Protein AF-A0A428ZGB5-F1 (afdb_monomer)

Secondary structure (DSSP, 8-state):
-PPPPPPP---SSSTTTTTSSSSPPP----SSS-SEEEEE--SSHHHHHHHHHHHHHHHHTT-GGGEEEEEE---B-TTS-BSBPTTHHHHHHHHHHHTT--EEEE--SS-S-HHHHHHHHTS---SS--HHHIIIIIHHHHHHHHHHHHHTT-SS--EEEEE----GGG-HHHHTS-SEEE-GGG-TT---EEEEE-TTTT--HHHHHHHHHHTTPPPPGGGTTT-S--SBSS-TTS-HHHHHHHHHH-HHHHHHHHHHHHHH-S-SBTTB-HHHHHHHHHHS------------PPPPP------------------------------PPPSSEEETTEEEEEHHHHHHHH---HHHHHHHHHTHHHH-PPPPEEETTEEEEEHHHHHHT-

Solvent-accessible surface area (backbone atoms only — not comparable to full-atom values): 23545 Å² total; per-residue (Å²): 138,85,86,83,84,83,80,85,81,89,75,82,80,65,74,78,64,62,72,71,75,70,65,72,74,73,86,74,83,62,67,86,76,31,74,32,34,42,34,56,30,55,22,20,65,50,24,46,38,33,52,49,55,53,47,54,55,22,49,78,68,75,42,42,90,33,44,33,36,38,32,58,48,42,39,39,39,95,91,64,45,62,41,38,52,90,63,22,66,58,37,32,47,50,54,27,57,76,70,75,35,54,71,43,81,44,52,28,92,88,36,89,13,54,50,57,49,37,63,72,64,54,52,64,56,40,95,75,46,48,56,65,50,48,54,35,39,48,48,30,52,48,53,49,53,51,51,52,39,59,74,68,59,72,91,58,67,43,31,33,35,41,36,41,56,59,28,26,78,82,34,80,73,46,50,70,52,72,50,64,43,81,27,78,80,39,39,90,95,47,77,40,43,33,32,33,32,25,89,48,22,85,46,47,76,66,50,36,53,45,55,21,64,79,65,70,54,76,70,48,67,58,44,74,67,47,39,90,77,63,49,54,56,79,48,59,85,54,55,67,70,49,42,22,51,36,28,59,78,34,51,69,62,44,50,56,51,32,54,48,32,66,73,51,72,51,67,54,31,97,89,51,44,52,62,58,34,49,51,49,30,73,74,46,79,89,71,70,46,72,68,80,71,77,88,75,82,90,78,81,86,86,91,85,82,82,91,82,83,90,84,86,86,82,90,86,79,88,84,92,78,90,79,89,77,85,84,80,88,74,84,77,78,83,80,58,49,75,55,98,91,39,52,31,24,38,69,67,49,42,29,67,72,71,53,44,50,75,67,53,51,51,53,51,59,74,42,14,93,79,54,57,32,63,70,72,46,78,54,97,91,37,62,22,31,50,49,70,52,40,61,71,26,106

pLDDT: mean 81.26, std 23.79, range [23.78, 98.88]

Sequence (394 aa):
MTTKALTPSCGSMCAGIQTELFASPAAVFDWGAHDFVVIGDSGGKDSGALVHEVCAQADQAGQLHKVRVLHCDLGRTEQGHLVEWPGALEVARGHAEQYGVPFAVRRSSLWRSLWERILDHGNWPGHFARYCTSDTKTAVGRNYVDGVGSEVNLGRPPRAGYAMGMRAEESKARAKKPMIERHRMSGAGTLRVVTTWLPIHRLTTDEVWKTRRDNGIAHHEAYDQGMRRLSCRACPLAHTDDLVRSAQLNPQWFAEYAEAEAKVGHPFKKSITLREIIERARSGPVRLRACKRPGGAPERGNPAGPCGPATEGPQASHNRTGIIVARTDTTRSTPVKSVDGRQWANREDLIEHSGYSRDTLRKLWSARKANGHPADREIDGVMHWDVQEWDAGS

Foldseek 3Di:
DDDDDDDDDPDDPPPVPVVVVPPPPQPDDDLVLAQAEEQEAQLALLSLLLLVLVCVVCVVVVNNQRYEYEYQAQAAAPVRHGQFDVCSLVLSVVSCVLSVHHYDYWFFPVDNGVNRVCLVVLHAQDPLRNVVCVGRPVVRVLVVQVVVQVVVVPVFAGEYEYEYRQALVVDVVLVPDRQKDFDCSCDPPDRHTYIYHYSCHHPDPVNSVVSCVVSVRDHDCVVQQPAPIGHGLDDLPDDLVNVLSSCLVVVVVLVVVLVSCVVSVHANYPVDHSVRSNVCNVVPDSDRPRPPPPDDDDDDDDDDDDDDDDDDDDDDDDDDDDDDDDDDDDDDDDAFDQDPNFTKGFLVSLCVVVVHDSVRVVVCQVCCVPQVADAWDDDPNTTIGGNVSRVVSD

Structure (mmCIF, N/CA/C/O backbone):
data_AF-A0A428ZGB5-F1
#
_entry.id   AF-A0A428ZGB5-F1
#
loop_
_atom_site.group_PDB
_atom_site.id
_atom_site.type_symbol
_atom_site.label_atom_id
_atom_site.label_alt_id
_atom_site.label_comp_id
_atom_site.label_asym_id
_atom_site.label_entity_id
_atom_site.label_seq_id
_atom_site.pdbx_PDB_ins_code
_atom_site.Cartn_x
_atom_site.Cartn_y
_atom_site.Cartn_z
_atom_site.occupancy
_atom_site.B_iso_or_equiv
_atom_site.auth_seq_id
_atom_site.auth_comp_id
_atom_site.auth_asym_id
_atom_site.auth_atom_id
_atom_site.pdbx_PDB_model_num
ATOM 1 N N . MET A 1 1 ? 23.831 -59.141 53.754 1.00 43.38 1 MET A N 1
ATOM 2 C CA . MET A 1 1 ? 24.249 -58.340 52.583 1.00 43.38 1 MET A CA 1
ATOM 3 C C . MET A 1 1 ? 22.983 -57.850 51.906 1.00 43.38 1 MET A C 1
ATOM 5 O O . MET A 1 1 ? 22.199 -58.662 51.442 1.00 43.38 1 MET A O 1
ATOM 9 N N . THR A 1 2 ? 22.707 -56.557 52.027 1.00 35.62 2 THR A N 1
ATOM 10 C CA . THR A 1 2 ? 21.418 -55.912 51.747 1.00 35.62 2 THR A CA 1
ATOM 11 C C . THR A 1 2 ? 21.282 -55.532 50.273 1.00 35.62 2 THR A C 1
ATOM 13 O O . THR A 1 2 ? 22.134 -54.850 49.708 1.00 35.62 2 THR A O 1
ATOM 16 N N . THR A 1 3 ? 20.187 -55.972 49.660 1.00 36.72 3 THR A N 1
ATOM 17 C CA . THR A 1 3 ? 19.731 -55.633 48.309 1.00 36.72 3 THR A CA 1
ATOM 18 C C . THR A 1 3 ? 19.228 -54.186 48.258 1.00 36.72 3 THR A C 1
ATOM 20 O O . THR A 1 3 ? 18.370 -53.785 49.042 1.00 36.72 3 THR A O 1
ATOM 23 N N . LYS A 1 4 ? 19.778 -53.382 47.339 1.00 37.38 4 LYS A N 1
ATOM 24 C CA . LYS A 1 4 ? 19.379 -51.987 47.086 1.00 37.38 4 LYS A CA 1
ATOM 25 C C . LYS A 1 4 ? 18.149 -51.944 46.172 1.00 37.38 4 LYS A C 1
ATOM 27 O O . LYS A 1 4 ? 18.184 -52.490 45.074 1.00 37.38 4 LYS A O 1
ATOM 32 N N . ALA A 1 5 ? 17.097 -51.261 46.617 1.00 38.22 5 ALA A N 1
ATOM 33 C CA . ALA A 1 5 ? 15.925 -50.916 45.815 1.00 38.22 5 ALA A CA 1
ATOM 34 C C . ALA A 1 5 ? 16.234 -49.739 44.868 1.00 38.22 5 ALA A C 1
ATOM 36 O O . ALA A 1 5 ? 16.863 -48.764 45.284 1.00 38.22 5 ALA A O 1
ATOM 37 N N . LEU A 1 6 ? 15.783 -49.822 43.610 1.00 43.88 6 LEU A N 1
ATOM 38 C CA . LEU A 1 6 ? 15.760 -48.696 42.672 1.00 43.88 6 LEU A CA 1
ATOM 39 C C . LEU A 1 6 ? 14.448 -47.914 42.824 1.00 43.88 6 LEU A C 1
ATOM 41 O O . LEU A 1 6 ? 13.361 -48.465 42.667 1.00 43.88 6 LEU A O 1
ATOM 45 N N . THR A 1 7 ? 14.565 -46.618 43.089 1.00 43.53 7 THR A N 1
ATOM 46 C CA . THR A 1 7 ? 13.497 -45.615 43.001 1.00 43.53 7 THR A CA 1
ATOM 47 C C . THR A 1 7 ? 13.274 -45.190 41.541 1.00 43.53 7 THR A C 1
ATOM 49 O O . THR A 1 7 ? 14.255 -44.992 40.821 1.00 43.53 7 THR A O 1
ATOM 52 N N . PRO A 1 8 ? 12.024 -44.990 41.077 1.00 43.66 8 PRO A N 1
ATOM 53 C CA . PRO A 1 8 ? 11.769 -44.437 39.751 1.00 43.66 8 PRO A CA 1
ATOM 54 C C . PRO A 1 8 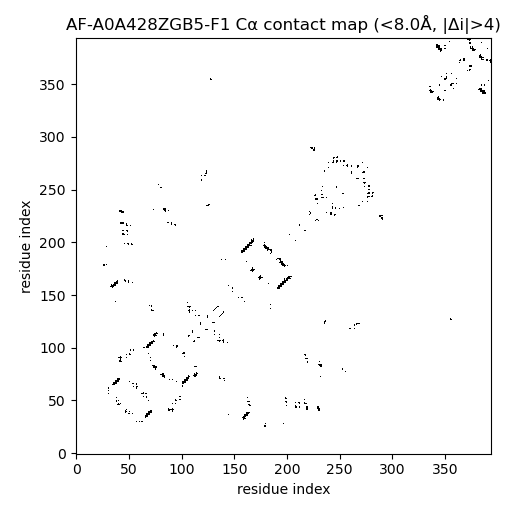? 11.975 -42.915 39.747 1.00 43.66 8 PRO A C 1
ATOM 56 O O . PRO A 1 8 ? 11.518 -42.204 40.644 1.00 43.66 8 PRO A O 1
ATOM 59 N N . SER A 1 9 ? 12.662 -42.400 38.725 1.00 41.94 9 SER A N 1
ATOM 60 C CA . SER A 1 9 ? 12.897 -40.966 38.551 1.00 41.94 9 SER A CA 1
ATOM 61 C C . SER A 1 9 ? 11.637 -40.254 38.048 1.00 41.94 9 SER A C 1
ATOM 63 O O . SER A 1 9 ? 11.190 -40.468 36.919 1.00 41.94 9 SER A O 1
ATOM 65 N N . CYS A 1 10 ? 11.103 -39.355 38.870 1.00 49.53 10 CYS A N 1
ATOM 66 C CA . CYS A 1 10 ? 10.156 -38.322 38.465 1.00 49.53 10 CYS A CA 1
ATOM 67 C C . CYS A 1 10 ? 10.868 -37.346 37.510 1.00 49.53 10 CYS A C 1
ATOM 69 O O . CYS A 1 10 ? 11.709 -36.567 37.951 1.00 49.53 10 CYS A O 1
ATOM 71 N N . GLY A 1 11 ? 10.600 -37.419 36.202 1.00 43.31 11 GLY A N 1
ATOM 72 C CA . GLY A 1 11 ? 11.306 -36.558 35.241 1.00 43.31 11 GLY A CA 1
ATOM 73 C C . GLY A 1 11 ? 10.645 -36.301 33.887 1.00 43.31 11 GLY A C 1
ATOM 74 O O . GLY A 1 11 ? 11.171 -35.497 33.130 1.00 43.31 11 GLY A O 1
ATOM 75 N N . SER A 1 12 ? 9.506 -36.919 33.551 1.00 46.41 12 SER A N 1
ATOM 76 C CA . SER A 1 12 ? 8.915 -36.770 32.202 1.00 46.41 12 SER A CA 1
ATOM 77 C C . SER A 1 12 ? 7.636 -35.934 32.106 1.00 46.41 12 SER A C 1
ATOM 79 O O . SER A 1 12 ? 7.164 -35.718 30.998 1.00 46.41 12 SER A O 1
ATOM 81 N N . MET A 1 13 ? 7.093 -35.393 33.204 1.00 41.00 13 MET A N 1
ATOM 82 C CA . MET A 1 13 ? 5.865 -34.573 33.137 1.00 41.00 13 MET A CA 1
ATOM 83 C C . MET A 1 13 ? 6.068 -33.054 33.265 1.00 41.00 13 MET A C 1
ATOM 85 O O . MET A 1 13 ? 5.111 -32.310 33.084 1.00 41.00 13 MET A O 1
ATOM 89 N N . CYS A 1 14 ? 7.290 -32.558 33.495 1.00 39.16 14 CYS A N 1
ATOM 90 C CA . CYS A 1 14 ? 7.533 -31.107 33.603 1.00 39.16 14 CYS A CA 1
ATOM 91 C C . CYS A 1 14 ? 7.989 -30.429 32.299 1.00 39.16 14 CYS A C 1
ATOM 93 O O . CYS A 1 14 ? 7.902 -29.208 32.198 1.00 39.16 14 CYS A O 1
ATOM 95 N N . ALA A 1 15 ? 8.442 -31.180 31.289 1.00 40.41 15 ALA A N 1
ATOM 96 C CA . ALA A 1 15 ? 8.986 -30.586 30.061 1.00 40.41 15 ALA A CA 1
ATOM 97 C C . ALA A 1 15 ? 7.906 -30.077 29.084 1.00 40.41 15 ALA A C 1
ATOM 99 O O . ALA A 1 15 ? 8.186 -29.190 28.286 1.00 40.41 15 ALA A O 1
ATOM 100 N N . GLY A 1 16 ? 6.675 -30.600 29.158 1.00 37.91 16 GLY A N 1
ATOM 101 C CA . GLY A 1 16 ? 5.577 -30.211 28.261 1.00 37.91 16 GLY A CA 1
ATOM 102 C C . GLY A 1 16 ? 4.788 -28.971 28.695 1.00 37.91 16 GLY A C 1
ATOM 103 O O . GLY A 1 16 ? 4.107 -28.375 27.874 1.00 37.91 16 GLY A O 1
ATOM 104 N N . ILE A 1 17 ? 4.887 -28.557 29.964 1.00 39.56 17 ILE A N 1
ATOM 105 C CA . ILE A 1 17 ? 4.067 -27.461 30.519 1.00 39.56 17 ILE A CA 1
ATOM 106 C C . ILE A 1 17 ? 4.811 -26.113 30.473 1.00 39.56 17 ILE A C 1
ATOM 108 O O . ILE A 1 17 ? 4.191 -25.056 30.444 1.00 39.56 17 ILE A O 1
ATOM 112 N N . GLN A 1 18 ? 6.147 -26.111 30.398 1.00 36.81 18 GLN A N 1
ATOM 113 C CA . GLN A 1 18 ? 6.931 -24.868 30.440 1.00 36.81 18 GLN A CA 1
ATOM 114 C C . GLN A 1 18 ? 7.058 -24.140 29.092 1.00 36.81 18 GLN A C 1
ATOM 116 O O . GLN A 1 18 ? 7.428 -22.967 29.075 1.00 36.81 18 GLN A O 1
ATOM 121 N N . THR A 1 19 ? 6.728 -24.780 27.965 1.00 34.50 19 THR A N 1
ATOM 122 C CA . THR A 1 19 ? 6.782 -24.125 26.643 1.00 34.50 19 THR A CA 1
ATOM 123 C C . THR A 1 19 ? 5.564 -23.231 26.372 1.00 34.50 19 THR A C 1
ATOM 125 O O . THR A 1 19 ? 5.660 -22.314 25.559 1.00 34.50 19 THR A O 1
ATOM 128 N N . GLU A 1 20 ? 4.455 -23.405 27.098 1.00 38.62 20 GLU A N 1
ATOM 129 C CA . GLU A 1 20 ? 3.260 -22.554 26.953 1.00 38.62 20 GLU A CA 1
ATOM 130 C C . GLU A 1 20 ? 3.292 -21.275 27.812 1.00 38.62 20 GLU A C 1
ATOM 132 O O . GLU A 1 20 ? 2.502 -20.361 27.595 1.00 38.62 20 GLU A O 1
ATOM 137 N N . LEU A 1 21 ? 4.244 -21.149 28.745 1.00 38.09 21 LEU A N 1
ATOM 138 C CA . LEU A 1 21 ? 4.295 -20.047 29.719 1.00 38.09 21 LEU A CA 1
ATOM 139 C C . LEU A 1 21 ? 5.100 -18.809 29.277 1.00 38.09 21 LEU A C 1
ATOM 141 O O . LEU A 1 21 ? 5.133 -17.820 30.006 1.00 38.09 21 LEU A O 1
ATOM 145 N N . PHE A 1 22 ? 5.713 -18.820 28.085 1.00 37.72 22 PHE A N 1
ATOM 146 C CA . PHE A 1 22 ? 6.512 -17.689 27.572 1.00 37.72 22 PHE A CA 1
ATOM 147 C C . PHE A 1 22 ? 6.113 -17.191 26.179 1.00 37.72 22 PHE A C 1
ATOM 149 O O . PHE A 1 22 ? 6.794 -16.334 25.607 1.00 37.72 22 PHE A O 1
ATOM 156 N N . ALA A 1 23 ? 4.988 -17.652 25.631 1.00 35.09 23 ALA A N 1
ATOM 157 C CA . ALA A 1 23 ? 4.352 -16.900 24.563 1.00 35.09 23 ALA A CA 1
ATOM 158 C C . ALA A 1 23 ? 3.732 -15.653 25.201 1.00 35.09 23 ALA A C 1
ATOM 160 O O . ALA A 1 23 ? 2.650 -15.729 25.779 1.00 35.09 23 ALA A O 1
ATOM 161 N N . SER A 1 24 ? 4.410 -14.499 25.116 1.00 39.62 24 SER A N 1
ATOM 162 C CA . SER A 1 24 ? 3.736 -13.219 25.359 1.00 39.62 24 SER A CA 1
ATOM 163 C C . SER A 1 24 ? 2.422 -13.255 24.577 1.00 39.62 24 SER A C 1
ATOM 165 O O . SER A 1 24 ? 2.487 -13.508 23.363 1.00 39.62 24 SER A O 1
ATOM 167 N N . PRO A 1 25 ? 1.257 -13.063 25.228 1.00 46.59 25 PRO A N 1
ATOM 168 C CA . PRO A 1 25 ? -0.014 -13.099 24.527 1.00 46.59 25 PRO A CA 1
ATOM 169 C C . PRO A 1 25 ? 0.109 -12.167 23.328 1.00 46.59 25 PRO A C 1
ATOM 171 O O . PRO A 1 25 ? 0.626 -11.050 23.451 1.00 46.59 25 PRO A O 1
ATOM 174 N N . ALA A 1 26 ? -0.237 -12.676 22.142 1.00 56.94 26 ALA A N 1
ATOM 175 C CA . ALA A 1 26 ? -0.199 -11.871 20.932 1.00 56.94 26 ALA A CA 1
ATOM 176 C C . ALA A 1 26 ? -0.944 -10.570 21.239 1.00 56.94 26 ALA A C 1
ATOM 178 O O . ALA A 1 26 ? -2.055 -10.634 21.757 1.00 56.94 26 ALA A O 1
ATOM 179 N N . ALA A 1 27 ? -0.304 -9.416 21.023 1.00 67.25 27 ALA A N 1
ATOM 180 C CA . ALA A 1 27 ? -0.893 -8.131 21.377 1.00 67.25 27 ALA A CA 1
ATOM 181 C C . ALA A 1 27 ? -2.283 -8.029 20.727 1.00 67.25 27 ALA A C 1
ATOM 183 O O . ALA A 1 27 ? -2.389 -7.957 19.501 1.00 67.25 27 ALA A O 1
ATOM 184 N N . VAL A 1 28 ? -3.331 -8.107 21.550 1.00 87.06 28 VAL A N 1
ATOM 185 C CA . VAL A 1 28 ? -4.725 -8.094 21.102 1.00 87.06 28 VAL A CA 1
ATOM 186 C C . VAL A 1 28 ? -5.097 -6.655 20.772 1.00 87.06 28 VAL A C 1
ATOM 188 O O . VAL A 1 28 ? -4.749 -5.729 21.507 1.00 87.06 28 VAL A O 1
ATOM 191 N N . PHE A 1 29 ? -5.782 -6.452 19.650 1.00 95.00 29 PHE A N 1
ATOM 192 C CA . PHE A 1 29 ? -6.259 -5.130 19.272 1.00 95.0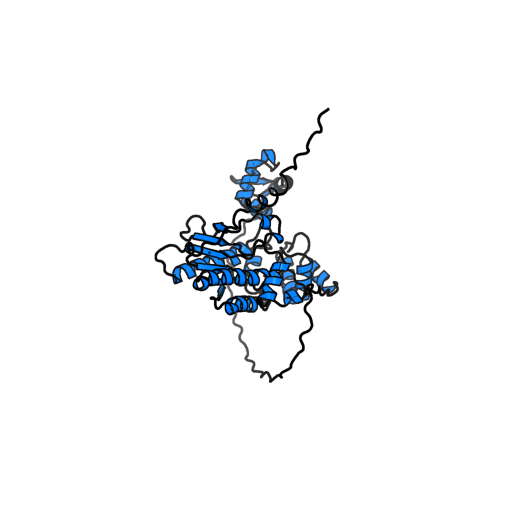0 29 PHE A CA 1
ATOM 193 C C . PHE A 1 29 ? -7.448 -4.724 20.153 1.00 95.00 29 PHE A C 1
ATOM 195 O O . PHE A 1 29 ? -8.469 -5.406 20.188 1.00 95.00 29 PHE A O 1
ATOM 202 N N . ASP A 1 30 ? -7.319 -3.606 20.868 1.00 95.56 30 ASP A N 1
ATOM 203 C CA . ASP A 1 30 ? -8.388 -3.070 21.713 1.00 95.56 30 ASP A CA 1
ATOM 204 C C . ASP A 1 30 ? -9.382 -2.256 20.873 1.00 95.56 30 ASP A C 1
ATOM 206 O O . ASP A 1 30 ? -9.161 -1.082 20.568 1.00 95.56 30 ASP A O 1
ATOM 210 N N . TRP A 1 31 ? -10.504 -2.869 20.504 1.00 96.56 31 TRP A N 1
ATOM 211 C CA . TRP A 1 31 ? -11.569 -2.197 19.758 1.00 96.56 31 TRP A CA 1
ATOM 212 C C . TRP A 1 31 ? -12.261 -1.064 20.534 1.00 96.56 31 TRP A C 1
ATOM 214 O O . TRP A 1 31 ? -12.792 -0.143 19.910 1.00 96.56 31 TRP A O 1
ATOM 224 N N . GLY A 1 32 ? -12.274 -1.101 21.871 1.00 95.62 32 GLY A N 1
ATOM 225 C CA . GLY A 1 32 ? -12.874 -0.064 22.720 1.00 95.62 32 GLY A CA 1
ATOM 226 C C . GLY A 1 32 ? -12.023 1.207 22.795 1.00 95.62 32 GLY A C 1
ATOM 227 O O . GLY A 1 32 ? -12.551 2.321 22.883 1.00 95.62 32 GLY A O 1
ATOM 228 N N . ALA A 1 33 ? -10.702 1.061 22.675 1.00 95.62 33 ALA A N 1
ATOM 229 C CA . ALA A 1 33 ? -9.763 2.179 22.614 1.00 95.62 33 ALA A CA 1
ATOM 230 C C . ALA A 1 33 ? -9.769 2.935 21.272 1.00 95.62 33 ALA A C 1
ATOM 232 O O . ALA A 1 33 ? -9.209 4.033 21.197 1.00 95.62 33 ALA A O 1
ATOM 233 N N . HIS A 1 34 ? -10.406 2.388 20.231 1.00 97.81 34 HIS A N 1
ATOM 234 C CA . HIS A 1 34 ? -10.444 2.979 18.894 1.00 97.81 34 HIS A CA 1
ATOM 235 C C . HIS A 1 34 ? -11.870 3.347 18.478 1.00 97.81 34 HIS A C 1
ATOM 237 O O . HIS A 1 34 ? -12.819 2.574 18.616 1.00 97.81 34 HIS A O 1
ATOM 243 N N . ASP A 1 35 ? -12.008 4.549 17.931 1.00 97.88 35 ASP A N 1
ATOM 244 C CA . ASP A 1 35 ? -13.274 5.077 17.427 1.00 97.88 35 ASP A CA 1
ATOM 245 C C . ASP A 1 35 ? -13.577 4.516 16.031 1.00 97.88 35 ASP A C 1
ATOM 247 O O . ASP A 1 35 ? -14.734 4.314 15.675 1.00 97.88 35 ASP A O 1
ATOM 251 N N . PHE A 1 36 ? -12.530 4.228 15.252 1.00 98.50 36 PHE A N 1
ATOM 252 C CA . PHE A 1 36 ? -12.623 3.547 13.966 1.00 98.50 36 PHE A CA 1
ATOM 253 C C . PHE A 1 36 ? -11.316 2.874 13.546 1.00 98.50 36 PHE A C 1
ATOM 255 O O . PHE A 1 36 ? -10.252 3.182 14.085 1.00 98.50 36 PHE A O 1
ATOM 262 N N . VAL A 1 37 ? -11.386 1.990 12.548 1.00 98.69 37 VAL A N 1
ATOM 263 C CA . VAL A 1 37 ? -10.225 1.314 11.954 1.00 98.69 37 VAL A CA 1
ATOM 264 C C . VAL A 1 37 ? -10.224 1.501 10.440 1.00 98.69 37 VAL A C 1
ATOM 266 O O . VAL A 1 37 ? -11.216 1.226 9.772 1.00 98.69 37 VAL A O 1
ATOM 269 N N . VAL A 1 38 ? -9.096 1.958 9.899 1.00 98.75 38 VAL A N 1
ATOM 270 C CA . VAL A 1 38 ? -8.850 2.060 8.456 1.00 98.75 38 VAL A CA 1
ATOM 271 C C . VAL A 1 38 ? -7.952 0.910 8.016 1.00 98.75 38 VAL A C 1
ATOM 273 O O . VAL A 1 38 ? -6.893 0.693 8.604 1.00 98.75 38 VAL A O 1
ATOM 276 N N . ILE A 1 39 ? -8.347 0.206 6.960 1.00 98.69 39 ILE A N 1
ATOM 277 C CA . ILE A 1 39 ? -7.567 -0.857 6.323 1.00 98.69 39 ILE A CA 1
ATOM 278 C C . ILE A 1 39 ? -7.030 -0.344 4.990 1.00 98.69 39 ILE A C 1
ATOM 280 O O . ILE A 1 39 ? -7.803 0.080 4.136 1.00 98.69 39 ILE A O 1
ATOM 284 N N . GLY A 1 40 ? -5.713 -0.390 4.788 1.00 97.50 40 GLY A N 1
ATOM 285 C CA . GLY A 1 40 ? -5.130 -0.093 3.479 1.00 97.50 40 GLY A CA 1
ATOM 286 C C . GLY A 1 40 ? -5.228 -1.292 2.535 1.00 97.50 40 GLY A C 1
ATOM 287 O O . GLY A 1 40 ? -4.563 -2.300 2.782 1.00 97.50 40 GLY A O 1
ATOM 288 N N . ASP A 1 41 ? -5.974 -1.163 1.437 1.00 97.94 41 ASP A N 1
ATOM 289 C CA . ASP A 1 41 ? -6.122 -2.216 0.427 1.00 97.94 41 ASP A CA 1
ATOM 290 C C . ASP A 1 41 ? -5.585 -1.786 -0.946 1.00 97.94 41 ASP A C 1
ATOM 292 O O . ASP A 1 41 ? -5.896 -0.720 -1.470 1.00 97.94 41 ASP A O 1
ATOM 296 N N . SER A 1 42 ? -4.752 -2.638 -1.536 1.00 95.88 42 SER A N 1
ATOM 297 C CA . SER A 1 42 ? -4.106 -2.430 -2.835 1.00 95.88 42 SER A CA 1
ATOM 298 C C . SER A 1 42 ? -4.597 -3.393 -3.920 1.00 95.88 42 SER A C 1
ATOM 300 O O . SER A 1 42 ? -3.981 -3.438 -4.980 1.00 95.88 42 SER A O 1
ATOM 302 N N . GLY A 1 43 ? -5.594 -4.237 -3.634 1.00 96.19 43 GLY A N 1
ATOM 303 C CA . GLY A 1 43 ? -6.032 -5.325 -4.518 1.00 96.19 43 GLY A CA 1
ATOM 304 C C . GLY A 1 43 ? -5.052 -6.505 -4.564 1.00 96.19 43 GLY A C 1
ATOM 305 O O . GLY A 1 43 ? -5.077 -7.325 -5.480 1.00 96.19 43 GLY A O 1
ATOM 306 N N . GLY A 1 44 ? -4.124 -6.570 -3.605 1.00 96.12 44 GLY A N 1
ATOM 307 C CA . GLY A 1 44 ? -3.106 -7.612 -3.519 1.00 96.12 44 GLY A CA 1
ATOM 308 C C . GLY A 1 44 ? -3.562 -8.802 -2.676 1.00 96.12 44 GLY A C 1
ATOM 309 O O . GLY A 1 44 ? -4.528 -8.727 -1.921 1.00 96.12 44 GLY A O 1
ATOM 310 N N . LYS A 1 45 ? -2.811 -9.908 -2.749 1.00 96.69 45 LYS A N 1
ATOM 311 C CA . LYS A 1 45 ? -3.095 -11.122 -1.966 1.00 96.69 45 LYS A CA 1
ATOM 312 C C . LYS A 1 45 ? -3.087 -10.860 -0.456 1.00 96.69 45 LYS A C 1
ATOM 314 O O . LYS A 1 45 ? -3.970 -11.331 0.252 1.00 96.69 45 LYS A O 1
ATOM 319 N N . ASP A 1 46 ? -2.103 -10.095 0.020 1.00 97.69 46 ASP A N 1
ATOM 320 C CA . ASP A 1 46 ? -1.911 -9.834 1.447 1.00 97.69 46 ASP A CA 1
ATOM 321 C C . ASP A 1 46 ? -2.942 -8.816 1.958 1.00 97.69 46 ASP A C 1
ATOM 323 O O . ASP A 1 46 ? -3.460 -8.971 3.056 1.00 97.69 46 ASP A O 1
ATOM 327 N N . SER A 1 47 ? -3.300 -7.808 1.156 1.00 97.50 47 SER A N 1
ATOM 328 C CA . SER A 1 47 ? -4.331 -6.833 1.522 1.00 97.50 47 SER A CA 1
ATOM 329 C C . SER A 1 47 ? -5.746 -7.423 1.519 1.00 97.50 47 SER A C 1
ATOM 331 O O . SER A 1 47 ? -6.514 -7.105 2.417 1.00 97.50 47 SER A O 1
ATOM 333 N N . GLY A 1 48 ? -6.064 -8.363 0.623 1.00 97.88 48 GLY A N 1
ATOM 334 C CA . GLY A 1 48 ? -7.328 -9.108 0.701 1.00 97.88 48 GLY A CA 1
ATOM 335 C C . GLY A 1 48 ? -7.439 -9.976 1.960 1.00 97.88 48 GLY A C 1
ATOM 336 O O . GLY A 1 48 ? -8.453 -9.939 2.652 1.00 97.88 48 GLY A O 1
ATOM 337 N N . ALA A 1 49 ? -6.376 -10.711 2.314 1.00 98.44 49 ALA A N 1
ATOM 338 C CA . ALA A 1 49 ? -6.343 -11.478 3.564 1.00 98.44 49 ALA A CA 1
ATOM 339 C C . ALA A 1 49 ? -6.409 -10.571 4.807 1.00 98.44 49 ALA A C 1
ATOM 341 O O . ALA A 1 49 ? -7.063 -10.913 5.786 1.00 98.44 49 ALA A O 1
ATOM 342 N N . LEU A 1 50 ? -5.772 -9.396 4.754 1.00 98.69 50 LEU A N 1
ATOM 343 C CA . LEU A 1 50 ? -5.869 -8.370 5.791 1.00 98.69 50 LEU A CA 1
ATOM 344 C C . LEU A 1 50 ? -7.308 -7.880 5.986 1.00 98.69 50 LEU A C 1
ATOM 346 O O . LEU A 1 50 ? -7.741 -7.772 7.129 1.00 98.69 50 LEU A O 1
ATOM 350 N N . VAL A 1 51 ? -8.028 -7.567 4.901 1.00 98.81 51 VAL A N 1
ATOM 351 C CA . VAL A 1 51 ? -9.429 -7.122 4.985 1.00 98.81 51 VAL A CA 1
ATOM 352 C C . VAL A 1 51 ? -10.275 -8.179 5.685 1.00 98.81 51 VAL A C 1
ATOM 354 O O . VAL A 1 51 ? -10.979 -7.841 6.634 1.00 98.81 51 VAL A O 1
ATOM 357 N N . HIS A 1 52 ? -10.140 -9.448 5.290 1.00 98.69 52 HIS A N 1
ATOM 358 C CA . HIS A 1 52 ? -10.824 -10.557 5.954 1.00 98.69 52 HIS A CA 1
ATOM 359 C C . HIS A 1 52 ? -10.492 -10.645 7.442 1.00 98.69 52 HIS A C 1
ATOM 361 O O . HIS A 1 52 ? -11.405 -10.632 8.258 1.00 98.69 52 HIS A O 1
ATOM 367 N N . GLU A 1 53 ? -9.207 -10.688 7.800 1.00 98.50 53 GLU A N 1
ATOM 368 C CA . GLU A 1 53 ? -8.785 -10.871 9.191 1.00 98.50 53 GLU A CA 1
ATOM 369 C C . GLU A 1 53 ? -9.325 -9.757 10.097 1.00 98.50 53 GLU A C 1
ATOM 371 O O . GLU A 1 53 ? -9.845 -10.010 11.181 1.00 98.50 53 GLU A O 1
ATOM 376 N N . VAL A 1 54 ? -9.262 -8.507 9.631 1.00 98.69 54 VAL A N 1
ATOM 377 C CA . VAL A 1 54 ? -9.797 -7.367 10.382 1.00 98.69 54 VAL A CA 1
ATOM 378 C C . VAL A 1 54 ? -11.318 -7.441 10.495 1.00 98.69 54 VAL A C 1
ATOM 380 O O . VAL A 1 54 ? -11.840 -7.229 11.586 1.00 98.69 54 VAL A O 1
ATOM 383 N N . CYS A 1 55 ? -12.032 -7.721 9.400 1.00 98.75 55 CYS A N 1
ATOM 384 C CA . CYS A 1 55 ? -13.496 -7.760 9.412 1.00 98.75 55 CYS A CA 1
ATOM 385 C C . CYS A 1 55 ? -14.026 -8.928 10.250 1.00 98.75 55 CYS A C 1
ATOM 387 O O . CYS A 1 55 ? -14.957 -8.728 11.019 1.00 98.75 55 CYS A O 1
ATOM 389 N N . ALA A 1 56 ? -13.402 -10.106 10.176 1.00 98.38 56 ALA A N 1
ATOM 390 C CA . ALA A 1 56 ? -13.766 -11.264 10.988 1.00 98.38 56 ALA A CA 1
ATOM 391 C C . ALA A 1 56 ? -13.580 -10.984 12.488 1.00 98.38 56 ALA A C 1
ATOM 393 O O . ALA A 1 56 ? -14.488 -11.232 13.278 1.00 98.38 56 ALA A O 1
ATOM 394 N N . GLN A 1 57 ? -12.445 -10.394 12.887 1.00 98.06 57 GLN A N 1
ATOM 395 C CA . GLN A 1 57 ? -12.228 -9.993 14.283 1.00 98.06 57 GLN A CA 1
ATOM 396 C C . GLN A 1 57 ? -13.186 -8.876 14.729 1.00 98.06 57 GLN A C 1
ATOM 398 O O . GLN A 1 57 ? -13.639 -8.871 15.873 1.00 98.06 57 GLN A O 1
ATOM 403 N N . ALA A 1 58 ? -13.502 -7.925 13.845 1.00 98.44 58 ALA A N 1
ATOM 404 C CA . ALA A 1 58 ? -14.442 -6.848 14.144 1.00 98.44 58 ALA A CA 1
ATOM 405 C C . ALA A 1 58 ? -15.867 -7.376 14.334 1.00 98.44 58 ALA A C 1
ATOM 407 O O . ALA A 1 58 ? -16.550 -6.948 15.260 1.00 98.44 58 ALA A O 1
ATOM 408 N N . ASP A 1 59 ? -16.310 -8.293 13.476 1.00 98.25 59 ASP A N 1
ATOM 409 C CA . ASP A 1 59 ? -17.632 -8.915 13.535 1.00 98.25 59 ASP A CA 1
ATOM 410 C C . ASP A 1 59 ? -17.803 -9.736 14.817 1.00 98.25 59 ASP A C 1
ATOM 412 O O . ASP A 1 59 ? -18.742 -9.507 15.577 1.00 98.25 59 ASP A O 1
ATOM 416 N N . GLN A 1 60 ? -16.809 -10.566 15.154 1.00 97.88 60 GLN A N 1
ATOM 417 C CA . GLN A 1 60 ? -16.765 -11.299 16.425 1.00 97.88 60 GLN A CA 1
ATOM 418 C C . GLN A 1 60 ? -16.839 -10.376 17.651 1.00 97.88 60 GLN A C 1
ATOM 420 O O . GLN A 1 60 ? -17.409 -10.748 18.675 1.00 97.88 60 GLN A O 1
ATOM 425 N N . ALA A 1 61 ? -16.284 -9.166 17.556 1.00 97.38 61 ALA A N 1
ATOM 426 C CA . ALA A 1 61 ? -16.346 -8.160 18.613 1.00 97.38 61 ALA A CA 1
ATOM 427 C C . ALA A 1 61 ? -17.631 -7.300 18.587 1.00 97.38 61 ALA A C 1
ATOM 429 O O . ALA A 1 61 ? -17.809 -6.455 19.468 1.00 97.38 61 ALA A O 1
ATOM 430 N N . GLY A 1 62 ? -18.508 -7.448 17.585 1.00 98.06 62 GLY A N 1
ATOM 431 C CA . GLY A 1 62 ? -19.671 -6.574 17.370 1.00 98.06 62 GLY A CA 1
ATOM 432 C C . GLY A 1 62 ? -19.304 -5.145 16.934 1.00 98.06 62 GLY A C 1
ATOM 433 O O . GLY A 1 62 ? -20.055 -4.196 17.156 1.00 98.06 62 GLY A O 1
ATOM 434 N N . GLN A 1 63 ? -18.121 -4.960 16.347 1.00 98.31 63 GLN A N 1
ATOM 435 C CA . GLN A 1 63 ? -17.505 -3.667 16.023 1.00 98.31 63 GLN A CA 1
ATOM 436 C C . GLN A 1 63 ? -17.291 -3.461 14.516 1.00 98.31 63 GLN A C 1
ATOM 438 O O . GLN A 1 63 ? -16.586 -2.533 14.123 1.00 98.31 63 GLN A O 1
ATOM 443 N N . LEU A 1 64 ? -17.908 -4.277 13.652 1.00 98.38 64 LEU A N 1
ATOM 444 C CA . LEU A 1 64 ? -17.748 -4.180 12.192 1.00 98.38 64 LEU A CA 1
ATOM 445 C C . LEU A 1 64 ? -18.077 -2.778 11.645 1.00 98.38 64 LEU A C 1
ATOM 447 O O . LEU A 1 64 ? -17.389 -2.279 10.758 1.00 98.38 64 LEU A O 1
ATOM 451 N N . HIS A 1 65 ? -19.040 -2.084 12.260 1.00 97.75 65 HIS A N 1
ATOM 452 C CA . HIS A 1 65 ? -19.423 -0.701 11.944 1.00 97.75 65 HIS A CA 1
ATOM 453 C C . HIS A 1 65 ? -18.278 0.330 12.067 1.00 97.75 65 HIS A C 1
ATOM 455 O O . HIS A 1 65 ? -18.387 1.443 11.552 1.00 97.75 65 HIS A O 1
ATOM 461 N N . LYS A 1 66 ? -17.174 -0.013 12.745 1.00 98.12 66 LYS A N 1
ATOM 462 C CA . LYS A 1 66 ? -15.975 0.830 12.875 1.00 98.12 66 LYS A CA 1
ATOM 463 C C . LYS A 1 66 ? -15.002 0.698 11.705 1.00 98.12 66 LYS A C 1
ATOM 465 O O . LYS A 1 66 ? -14.101 1.535 11.576 1.00 98.12 66 LYS A O 1
ATOM 470 N N . VAL A 1 67 ? -15.123 -0.359 10.907 1.00 98.81 67 VAL A N 1
ATOM 471 C CA . VAL A 1 67 ? -14.155 -0.724 9.871 1.00 98.81 67 VAL A CA 1
ATOM 472 C C . VAL A 1 67 ? -14.421 0.060 8.592 1.00 98.81 67 VAL A C 1
ATOM 474 O O . VAL A 1 67 ? -15.559 0.205 8.162 1.00 98.81 67 VAL A O 1
ATOM 477 N N . ARG A 1 68 ? -13.355 0.567 7.967 1.00 98.69 68 ARG A N 1
ATOM 478 C CA . ARG A 1 68 ? -13.385 1.214 6.650 1.00 98.69 68 ARG A CA 1
ATOM 479 C C . ARG A 1 68 ? -12.186 0.763 5.824 1.00 98.69 68 ARG A C 1
ATOM 481 O O . ARG A 1 68 ? -11.075 0.672 6.348 1.00 98.69 68 ARG A O 1
ATOM 488 N N . VAL A 1 69 ? -12.381 0.538 4.532 1.00 98.88 69 VAL A N 1
ATOM 489 C CA . VAL A 1 69 ? -11.320 0.154 3.594 1.00 98.88 69 VAL A CA 1
ATOM 490 C C . VAL A 1 69 ? -10.920 1.357 2.742 1.00 98.88 69 VAL A C 1
ATOM 492 O O . VAL A 1 69 ? -11.765 2.069 2.202 1.00 98.88 69 VAL A O 1
ATOM 495 N N . LEU A 1 70 ? -9.614 1.589 2.621 1.00 98.75 70 LEU A N 1
ATOM 496 C CA . LEU A 1 70 ? -9.020 2.681 1.860 1.00 98.75 70 LEU A CA 1
ATOM 497 C C . LEU A 1 70 ? -8.099 2.137 0.765 1.00 98.75 70 LEU A C 1
ATOM 499 O O . LEU A 1 70 ? -7.069 1.524 1.054 1.00 98.75 70 LEU A O 1
ATOM 503 N N . HIS A 1 71 ? -8.406 2.483 -0.482 1.00 98.44 71 HIS A N 1
ATOM 504 C CA . HIS A 1 71 ? -7.513 2.321 -1.621 1.00 98.44 71 HIS A CA 1
ATOM 505 C C . HIS A 1 71 ? -6.815 3.648 -1.951 1.00 98.44 71 HIS A C 1
ATOM 507 O O . HIS A 1 71 ? -7.464 4.671 -2.193 1.00 98.44 71 HIS A O 1
ATOM 513 N N . CYS A 1 72 ? -5.480 3.638 -1.938 1.00 97.62 72 CYS A N 1
ATOM 514 C CA . CYS A 1 72 ? -4.652 4.800 -2.276 1.00 97.62 72 CYS A CA 1
ATOM 515 C C . CYS A 1 72 ? -4.281 4.766 -3.763 1.00 97.62 72 CYS A C 1
ATOM 517 O O . CYS A 1 72 ? -3.258 4.182 -4.119 1.00 97.62 72 CYS A O 1
ATOM 519 N N . ASP A 1 73 ? -5.096 5.420 -4.585 1.00 97.44 73 ASP A N 1
ATOM 520 C CA . ASP A 1 73 ? -4.943 5.496 -6.039 1.00 97.44 73 ASP A CA 1
ATOM 521 C C . ASP A 1 73 ? -3.649 6.233 -6.425 1.00 97.44 73 ASP A C 1
ATOM 523 O O . ASP A 1 73 ? -3.384 7.351 -5.968 1.00 97.44 73 ASP A O 1
ATOM 527 N N . LEU A 1 74 ? -2.830 5.606 -7.273 1.00 96.94 74 LEU A N 1
ATOM 528 C CA . LEU A 1 74 ? -1.561 6.163 -7.756 1.00 96.94 74 LEU A CA 1
ATOM 529 C C . LEU A 1 74 ? -1.696 6.959 -9.064 1.00 96.94 74 LEU A C 1
ATOM 531 O O . LEU A 1 74 ? -0.712 7.544 -9.525 1.00 96.94 74 LEU 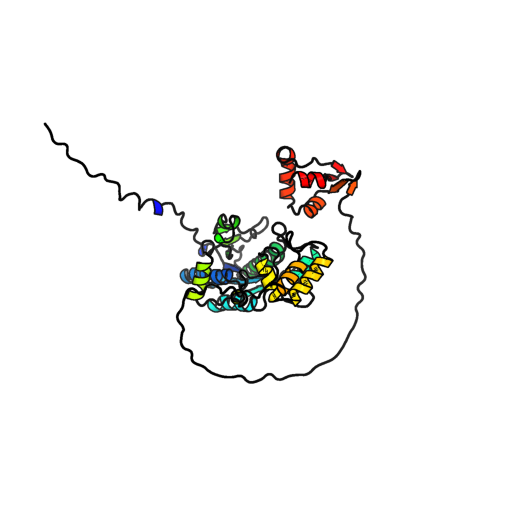A O 1
ATOM 535 N N . GLY A 1 75 ? -2.891 7.021 -9.644 1.00 96.81 75 GLY A N 1
ATOM 536 C CA . GLY A 1 75 ? -3.210 7.788 -10.839 1.00 96.81 75 GLY A CA 1
ATOM 537 C C . GLY A 1 75 ? -2.670 7.170 -12.130 1.00 96.81 75 GLY A C 1
ATOM 538 O O . GLY A 1 75 ? -2.445 5.961 -12.241 1.00 96.81 75 GLY A O 1
ATOM 539 N N . ARG A 1 76 ? -2.488 8.024 -13.140 1.00 97.50 76 ARG A N 1
ATOM 540 C CA . ARG A 1 76 ? -2.066 7.645 -14.494 1.00 97.50 76 ARG A CA 1
ATOM 541 C C . ARG A 1 76 ? -0.771 8.343 -14.899 1.00 97.50 76 ARG A C 1
ATOM 543 O O . ARG A 1 76 ? -0.425 9.392 -14.351 1.00 97.50 76 ARG A O 1
ATOM 550 N N . THR A 1 77 ? -0.065 7.736 -15.840 1.00 96.62 77 THR A N 1
ATOM 551 C CA . THR A 1 77 ? 1.060 8.348 -16.544 1.00 96.62 77 THR A CA 1
ATOM 552 C C . THR A 1 77 ? 0.580 9.419 -17.524 1.00 96.62 77 THR A C 1
ATOM 554 O O . THR A 1 77 ? -0.628 9.611 -17.700 1.00 96.62 77 THR A O 1
ATOM 557 N N . GLU A 1 78 ? 1.519 10.127 -18.153 1.00 94.44 78 GLU A N 1
ATOM 558 C CA . GLU A 1 78 ? 1.215 11.153 -19.154 1.00 94.44 78 GLU A CA 1
ATOM 559 C C . GLU A 1 78 ? 0.492 10.556 -20.370 1.00 94.44 78 GLU A C 1
ATOM 561 O O . GLU A 1 78 ? -0.491 11.128 -20.837 1.00 94.44 78 GLU A O 1
ATOM 566 N N . GLN A 1 79 ? 0.881 9.353 -20.805 1.00 96.44 79 GLN A N 1
ATOM 567 C CA . GLN A 1 79 ? 0.205 8.619 -21.883 1.00 96.44 79 GLN A CA 1
ATOM 568 C C . GLN A 1 79 ? -1.102 7.928 -21.432 1.00 96.44 79 GLN A C 1
ATOM 570 O O . GLN A 1 79 ? -1.697 7.145 -22.170 1.00 96.44 79 GLN A O 1
ATOM 575 N N . GLY A 1 80 ? -1.589 8.208 -20.217 1.00 96.44 80 GLY A N 1
ATOM 576 C CA . GLY A 1 80 ? -2.896 7.753 -19.729 1.00 96.44 80 GLY A CA 1
ATOM 577 C C . GLY A 1 80 ? -2.918 6.331 -19.161 1.00 96.44 80 GLY A C 1
ATOM 578 O O . GLY A 1 80 ? -3.980 5.832 -18.766 1.00 96.44 80 GLY A O 1
ATOM 579 N N . HIS A 1 81 ? -1.770 5.670 -19.052 1.00 96.38 81 HIS A N 1
ATOM 580 C CA . HIS A 1 81 ? -1.673 4.328 -18.496 1.00 96.38 81 HIS A CA 1
ATOM 581 C C . HIS A 1 81 ? -1.777 4.343 -16.958 1.00 96.38 81 HIS A C 1
ATOM 583 O O . HIS A 1 81 ? -1.181 5.183 -16.294 1.00 96.38 81 HIS A O 1
ATOM 589 N N . LEU A 1 82 ? -2.497 3.392 -16.349 1.00 96.75 82 LEU A N 1
ATOM 590 C CA . LEU A 1 82 ? -2.596 3.286 -14.880 1.00 96.75 82 LEU A CA 1
ATOM 591 C C . LEU A 1 82 ? -1.229 3.011 -14.231 1.00 96.75 82 LEU A C 1
ATOM 593 O O . LEU A 1 82 ? -0.482 2.149 -14.678 1.00 96.75 82 LEU A O 1
ATOM 597 N N . VAL A 1 83 ? -0.863 3.692 -13.150 1.00 96.88 83 VAL A N 1
ATOM 598 C CA . VAL A 1 83 ? 0.382 3.335 -12.438 1.00 96.88 83 VAL A CA 1
ATOM 599 C C . VAL A 1 83 ? 0.242 1.970 -11.742 1.00 96.88 83 VAL A C 1
ATOM 601 O O . VAL A 1 83 ? 1.202 1.196 -11.639 1.00 96.88 83 VAL A O 1
ATOM 604 N N . GLU A 1 84 ? -0.969 1.665 -11.286 1.00 96.31 84 GLU A N 1
ATOM 605 C CA . GLU A 1 84 ? -1.364 0.380 -10.709 1.00 96.31 84 GLU A CA 1
ATOM 606 C C . GLU A 1 84 ? -1.760 -0.633 -11.786 1.00 96.31 84 GLU A C 1
ATOM 608 O O . GLU A 1 84 ? -1.839 -0.317 -12.976 1.00 96.31 84 GLU A O 1
ATOM 613 N N . TRP A 1 85 ? -1.958 -1.881 -11.368 1.00 96.31 85 TRP A N 1
ATOM 614 C CA . TRP A 1 85 ? -2.466 -2.927 -12.252 1.00 96.31 85 TRP A CA 1
ATOM 615 C C . TRP A 1 85 ? -3.934 -2.643 -12.620 1.00 96.31 85 TRP A C 1
ATOM 617 O O . TRP A 1 85 ? -4.731 -2.398 -11.711 1.00 96.31 85 TRP A O 1
ATOM 627 N N . PRO A 1 86 ? -4.314 -2.658 -13.914 1.00 95.50 86 PRO A N 1
ATOM 628 C CA . PRO A 1 86 ? -5.722 -2.593 -14.311 1.00 95.50 86 PRO A CA 1
ATOM 629 C C . PRO A 1 86 ? -6.511 -3.735 -13.660 1.00 95.50 86 PRO A C 1
ATOM 631 O O . PRO A 1 86 ? -6.078 -4.872 -13.778 1.00 95.50 86 PRO A O 1
ATOM 634 N N . GLY A 1 87 ? -7.628 -3.442 -12.984 1.00 96.12 87 GLY A N 1
ATOM 635 C CA . GLY A 1 87 ? -8.405 -4.429 -12.218 1.00 96.12 87 GLY A CA 1
ATOM 636 C C . GLY A 1 87 ? -8.110 -4.446 -10.710 1.00 96.12 87 GLY A C 1
ATOM 637 O O . GLY A 1 87 ? -8.894 -4.984 -9.928 1.00 96.12 87 GLY A O 1
ATOM 638 N N . ALA A 1 88 ? -6.995 -3.860 -10.254 1.00 97.19 88 ALA A N 1
ATOM 639 C CA . ALA A 1 88 ? -6.618 -3.885 -8.835 1.00 97.19 88 ALA A CA 1
ATOM 640 C C . ALA A 1 88 ? -7.588 -3.101 -7.941 1.00 97.19 88 ALA A C 1
ATOM 642 O O . ALA A 1 88 ? -7.852 -3.515 -6.811 1.00 97.19 88 ALA A O 1
ATOM 643 N N . LEU A 1 89 ? -8.127 -1.989 -8.448 1.00 97.69 89 LEU A N 1
ATOM 644 C CA . LEU A 1 89 ? -9.118 -1.185 -7.739 1.00 97.69 89 LEU A CA 1
ATOM 645 C C . LEU A 1 89 ? -10.420 -1.971 -7.542 1.00 97.69 89 LEU A C 1
ATOM 647 O O . LEU A 1 89 ? -11.004 -1.947 -6.462 1.00 97.69 89 LEU A O 1
ATOM 651 N N . GLU A 1 90 ? -10.862 -2.668 -8.582 1.00 98.31 90 GLU A N 1
ATOM 652 C CA . GLU A 1 90 ? -12.085 -3.463 -8.594 1.00 98.31 90 GLU A CA 1
ATOM 653 C C . GLU A 1 90 ? -11.971 -4.643 -7.624 1.00 98.31 90 GLU A C 1
ATOM 655 O O . GLU A 1 90 ? -12.884 -4.877 -6.837 1.00 98.31 90 GLU A O 1
ATOM 660 N N . VAL A 1 91 ? -10.817 -5.317 -7.591 1.00 98.31 91 VAL A N 1
ATOM 661 C CA . VAL A 1 91 ? -10.531 -6.371 -6.603 1.00 98.31 91 VAL A CA 1
ATOM 662 C C . VAL A 1 91 ? -10.555 -5.817 -5.173 1.00 98.31 91 VAL A C 1
ATOM 664 O O . VAL A 1 91 ? -11.202 -6.398 -4.306 1.00 98.31 91 VAL A O 1
ATOM 667 N N . ALA A 1 92 ? -9.900 -4.676 -4.919 1.00 98.38 92 ALA A N 1
ATOM 668 C CA . ALA A 1 92 ? -9.901 -4.043 -3.596 1.00 98.38 92 ALA A CA 1
ATOM 669 C C . ALA A 1 92 ? -11.313 -3.633 -3.143 1.00 98.38 92 ALA A C 1
ATOM 671 O O . ALA A 1 92 ? -11.677 -3.787 -1.978 1.00 98.38 92 ALA A O 1
ATOM 672 N N . ARG A 1 93 ? -12.126 -3.127 -4.075 1.00 98.75 93 ARG A N 1
ATOM 673 C CA . ARG A 1 93 ? -13.531 -2.803 -3.820 1.00 98.75 93 ARG A CA 1
ATOM 674 C C . ARG A 1 93 ? -14.331 -4.058 -3.475 1.00 98.75 93 ARG A C 1
ATOM 676 O O . ARG A 1 93 ? -15.035 -4.051 -2.470 1.00 98.75 93 ARG A O 1
ATOM 683 N N . GLY A 1 94 ? -14.158 -5.132 -4.245 1.00 98.75 94 GLY A N 1
ATOM 684 C CA . GLY A 1 94 ? -14.819 -6.415 -4.006 1.00 98.75 94 GLY A CA 1
ATOM 685 C C . GLY A 1 94 ? -14.500 -7.003 -2.629 1.00 98.75 94 GLY A C 1
ATOM 686 O O . GLY A 1 94 ? -15.386 -7.553 -1.980 1.00 98.75 94 GLY A O 1
ATOM 687 N N . HIS A 1 95 ? -13.272 -6.822 -2.125 1.00 98.62 95 HIS A N 1
ATOM 688 C CA . HIS A 1 95 ? -12.942 -7.216 -0.752 1.00 98.62 95 HIS A CA 1
ATOM 689 C C . HIS A 1 95 ? -13.798 -6.481 0.285 1.00 98.62 95 HIS A C 1
ATOM 691 O O . HIS A 1 95 ? -14.266 -7.105 1.228 1.00 98.62 95 HIS A O 1
ATOM 697 N N . ALA A 1 96 ? -14.004 -5.170 0.139 1.00 98.75 96 ALA A N 1
ATOM 698 C CA . ALA A 1 96 ? -14.826 -4.395 1.069 1.00 98.75 96 ALA A CA 1
ATOM 699 C C . ALA A 1 96 ? -16.319 -4.752 0.956 1.00 98.75 96 ALA A C 1
ATOM 701 O O . ALA A 1 96 ? -16.995 -4.910 1.974 1.00 98.75 96 ALA A O 1
ATOM 702 N N . GLU A 1 97 ? -16.811 -4.933 -0.273 1.00 98.75 97 GLU A N 1
ATOM 703 C CA . GLU A 1 97 ? -18.193 -5.338 -0.564 1.00 98.75 97 GLU A CA 1
ATOM 704 C C . GLU A 1 97 ? -18.535 -6.695 0.061 1.00 98.75 97 GLU A C 1
ATOM 706 O O . GLU A 1 97 ? -19.606 -6.835 0.647 1.00 98.75 97 GLU A O 1
ATOM 711 N N . GLN A 1 98 ? -17.605 -7.658 0.031 1.00 98.50 98 GLN A N 1
ATOM 712 C CA . GLN A 1 98 ? -17.784 -8.981 0.638 1.00 98.50 98 GLN A CA 1
ATOM 713 C C . GLN A 1 98 ? -18.125 -8.921 2.141 1.00 98.50 98 GLN A C 1
ATOM 715 O O . GLN A 1 98 ? -18.839 -9.793 2.630 1.00 98.50 98 GLN A O 1
ATOM 720 N N . TYR A 1 99 ? -17.647 -7.903 2.866 1.00 98.44 99 TYR A N 1
ATOM 721 C CA . TYR A 1 99 ? -17.927 -7.711 4.299 1.00 98.44 99 TYR A CA 1
ATOM 722 C C . TYR A 1 99 ? -18.919 -6.574 4.575 1.00 98.44 99 TYR A C 1
ATOM 724 O O . TYR A 1 99 ? -19.144 -6.232 5.733 1.00 98.44 99 TYR A O 1
ATOM 732 N N . GLY A 1 100 ? -19.493 -5.957 3.537 1.00 98.38 100 GLY A N 1
ATOM 733 C CA . GLY A 1 100 ? -20.432 -4.843 3.688 1.00 98.38 100 GLY A CA 1
ATOM 734 C C . GLY A 1 100 ? -19.839 -3.609 4.381 1.00 98.38 100 GLY A C 1
ATOM 735 O O . GLY A 1 100 ? -20.577 -2.852 5.011 1.00 98.38 100 GLY A O 1
ATOM 736 N N . VAL A 1 101 ? -18.519 -3.397 4.296 1.00 98.69 101 VAL A N 1
ATOM 737 C CA . VAL A 1 101 ? -17.835 -2.265 4.949 1.00 98.69 101 VAL A CA 1
ATOM 738 C C . VAL A 1 101 ? -17.592 -1.104 3.971 1.00 98.69 101 VAL A C 1
ATOM 740 O O . VAL A 1 101 ? -17.372 -1.335 2.780 1.00 98.69 101 VAL A O 1
ATOM 743 N N . PRO A 1 102 ? -17.585 0.163 4.436 1.00 98.56 102 PRO A N 1
ATOM 744 C CA . PRO A 1 102 ? -17.326 1.318 3.578 1.00 98.56 102 PRO A CA 1
ATOM 745 C C . PRO A 1 102 ? -15.989 1.234 2.832 1.00 98.56 102 PRO A C 1
ATOM 747 O O . PRO A 1 102 ? -14.947 0.976 3.437 1.00 98.56 102 PRO A O 1
ATOM 750 N N . PHE A 1 103 ? -16.011 1.549 1.534 1.00 98.75 103 PHE A N 1
ATOM 751 C CA . PHE A 1 103 ? -14.830 1.601 0.673 1.00 98.75 103 PHE A CA 1
ATOM 752 C C . PHE A 1 103 ? -14.584 3.017 0.149 1.00 98.75 103 PHE A C 1
ATOM 754 O O . PHE A 1 103 ? -15.468 3.642 -0.440 1.00 98.75 103 PHE A O 1
ATOM 761 N N . ALA A 1 104 ? -13.363 3.518 0.318 1.00 98.69 104 ALA A N 1
ATOM 762 C CA . ALA A 1 104 ? -12.949 4.821 -0.179 1.00 98.69 104 ALA A CA 1
ATOM 763 C C . ALA A 1 104 ? -11.752 4.708 -1.122 1.00 98.69 104 ALA A C 1
ATOM 765 O O . ALA A 1 104 ? -10.756 4.055 -0.822 1.00 98.69 104 ALA A O 1
ATOM 766 N N . VAL A 1 105 ? -11.819 5.444 -2.230 1.00 98.62 105 VAL A N 1
ATOM 767 C CA . VAL A 1 105 ? -10.670 5.708 -3.100 1.00 98.62 105 VAL A CA 1
ATOM 768 C C . VAL A 1 105 ? -10.185 7.119 -2.816 1.00 98.62 105 VAL A C 1
ATOM 770 O O . VAL A 1 105 ? -10.981 8.066 -2.808 1.00 98.62 105 VAL A O 1
ATOM 773 N N . ARG A 1 106 ? -8.890 7.278 -2.549 1.00 98.25 106 ARG A N 1
ATOM 774 C CA . ARG A 1 106 ? -8.265 8.590 -2.361 1.00 98.25 106 ARG A CA 1
ATOM 775 C C . ARG A 1 106 ? -6.935 8.644 -3.093 1.00 98.25 106 ARG A C 1
ATOM 777 O O . ARG A 1 106 ? -6.212 7.657 -3.152 1.00 98.25 106 ARG A O 1
ATOM 784 N N . ARG A 1 107 ? -6.608 9.829 -3.595 1.00 96.81 107 ARG A N 1
ATOM 785 C CA . ARG A 1 107 ? -5.326 10.155 -4.221 1.00 96.81 107 ARG A CA 1
ATOM 786 C C . ARG A 1 107 ? -4.630 11.255 -3.422 1.00 96.81 107 ARG A C 1
ATOM 788 O O . ARG A 1 107 ? -5.255 11.915 -2.590 1.00 96.81 107 ARG A O 1
ATOM 795 N N . SER A 1 108 ? -3.334 11.443 -3.659 1.00 96.25 108 SER A N 1
ATOM 796 C CA . SER A 1 108 ? -2.598 12.607 -3.160 1.00 96.25 108 SER A CA 1
ATOM 797 C C . SER A 1 108 ? -3.286 13.912 -3.567 1.00 96.25 108 SER A C 1
ATOM 799 O O . SER A 1 108 ? -3.741 14.051 -4.697 1.00 96.25 108 SER A O 1
ATOM 801 N N . SER A 1 109 ? -3.341 14.871 -2.642 1.00 94.00 109 SER A N 1
ATOM 802 C CA . SER A 1 109 ? -3.822 16.230 -2.913 1.00 94.00 109 SER A CA 1
ATOM 803 C C . SER A 1 109 ? -2.748 17.125 -3.536 1.00 94.00 109 SER A C 1
ATOM 805 O O . SER A 1 109 ? -3.070 18.203 -4.016 1.00 94.00 109 SER A O 1
ATOM 807 N N . LEU A 1 110 ? -1.479 16.704 -3.485 1.00 94.12 110 LEU A N 1
ATOM 808 C CA . LEU A 1 110 ? -0.341 17.456 -4.025 1.00 94.12 110 LEU A CA 1
ATOM 809 C C . LEU A 1 110 ? 0.065 16.977 -5.420 1.00 94.12 110 LEU A C 1
ATOM 811 O O . LEU A 1 110 ? 0.587 17.757 -6.203 1.00 94.12 110 LEU A O 1
ATOM 815 N N . TRP A 1 111 ? -0.176 15.700 -5.722 1.00 95.12 111 TRP A N 1
ATOM 816 C CA . TRP A 1 111 ? 0.285 15.054 -6.948 1.00 95.12 111 TRP A CA 1
ATOM 817 C C . TRP A 1 111 ? -0.890 14.403 -7.668 1.00 95.12 111 TRP A C 1
ATOM 819 O O . TRP A 1 111 ? -1.590 13.567 -7.088 1.00 95.12 111 TRP A O 1
ATOM 829 N N . ARG A 1 112 ? -1.085 14.732 -8.948 1.00 94.62 112 ARG A N 1
ATOM 830 C CA . ARG A 1 112 ? -2.147 14.152 -9.787 1.00 94.62 112 ARG A CA 1
ATOM 831 C C . ARG A 1 112 ? -1.920 12.671 -10.053 1.00 94.62 112 ARG A C 1
ATOM 833 O O . ARG A 1 112 ? -2.888 11.962 -10.335 1.00 94.62 112 ARG A O 1
ATOM 840 N N . SER A 1 113 ? -0.675 12.209 -9.954 1.00 96.19 113 SER A N 1
ATOM 841 C CA . SER A 1 113 ? -0.287 10.801 -9.984 1.00 96.19 113 SER A CA 1
ATOM 842 C C . SER A 1 113 ? 1.102 10.585 -9.377 1.00 96.19 113 SER A C 1
ATOM 844 O O . SER A 1 113 ? 1.888 11.518 -9.206 1.00 96.19 113 SER A O 1
ATOM 846 N N . LEU A 1 114 ? 1.438 9.328 -9.078 1.00 95.44 114 LEU A N 1
ATOM 847 C CA . LEU A 1 114 ? 2.806 8.955 -8.717 1.00 95.44 114 LEU A CA 1
ATOM 848 C C . LEU A 1 114 ? 3.784 9.221 -9.874 1.00 95.44 114 LEU A C 1
ATOM 850 O O . LEU A 1 114 ? 4.947 9.504 -9.619 1.00 95.44 114 LEU A O 1
ATOM 854 N N . TRP A 1 115 ? 3.321 9.155 -11.123 1.00 95.12 115 TRP A N 1
ATOM 855 C CA . TRP A 1 115 ? 4.130 9.496 -12.293 1.00 95.12 115 TRP A CA 1
ATOM 856 C C . TRP A 1 115 ? 4.613 10.948 -12.248 1.00 95.12 115 TRP A C 1
ATOM 858 O O . TRP A 1 115 ? 5.814 11.190 -12.303 1.00 95.12 115 TRP A O 1
ATOM 868 N N . GLU A 1 116 ? 3.697 11.899 -12.047 1.00 95.00 116 GLU A N 1
ATOM 869 C CA . GLU A 1 116 ? 4.041 13.320 -11.906 1.00 95.00 116 GLU A CA 1
ATOM 870 C C . GLU A 1 116 ? 5.032 13.540 -10.759 1.00 95.00 116 GLU A C 1
ATOM 872 O O . GLU A 1 116 ? 6.039 14.221 -10.929 1.00 95.00 116 GLU A O 1
ATOM 877 N N . ARG A 1 117 ? 4.806 12.873 -9.620 1.00 94.25 117 ARG A N 1
ATOM 878 C CA . ARG A 1 117 ? 5.717 12.927 -8.473 1.00 94.25 117 ARG A CA 1
ATOM 879 C C . ARG A 1 117 ? 7.127 12.426 -8.801 1.00 94.25 117 ARG A C 1
ATOM 881 O O . ARG A 1 117 ? 8.087 12.979 -8.268 1.00 94.25 117 ARG A O 1
ATOM 888 N N . ILE A 1 118 ? 7.250 11.359 -9.596 1.00 92.19 118 ILE A N 1
ATOM 889 C CA . ILE A 1 118 ? 8.546 10.796 -10.009 1.00 92.19 118 ILE A CA 1
ATOM 890 C C . ILE A 1 118 ? 9.294 11.794 -10.894 1.00 92.19 118 ILE A C 1
ATOM 892 O O . ILE A 1 118 ? 10.476 12.038 -10.659 1.00 92.19 118 ILE A O 1
ATOM 896 N N . LEU A 1 119 ? 8.605 12.377 -11.878 1.00 92.00 119 LEU A N 1
ATOM 897 C CA . LEU A 1 119 ? 9.207 13.346 -12.793 1.00 92.00 119 LEU A CA 1
ATOM 898 C C . LEU A 1 119 ? 9.638 14.622 -12.067 1.00 92.00 119 LEU A C 1
ATOM 900 O O . LEU A 1 119 ? 10.751 15.086 -12.289 1.00 92.00 119 LEU A O 1
ATOM 904 N N . ASP A 1 120 ? 8.805 15.138 -11.160 1.00 92.81 120 ASP A N 1
ATOM 905 C CA . ASP A 1 120 ? 9.151 16.291 -10.323 1.00 92.81 120 ASP A CA 1
ATOM 906 C C . ASP A 1 120 ? 10.355 16.011 -9.413 1.00 92.81 120 ASP A C 1
ATOM 908 O O . ASP A 1 120 ? 11.251 16.842 -9.297 1.00 92.81 120 ASP A O 1
ATOM 912 N N . HIS A 1 121 ? 10.430 14.808 -8.824 1.00 91.38 121 HIS A N 1
ATOM 913 C CA . HIS A 1 121 ? 11.586 14.428 -8.010 1.00 91.38 121 HIS A CA 1
ATOM 914 C C . HIS A 1 121 ? 12.895 14.449 -8.811 1.00 91.38 121 HIS A C 1
ATOM 916 O O . HIS A 1 121 ? 13.964 14.639 -8.236 1.00 91.38 121 HIS A O 1
ATOM 922 N N . GLY A 1 122 ? 12.842 14.116 -10.101 1.00 89.75 122 GLY A N 1
ATOM 923 C CA . GLY A 1 122 ? 14.040 13.873 -10.902 1.00 89.75 122 GLY A CA 1
ATOM 924 C C . GLY A 1 122 ? 14.839 12.636 -10.470 1.00 89.75 122 GLY A C 1
ATOM 925 O O . GLY A 1 122 ? 15.988 12.490 -10.863 1.00 89.75 122 GLY A O 1
ATOM 926 N N . ASN A 1 123 ? 14.268 11.735 -9.658 1.00 89.31 123 ASN A N 1
ATOM 927 C CA . ASN A 1 123 ? 14.887 10.446 -9.336 1.00 89.31 123 ASN A CA 1
ATOM 928 C C . ASN A 1 123 ? 13.840 9.380 -8.979 1.00 89.31 123 ASN A C 1
ATOM 930 O O . ASN A 1 123 ? 12.736 9.681 -8.518 1.00 89.31 123 ASN A O 1
ATOM 934 N N . TRP A 1 124 ? 14.190 8.109 -9.158 1.00 90.81 124 TRP A N 1
ATOM 935 C CA . TRP A 1 124 ? 13.299 6.972 -8.947 1.00 90.81 124 TRP A CA 1
ATOM 936 C C . TRP A 1 124 ? 13.103 6.635 -7.460 1.00 90.81 124 TRP A C 1
ATOM 938 O O . TRP A 1 124 ? 14.044 6.741 -6.668 1.00 90.81 124 TRP A O 1
ATOM 948 N N . PRO A 1 125 ? 11.909 6.162 -7.042 1.00 89.25 125 PRO A N 1
ATOM 949 C CA . PRO A 1 125 ? 11.689 5.758 -5.658 1.00 89.25 125 PRO A CA 1
ATOM 950 C C . PRO A 1 125 ? 12.618 4.606 -5.258 1.00 89.25 125 PRO A C 1
ATOM 952 O O . PRO A 1 125 ? 12.683 3.584 -5.933 1.00 89.25 125 PRO A O 1
ATOM 955 N N . GLY A 1 126 ? 13.288 4.721 -4.115 1.00 84.62 126 GLY A N 1
ATOM 956 C CA . GLY A 1 126 ? 14.282 3.745 -3.661 1.00 84.62 126 GLY A CA 1
ATOM 957 C C . GLY A 1 126 ? 14.001 3.191 -2.270 1.00 84.62 126 GLY A C 1
ATOM 958 O O . GLY A 1 126 ? 13.056 3.589 -1.593 1.00 84.62 126 GLY A O 1
ATOM 959 N N . HIS A 1 127 ? 14.855 2.274 -1.800 1.00 71.06 127 HIS A N 1
ATOM 960 C CA . HIS A 1 127 ? 14.758 1.763 -0.428 1.00 71.06 127 HIS A CA 1
ATOM 961 C C . HIS A 1 127 ? 14.905 2.895 0.600 1.00 71.06 127 HIS A C 1
ATOM 963 O O . HIS A 1 127 ? 14.166 2.911 1.585 1.00 71.06 127 HIS A O 1
ATOM 969 N N . PHE A 1 128 ? 15.825 3.826 0.324 1.00 63.81 128 PHE A N 1
ATOM 970 C CA . PHE A 1 128 ? 16.151 4.988 1.153 1.00 63.81 128 PHE A CA 1
ATOM 971 C C . PHE A 1 128 ? 15.335 6.239 0.785 1.00 63.81 128 PHE A C 1
ATOM 973 O O . PHE A 1 128 ? 15.038 7.043 1.659 1.00 63.81 128 PHE A O 1
ATOM 980 N N . ALA A 1 129 ? 14.853 6.337 -0.459 1.00 68.56 129 ALA A N 1
ATOM 981 C CA . ALA A 1 129 ? 14.009 7.430 -0.950 1.00 68.56 129 ALA A CA 1
ATOM 982 C C . ALA A 1 129 ? 12.574 6.944 -1.240 1.00 68.56 129 ALA A C 1
ATOM 984 O O . ALA A 1 129 ? 12.152 6.818 -2.389 1.00 68.56 129 ALA A O 1
ATOM 985 N N . ARG A 1 130 ? 11.803 6.624 -0.189 1.00 82.81 130 ARG A N 1
ATOM 986 C CA . ARG A 1 130 ? 10.414 6.120 -0.306 1.00 82.81 130 ARG A CA 1
ATOM 987 C C . ARG A 1 130 ? 9.371 7.239 -0.350 1.00 82.81 130 ARG A C 1
ATOM 989 O O . ARG A 1 130 ? 8.330 7.126 0.308 1.00 82.81 130 ARG A O 1
ATOM 996 N N . TYR A 1 131 ? 9.618 8.288 -1.133 1.00 87.81 131 TYR A N 1
ATOM 997 C CA . TYR A 1 131 ? 8.676 9.406 -1.263 1.00 87.81 131 TYR A CA 1
ATOM 998 C C . TYR A 1 131 ? 7.309 8.947 -1.798 1.00 87.81 131 TYR A C 1
ATOM 1000 O O . TYR A 1 131 ? 6.265 9.432 -1.377 1.00 87.81 131 TYR A O 1
ATOM 1008 N N . CYS A 1 132 ? 7.285 7.898 -2.631 1.00 90.06 132 CYS A N 1
ATOM 1009 C CA . CYS A 1 132 ? 6.041 7.277 -3.081 1.00 90.06 132 CYS A CA 1
ATOM 1010 C C . CYS A 1 132 ? 5.189 6.759 -1.908 1.00 90.06 132 CYS A C 1
ATOM 1012 O O . CYS A 1 132 ? 3.969 6.804 -1.940 1.00 90.06 132 CYS A O 1
ATOM 1014 N N . THR A 1 133 ? 5.802 6.290 -0.818 1.00 90.12 133 THR A N 1
ATOM 1015 C CA . THR A 1 133 ? 5.046 5.826 0.353 1.00 90.12 133 THR A CA 1
ATOM 1016 C C . THR A 1 133 ? 4.625 6.987 1.248 1.00 90.12 133 THR A C 1
ATOM 1018 O O . THR A 1 133 ? 3.528 6.946 1.809 1.00 90.12 133 THR A O 1
ATOM 1021 N N . SER A 1 134 ? 5.468 8.007 1.430 1.00 89.38 134 SER A N 1
ATOM 1022 C CA . SER A 1 134 ? 5.095 9.174 2.237 1.00 89.38 134 SER A CA 1
ATOM 1023 C C . SER A 1 134 ? 3.978 9.973 1.573 1.00 89.38 134 SER A C 1
ATOM 1025 O O . SER A 1 134 ? 2.958 10.215 2.215 1.00 89.38 134 SER A O 1
ATOM 1027 N N . ASP A 1 135 ? 4.123 10.289 0.290 1.00 91.94 135 ASP A N 1
ATOM 1028 C CA . ASP A 1 135 ? 3.356 11.354 -0.362 1.00 91.94 135 ASP A CA 1
ATOM 1029 C C . ASP A 1 135 ? 2.060 10.832 -0.987 1.00 91.94 135 ASP A C 1
ATOM 1031 O O . ASP A 1 135 ? 1.049 11.538 -1.005 1.00 91.94 135 ASP A O 1
ATOM 1035 N N . THR A 1 136 ? 2.061 9.581 -1.467 1.00 92.81 136 THR A N 1
ATOM 1036 C CA . THR A 1 136 ? 0.899 8.996 -2.161 1.00 92.81 136 THR A CA 1
ATOM 1037 C C . THR A 1 136 ? 0.190 7.903 -1.368 1.00 92.81 136 THR A C 1
ATOM 1039 O O . THR A 1 136 ? -0.894 7.490 -1.758 1.00 92.81 136 THR A O 1
ATOM 1042 N N . LYS A 1 137 ? 0.749 7.450 -0.235 1.00 92.56 137 LYS A N 1
ATOM 1043 C CA . LYS A 1 137 ? 0.085 6.471 0.650 1.00 92.56 137 LYS A CA 1
ATOM 1044 C C . LYS A 1 137 ? -0.153 7.019 2.048 1.00 92.56 137 LYS A C 1
ATOM 1046 O O . LYS A 1 137 ? -1.276 7.041 2.530 1.00 92.56 137 LYS A O 1
ATOM 1051 N N . THR A 1 138 ? 0.891 7.501 2.714 1.00 93.06 138 THR A N 1
ATOM 1052 C CA . THR A 1 138 ? 0.779 7.925 4.120 1.00 93.06 138 THR A CA 1
ATOM 1053 C C . THR A 1 138 ? 0.087 9.270 4.266 1.00 93.06 138 THR A C 1
ATOM 1055 O O . THR A 1 138 ? -0.772 9.403 5.128 1.00 93.06 138 THR A O 1
ATOM 1058 N N . ALA A 1 139 ? 0.421 10.262 3.440 1.00 93.81 139 ALA A N 1
ATOM 1059 C CA . ALA A 1 139 ? -0.279 11.543 3.441 1.00 93.81 139 ALA A CA 1
ATOM 1060 C C . ALA A 1 139 ? -1.754 11.373 3.044 1.00 93.81 139 ALA A C 1
ATOM 1062 O O . ALA A 1 139 ? -2.625 11.966 3.670 1.00 93.81 139 ALA A O 1
ATOM 1063 N N . VAL A 1 140 ? -2.031 10.495 2.077 1.00 96.69 140 VAL A N 1
ATOM 1064 C CA . VAL A 1 140 ? -3.393 10.143 1.650 1.00 96.69 140 VAL A CA 1
ATOM 1065 C C . VAL A 1 140 ? -4.177 9.482 2.783 1.00 96.69 140 VAL A C 1
ATOM 1067 O O . VAL A 1 140 ? -5.256 9.952 3.134 1.00 96.69 140 VAL A O 1
ATOM 1070 N N . GLY A 1 141 ? -3.610 8.450 3.415 1.00 96.56 141 GLY A N 1
ATOM 1071 C CA . GLY A 1 141 ? -4.221 7.787 4.567 1.00 96.56 141 GLY A CA 1
ATOM 1072 C C . GLY A 1 141 ? -4.433 8.727 5.751 1.00 96.56 141 GLY A C 1
ATOM 1073 O O . GLY A 1 141 ? -5.481 8.682 6.383 1.00 96.56 141 GLY A O 1
ATOM 1074 N N . ARG A 1 142 ? -3.489 9.640 6.004 1.00 95.00 142 ARG A N 1
ATOM 1075 C CA . ARG A 1 142 ? -3.628 10.689 7.021 1.00 95.00 142 ARG A CA 1
ATOM 1076 C C . ARG A 1 142 ? -4.826 11.594 6.733 1.00 95.00 142 ARG A C 1
ATOM 1078 O O . ARG A 1 142 ? -5.660 11.759 7.612 1.00 95.00 142 ARG A O 1
ATOM 1085 N N . ASN A 1 143 ? -4.924 12.137 5.520 1.00 95.25 143 ASN A N 1
ATOM 1086 C CA . ASN A 1 143 ? -6.037 13.007 5.135 1.00 95.25 143 ASN A CA 1
ATOM 1087 C C . ASN A 1 143 ? -7.384 12.270 5.225 1.00 95.25 143 ASN A C 1
ATOM 1089 O O . ASN A 1 143 ? -8.382 12.863 5.618 1.00 95.25 143 ASN A O 1
ATOM 1093 N N . TYR A 1 144 ? -7.414 10.976 4.892 1.00 97.44 144 TYR A N 1
ATOM 1094 C CA . TYR A 1 144 ? -8.617 10.159 5.040 1.00 97.44 144 TYR A CA 1
ATOM 1095 C C . TYR A 1 144 ? -9.003 9.948 6.509 1.00 97.44 144 TYR A C 1
ATOM 1097 O O . TYR A 1 144 ? -10.163 10.132 6.856 1.00 97.44 144 TYR A O 1
ATOM 1105 N N . VAL A 1 145 ? -8.041 9.631 7.383 1.00 96.44 145 VAL A N 1
ATOM 1106 C CA . VAL A 1 145 ? -8.268 9.531 8.837 1.00 96.44 145 VAL A CA 1
ATOM 1107 C C . VAL A 1 145 ? -8.787 10.852 9.408 1.00 96.44 145 VAL A C 1
ATOM 1109 O O . VAL A 1 145 ? -9.704 10.832 10.223 1.00 96.44 145 VAL A O 1
ATOM 1112 N N . ASP A 1 146 ? -8.234 11.986 8.971 1.00 93.88 146 ASP A N 1
ATOM 1113 C CA . ASP A 1 146 ? -8.687 13.314 9.396 1.00 93.88 146 ASP A CA 1
ATOM 1114 C C . ASP A 1 146 ? -10.136 13.576 8.948 1.00 93.88 146 ASP A C 1
ATOM 1116 O O . ASP A 1 146 ? -10.967 13.944 9.774 1.00 93.88 146 ASP A O 1
ATOM 1120 N N . GLY A 1 147 ? -10.463 13.301 7.679 1.00 95.06 147 GLY A N 1
ATOM 1121 C CA . GLY A 1 147 ? -11.821 13.455 7.146 1.00 95.06 147 GLY A CA 1
ATOM 1122 C C . GLY A 1 147 ? -12.846 12.575 7.862 1.00 95.06 147 GLY A C 1
ATOM 1123 O O . GLY A 1 147 ? -13.875 13.069 8.310 1.00 95.06 147 GLY A O 1
ATOM 1124 N N . VAL A 1 148 ? -12.522 11.297 8.072 1.00 96.12 148 VAL A N 1
ATOM 1125 C CA . VAL A 1 148 ? -13.359 10.378 8.855 1.00 96.12 148 VAL A CA 1
ATOM 1126 C C . VAL A 1 148 ? -13.528 10.875 10.292 1.00 96.12 148 VAL A C 1
ATOM 1128 O O . VAL A 1 148 ? -14.624 10.808 10.838 1.00 96.12 148 VAL A O 1
ATOM 1131 N N . GLY A 1 149 ? -12.459 11.390 10.906 1.00 94.31 149 GLY A N 1
ATOM 1132 C CA . GLY A 1 149 ? -12.493 12.003 12.232 1.00 94.31 149 GLY A CA 1
ATOM 1133 C C . GLY A 1 149 ? -13.467 13.180 12.326 1.00 94.31 149 GLY A C 1
ATOM 1134 O O . GLY A 1 149 ? -14.177 13.305 13.323 1.00 94.31 149 GLY A O 1
ATOM 1135 N N . SER A 1 150 ? -13.531 14.012 11.285 1.00 93.31 150 SER A N 1
ATOM 1136 C CA . SER A 1 150 ? -14.513 15.094 11.173 1.00 93.31 150 SER A CA 1
ATOM 1137 C C . SER A 1 150 ? -15.937 14.570 10.971 1.00 93.31 150 SER A C 1
ATOM 1139 O O . SER A 1 150 ? -16.851 15.078 11.612 1.00 93.31 150 SER A O 1
ATOM 1141 N N . GLU A 1 151 ? -16.130 13.539 10.142 1.00 93.94 151 GLU A N 1
ATOM 1142 C CA . GLU A 1 151 ? -17.443 12.919 9.888 1.00 93.94 151 GLU A CA 1
ATOM 1143 C C . GLU A 1 151 ? -18.065 12.325 11.158 1.00 93.94 151 GLU A C 1
ATOM 1145 O O . GLU A 1 151 ? -19.254 12.508 11.407 1.00 93.94 151 GLU A O 1
ATOM 1150 N N . VAL A 1 152 ? -17.268 11.642 11.990 1.00 91.06 152 VAL A N 1
ATOM 1151 C CA . VAL A 1 152 ? -17.765 11.066 13.254 1.00 91.06 152 VAL A CA 1
ATOM 1152 C C . VAL A 1 152 ? -18.035 12.118 14.338 1.00 91.06 152 VAL A C 1
ATOM 1154 O O . VAL A 1 152 ? -18.661 11.792 15.341 1.00 91.06 152 VAL A O 1
ATOM 1157 N N . ASN A 1 153 ? -17.552 13.354 14.154 1.00 90.69 153 ASN A N 1
ATOM 1158 C CA . ASN A 1 153 ? -17.820 14.530 14.986 1.00 90.69 153 ASN A CA 1
ATOM 1159 C C . ASN A 1 153 ? -17.839 14.266 16.509 1.00 90.69 153 ASN A C 1
ATOM 1161 O O . ASN A 1 153 ? -18.795 14.581 17.214 1.00 90.69 153 ASN A O 1
ATOM 1165 N N . LEU A 1 154 ? -16.765 13.674 17.038 1.00 89.62 154 LEU A N 1
ATOM 1166 C CA . LEU A 1 154 ? -16.716 13.193 18.429 1.00 89.62 154 LEU A CA 1
ATOM 1167 C C . LEU A 1 154 ? -16.594 14.302 19.492 1.00 89.62 154 LEU A C 1
ATOM 1169 O O . LEU A 1 154 ? -16.527 13.989 20.679 1.00 89.62 154 LEU A O 1
ATOM 1173 N N . GLY A 1 155 ? -16.439 15.572 19.099 1.00 90.56 155 GLY A N 1
ATOM 1174 C CA . GLY A 1 155 ? -16.117 16.677 20.020 1.00 90.56 155 GLY A CA 1
ATOM 1175 C C . GLY A 1 155 ? -14.736 16.569 20.691 1.00 90.56 155 GLY A C 1
ATOM 1176 O O . GLY A 1 155 ? -14.379 17.390 21.530 1.00 90.56 155 GLY A O 1
ATOM 1177 N N . ARG A 1 156 ? -13.940 15.561 20.316 1.00 92.81 156 ARG A N 1
ATOM 1178 C CA . ARG A 1 156 ? -12.566 15.323 20.768 1.00 92.81 156 ARG A CA 1
ATOM 1179 C C . ARG A 1 156 ? -11.724 14.753 19.625 1.00 92.81 156 ARG A C 1
ATOM 1181 O O . ARG A 1 156 ? -12.288 14.250 18.651 1.00 92.81 156 ARG A O 1
ATOM 1188 N N . PRO A 1 157 ? -10.387 14.758 19.743 1.00 90.94 157 PRO A N 1
ATOM 1189 C CA . PRO A 1 157 ? -9.541 14.149 18.729 1.00 90.94 157 PRO A CA 1
ATOM 1190 C C . PRO A 1 157 ? -9.843 12.650 18.534 1.00 90.94 157 PRO A C 1
ATOM 1192 O O . PRO A 1 157 ? -10.078 11.937 19.521 1.00 90.94 157 PRO A O 1
ATOM 1195 N N . PRO A 1 158 ? -9.832 12.154 17.281 1.00 95.06 158 PRO A N 1
ATOM 1196 C CA . PRO A 1 158 ? -10.141 10.762 16.986 1.00 95.06 158 PRO A CA 1
ATOM 1197 C C . PRO A 1 158 ? -8.992 9.830 17.383 1.00 95.06 158 PRO A C 1
ATOM 1199 O O . PRO A 1 158 ? -7.809 10.175 17.269 1.00 95.06 158 PRO A O 1
ATOM 1202 N N . ARG A 1 159 ? -9.357 8.616 17.798 1.00 97.00 159 ARG A N 1
ATOM 1203 C CA . ARG A 1 159 ? -8.456 7.484 18.031 1.00 97.00 159 ARG A CA 1
ATOM 1204 C C . ARG A 1 159 ? -8.689 6.448 16.935 1.00 97.00 159 ARG A C 1
ATOM 1206 O O . ARG A 1 159 ? -9.705 5.758 16.944 1.00 97.00 159 ARG A O 1
ATOM 1213 N N . ALA A 1 160 ? -7.776 6.351 15.979 1.00 98.06 160 ALA A N 1
ATOM 1214 C CA . ALA A 1 160 ? -7.917 5.500 14.802 1.00 98.06 160 ALA A CA 1
ATOM 1215 C C . ALA A 1 160 ? -6.962 4.299 14.842 1.00 98.06 160 ALA A C 1
ATOM 1217 O O . ALA A 1 160 ? -5.775 4.445 15.130 1.00 98.06 160 ALA A O 1
ATOM 1218 N N . GLY A 1 161 ? -7.454 3.113 14.499 1.00 98.38 161 GLY A N 1
ATOM 1219 C CA . GLY A 1 161 ? -6.607 1.999 14.081 1.00 98.38 161 GLY A CA 1
ATOM 1220 C C . GLY A 1 161 ? -6.240 2.147 12.603 1.00 98.38 161 GLY A C 1
ATOM 1221 O O . GLY A 1 161 ? -7.066 2.570 11.797 1.00 98.38 161 GLY A O 1
ATOM 1222 N N . TYR A 1 162 ? -5.011 1.800 12.234 1.00 98.38 162 TYR A N 1
ATOM 1223 C CA . TYR A 1 162 ? -4.545 1.771 10.850 1.00 98.38 162 TYR A CA 1
ATOM 1224 C C . TYR A 1 162 ? -3.923 0.405 10.554 1.00 98.38 162 TYR A C 1
ATOM 1226 O O . TYR A 1 162 ? -2.757 0.142 10.877 1.00 98.38 162 TYR A O 1
ATOM 1234 N N . ALA A 1 163 ? -4.732 -0.479 9.976 1.00 98.38 163 ALA A N 1
ATOM 1235 C CA . ALA A 1 163 ? -4.370 -1.855 9.691 1.00 98.38 163 ALA A CA 1
ATOM 1236 C C . ALA A 1 163 ? -3.547 -1.948 8.395 1.00 98.38 163 ALA A C 1
ATOM 1238 O O . ALA A 1 163 ? -3.925 -1.398 7.355 1.00 98.38 163 ALA A O 1
ATOM 1239 N N . MET A 1 164 ? -2.406 -2.642 8.447 1.00 95.75 164 MET A N 1
ATOM 1240 C CA . MET A 1 164 ? -1.491 -2.798 7.311 1.00 95.75 164 MET A CA 1
ATOM 1241 C C . MET A 1 164 ? -1.070 -4.252 7.102 1.00 95.75 164 MET A C 1
ATOM 1243 O O . MET A 1 164 ? -0.743 -4.969 8.044 1.00 95.75 164 MET A O 1
ATOM 1247 N N . GLY A 1 165 ? -0.970 -4.656 5.835 1.00 95.25 165 GLY A N 1
ATOM 1248 C CA . GLY A 1 165 ? -0.689 -6.037 5.430 1.00 95.25 165 GLY A CA 1
ATOM 1249 C C . GLY A 1 165 ? 0.794 -6.416 5.417 1.00 95.25 165 GLY A C 1
ATOM 1250 O O . GLY A 1 165 ? 1.226 -7.145 4.531 1.00 95.25 165 GLY A O 1
ATOM 1251 N N . MET A 1 166 ? 1.605 -5.873 6.332 1.00 94.75 166 MET A N 1
ATOM 1252 C CA . MET A 1 166 ? 3.025 -6.237 6.423 1.00 94.75 166 MET A CA 1
ATOM 1253 C C . MET A 1 166 ? 3.188 -7.560 7.172 1.00 94.75 166 MET A C 1
ATOM 1255 O O . MET A 1 166 ? 2.721 -7.683 8.301 1.00 94.75 166 MET A O 1
ATOM 1259 N N . ARG A 1 167 ? 3.921 -8.506 6.582 1.00 96.44 167 ARG A N 1
ATOM 1260 C CA . ARG A 1 167 ? 4.200 -9.835 7.135 1.00 96.44 167 ARG A CA 1
ATOM 1261 C C . ARG A 1 167 ? 5.668 -9.994 7.510 1.00 96.44 167 ARG A C 1
ATOM 1263 O O . ARG A 1 167 ? 6.562 -9.435 6.870 1.00 96.44 167 ARG A O 1
ATOM 1270 N N . ALA A 1 168 ? 5.923 -10.783 8.545 1.00 96.50 168 ALA A N 1
ATOM 1271 C CA . ALA A 1 168 ? 7.254 -11.101 9.040 1.00 96.50 168 ALA A CA 1
ATOM 1272 C C . ALA A 1 168 ? 8.109 -11.809 7.977 1.00 96.50 168 ALA A C 1
ATOM 1274 O O . ALA A 1 168 ? 9.278 -11.470 7.798 1.00 96.50 168 ALA A O 1
ATOM 1275 N N . GLU A 1 169 ? 7.503 -12.733 7.226 1.00 95.62 169 GLU A N 1
ATOM 1276 C CA . GLU A 1 169 ? 8.157 -13.549 6.191 1.00 95.62 169 GLU A CA 1
ATOM 1277 C C . GLU A 1 169 ? 8.764 -12.716 5.047 1.00 95.62 169 GLU A C 1
ATOM 1279 O O . GLU A 1 169 ? 9.739 -13.122 4.422 1.00 95.62 169 GLU A O 1
ATOM 1284 N N . GLU A 1 170 ? 8.237 -11.519 4.775 1.00 89.12 170 GLU A N 1
ATOM 1285 C CA . GLU A 1 170 ? 8.680 -10.707 3.637 1.00 89.12 170 GLU A CA 1
ATOM 1286 C C . GLU A 1 170 ? 10.112 -10.167 3.794 1.00 89.12 170 GLU A C 1
ATOM 1288 O O . GLU A 1 170 ? 10.759 -9.860 2.793 1.00 89.12 170 GLU A O 1
ATOM 1293 N N . SER A 1 171 ? 10.610 -9.980 5.027 1.00 91.19 171 SER A N 1
ATOM 1294 C CA . SER A 1 171 ? 12.012 -9.600 5.281 1.00 91.19 171 SER A CA 1
ATOM 1295 C C . SER A 1 171 ? 12.385 -9.660 6.766 1.00 91.19 171 SER A C 1
ATOM 1297 O O . SER A 1 171 ? 11.552 -9.409 7.635 1.00 91.19 171 SER A O 1
ATOM 1299 N N . LYS A 1 172 ? 13.688 -9.796 7.064 1.00 92.00 172 LYS A N 1
ATOM 1300 C CA . LYS A 1 172 ? 14.236 -9.679 8.434 1.00 92.00 172 LYS A CA 1
ATOM 1301 C C . LYS A 1 172 ? 13.817 -8.385 9.150 1.00 92.00 172 LYS A C 1
ATOM 1303 O O . LYS A 1 172 ? 13.607 -8.391 10.358 1.00 92.00 172 LYS A O 1
ATOM 1308 N N . ALA A 1 173 ? 13.704 -7.273 8.419 1.00 89.31 173 ALA A N 1
ATOM 1309 C CA . ALA A 1 173 ? 13.280 -5.992 8.982 1.00 89.31 173 ALA A CA 1
ATOM 1310 C C . ALA A 1 173 ? 11.793 -5.994 9.370 1.00 89.31 173 ALA A C 1
ATOM 1312 O O . ALA A 1 173 ? 11.436 -5.461 10.418 1.00 89.31 173 ALA A O 1
ATOM 1313 N N . ARG A 1 174 ? 10.926 -6.613 8.555 1.00 92.94 174 ARG A N 1
ATOM 1314 C CA . ARG A 1 174 ? 9.497 -6.755 8.874 1.00 92.94 174 ARG A CA 1
ATOM 1315 C C . ARG A 1 174 ? 9.259 -7.756 10.001 1.00 92.94 174 ARG A C 1
ATOM 1317 O O . ARG A 1 174 ? 8.394 -7.495 10.826 1.00 92.94 174 ARG A O 1
ATOM 1324 N N . ALA A 1 175 ? 10.059 -8.818 10.105 1.00 95.00 175 ALA A N 1
ATOM 1325 C CA . ALA A 1 175 ? 9.967 -9.787 11.201 1.00 95.00 175 ALA A CA 1
ATOM 1326 C C . ALA A 1 175 ? 10.133 -9.157 12.595 1.00 95.00 175 ALA A C 1
ATOM 1328 O O . ALA A 1 175 ? 9.509 -9.605 13.549 1.00 95.00 175 ALA A O 1
ATOM 1329 N N . LYS A 1 176 ? 10.926 -8.083 12.705 1.00 94.94 176 LYS A N 1
ATOM 1330 C CA . LYS A 1 176 ? 11.156 -7.353 13.962 1.00 94.94 176 LYS A CA 1
ATOM 1331 C C . LYS A 1 176 ? 10.084 -6.307 14.284 1.00 94.94 176 LYS A C 1
ATOM 1333 O O . LYS A 1 176 ? 10.178 -5.660 15.323 1.00 94.94 176 LYS A O 1
ATOM 1338 N N . LYS A 1 177 ? 9.120 -6.065 13.388 1.00 92.94 177 LYS A N 1
ATOM 1339 C CA . LYS A 1 177 ? 8.099 -5.040 13.622 1.00 92.94 177 LYS A CA 1
ATOM 1340 C C . LYS A 1 177 ? 7.114 -5.493 14.701 1.00 92.94 177 LYS A C 1
ATOM 1342 O O . LYS A 1 177 ? 6.651 -6.631 14.632 1.00 92.94 177 LYS A O 1
ATOM 1347 N N . PRO A 1 178 ? 6.754 -4.613 15.648 1.00 95.69 178 PRO A N 1
ATOM 1348 C CA . PRO A 1 178 ? 5.664 -4.893 16.569 1.00 95.69 178 PRO A CA 1
ATOM 1349 C C . PRO A 1 178 ? 4.340 -4.971 15.800 1.00 95.69 178 PRO A C 1
ATOM 1351 O O . PRO A 1 178 ? 4.121 -4.236 14.835 1.00 95.69 178 PRO A O 1
ATOM 1354 N N . MET A 1 179 ? 3.448 -5.864 16.233 1.00 96.44 179 MET A N 1
ATOM 1355 C CA . MET A 1 179 ? 2.124 -6.013 15.618 1.00 96.44 179 MET A CA 1
ATOM 1356 C C . MET A 1 179 ? 1.199 -4.835 15.932 1.00 96.44 179 MET A C 1
ATOM 1358 O O . MET A 1 179 ? 0.299 -4.551 15.148 1.00 96.44 179 MET A O 1
ATOM 1362 N N . ILE A 1 180 ? 1.418 -4.153 17.058 1.00 96.94 180 ILE A N 1
ATOM 1363 C CA . ILE A 1 180 ? 0.687 -2.955 17.469 1.00 96.94 180 ILE A CA 1
ATOM 1364 C C . ILE A 1 180 ? 1.713 -1.917 17.925 1.00 96.94 180 ILE A C 1
ATOM 1366 O O . ILE A 1 180 ? 2.532 -2.194 18.798 1.00 96.94 180 ILE A O 1
ATOM 1370 N N . GLU A 1 181 ? 1.694 -0.729 17.324 1.00 95.69 181 GLU A N 1
ATOM 1371 C CA . GLU A 1 181 ? 2.566 0.389 17.708 1.00 95.69 181 GLU A CA 1
ATOM 1372 C C . GLU A 1 181 ? 1.903 1.734 17.412 1.00 95.69 181 GLU A C 1
ATOM 1374 O O . GLU A 1 181 ? 1.004 1.826 16.578 1.00 95.69 181 GLU A O 1
ATOM 1379 N N . ARG A 1 182 ? 2.364 2.816 18.046 1.00 94.94 182 ARG A N 1
ATOM 1380 C CA . ARG A 1 182 ? 1.906 4.164 17.684 1.00 94.94 182 ARG A CA 1
ATOM 1381 C C . ARG A 1 182 ? 2.292 4.455 16.231 1.00 94.94 182 ARG A C 1
ATOM 1383 O O . ARG A 1 182 ? 3.463 4.396 15.863 1.00 94.94 182 ARG A O 1
ATOM 1390 N N . HIS A 1 183 ? 1.317 4.805 15.400 1.00 94.56 183 HIS A N 1
ATOM 1391 C CA 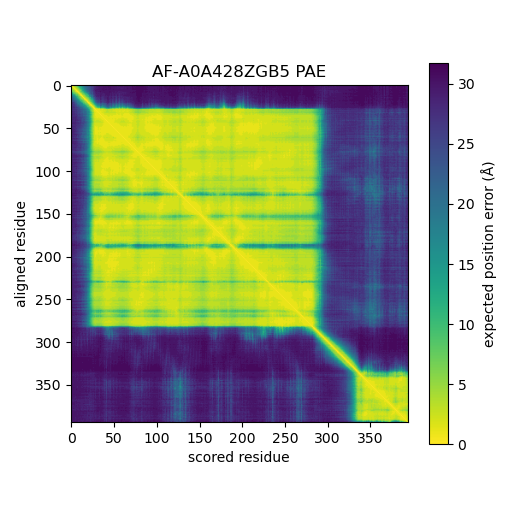. HIS A 1 183 ? 1.568 5.136 14.003 1.00 94.56 183 HIS A CA 1
ATOM 1392 C C . HIS A 1 183 ? 2.209 6.527 13.886 1.00 94.56 183 HIS A C 1
ATOM 1394 O O . HIS A 1 183 ? 1.854 7.463 14.605 1.00 94.56 183 HIS A O 1
ATOM 1400 N N . ARG A 1 184 ? 3.093 6.713 12.899 1.00 89.44 184 ARG A N 1
ATOM 1401 C CA . ARG A 1 184 ? 3.765 8.001 12.619 1.00 89.44 184 ARG A CA 1
ATOM 1402 C C . ARG A 1 184 ? 2.825 9.158 12.262 1.00 89.44 184 ARG A C 1
ATOM 1404 O O . ARG A 1 184 ? 3.230 10.312 12.281 1.00 89.44 184 ARG A O 1
ATOM 1411 N N . MET A 1 185 ? 1.570 8.851 11.929 1.00 91.38 185 MET A N 1
ATOM 1412 C CA . MET A 1 185 ? 0.518 9.856 11.719 1.00 91.38 185 MET A CA 1
ATOM 1413 C C . MET A 1 185 ? 0.162 10.598 13.014 1.00 91.38 185 MET A C 1
ATOM 1415 O O . MET A 1 185 ? -0.489 11.633 12.931 1.00 91.38 185 MET A O 1
ATOM 1419 N N . SER A 1 186 ? 0.607 10.102 14.167 1.00 89.81 186 SER A N 1
ATOM 1420 C CA . SER A 1 186 ? 0.394 10.665 15.503 1.00 89.81 186 SER A CA 1
ATOM 1421 C C . SER A 1 186 ? 1.597 11.496 15.982 1.00 89.81 186 SER A C 1
ATOM 1423 O O . SER A 1 186 ? 1.955 11.451 17.164 1.00 89.81 186 SER A O 1
ATOM 1425 N N . GLY A 1 187 ? 2.299 12.155 15.052 1.00 78.00 187 GLY A N 1
ATOM 1426 C CA . GLY A 1 187 ? 3.509 12.941 15.316 1.00 78.00 187 GLY A CA 1
ATOM 1427 C C . GLY A 1 187 ? 3.258 14.236 16.100 1.00 78.00 187 GLY A C 1
ATOM 1428 O O . GLY A 1 187 ? 2.119 14.575 16.427 1.00 78.00 187 GLY A O 1
ATOM 1429 N N . ALA A 1 188 ? 4.333 14.969 16.401 1.00 74.75 188 ALA A N 1
ATOM 1430 C CA . ALA A 1 188 ? 4.268 16.232 17.138 1.00 74.75 188 ALA A CA 1
ATOM 1431 C C . ALA A 1 188 ? 3.299 17.233 16.477 1.00 74.75 188 ALA A C 1
ATOM 1433 O O . ALA A 1 188 ? 3.266 17.355 15.253 1.00 74.75 188 ALA A O 1
ATOM 1434 N N . GLY A 1 189 ? 2.493 17.919 17.293 1.00 76.50 189 GLY A N 1
ATOM 1435 C CA . GLY A 1 189 ? 1.482 18.877 16.827 1.00 76.50 189 GLY A CA 1
ATOM 1436 C C . GLY A 1 189 ? 0.186 18.252 16.296 1.00 76.50 189 GLY A C 1
ATOM 1437 O O . GLY A 1 189 ? -0.698 18.981 15.858 1.00 76.50 189 GLY A O 1
ATOM 1438 N N . THR A 1 190 ? 0.037 16.922 16.336 1.00 82.06 190 THR A N 1
ATOM 1439 C CA . THR A 1 190 ? -1.210 16.251 15.935 1.00 82.06 190 THR A CA 1
ATOM 1440 C C . THR A 1 190 ? -2.030 15.857 17.158 1.00 82.06 190 THR A C 1
ATOM 1442 O O . THR A 1 190 ? -1.506 15.267 18.100 1.00 82.06 190 THR A O 1
ATOM 1445 N N . LEU A 1 191 ? -3.324 16.190 17.145 1.00 86.06 191 LEU A N 1
ATOM 1446 C CA . LEU A 1 191 ? -4.234 15.860 18.246 1.00 86.06 191 LEU A CA 1
ATOM 1447 C C . LEU A 1 191 ? -4.799 14.437 18.135 1.00 86.06 191 LEU A C 1
ATOM 1449 O O . LEU A 1 191 ? -5.106 13.814 19.148 1.00 86.06 191 LEU A O 1
ATOM 1453 N N . ARG A 1 192 ? -4.935 13.910 16.911 1.00 92.69 192 ARG A N 1
ATOM 1454 C CA . ARG A 1 192 ? -5.379 12.529 16.676 1.00 92.69 192 ARG A CA 1
ATOM 1455 C C . ARG A 1 192 ? -4.380 11.524 17.247 1.00 92.69 192 ARG A C 1
ATOM 1457 O O . ARG A 1 192 ? -3.166 11.735 17.219 1.00 92.69 192 ARG A O 1
ATOM 1464 N N . VAL A 1 193 ? -4.890 10.371 17.654 1.00 95.25 193 VAL A N 1
ATOM 1465 C CA . VAL A 1 193 ? -4.069 9.206 17.984 1.00 95.25 193 VAL A CA 1
ATOM 1466 C C . VAL A 1 193 ? -4.343 8.133 16.948 1.00 95.25 193 VAL A C 1
ATOM 1468 O O . VAL A 1 193 ? -5.479 7.740 16.732 1.00 95.25 193 VAL A O 1
ATOM 1471 N N . VAL A 1 194 ? -3.296 7.671 16.284 1.00 97.38 194 VAL A N 1
ATOM 1472 C CA . VAL A 1 194 ? -3.347 6.602 15.291 1.00 97.38 194 VAL A CA 1
ATOM 1473 C C . VAL A 1 194 ? -2.442 5.461 15.738 1.00 97.38 194 VAL A C 1
ATOM 1475 O O . VAL A 1 194 ? -1.267 5.684 16.059 1.00 97.38 194 VAL A O 1
ATOM 1478 N N . THR A 1 195 ? -2.979 4.249 15.714 1.00 97.75 195 THR A N 1
ATOM 1479 C CA . THR A 1 195 ? -2.301 3.005 16.085 1.00 97.75 195 THR A CA 1
ATOM 1480 C C . THR A 1 195 ? -2.077 2.160 14.838 1.00 97.75 195 THR A C 1
ATOM 1482 O O . THR A 1 195 ? -3.022 1.814 14.138 1.00 97.75 195 THR A O 1
ATOM 1485 N N . THR A 1 196 ? -0.826 1.821 14.542 1.00 97.44 196 THR A N 1
ATOM 1486 C CA . THR A 1 196 ? -0.480 0.798 13.553 1.00 97.44 196 THR A CA 1
ATOM 1487 C C . THR A 1 196 ? -0.953 -0.552 14.065 1.00 97.44 196 THR A C 1
ATOM 1489 O O . THR A 1 196 ? -0.647 -0.897 15.205 1.00 97.44 196 THR A O 1
ATOM 1492 N N . TRP A 1 197 ? -1.597 -1.340 13.210 1.00 98.12 197 TRP A N 1
ATOM 1493 C CA . TRP A 1 197 ? -1.969 -2.718 13.517 1.00 98.12 197 TRP A CA 1
ATOM 1494 C C . TRP A 1 197 ? -1.613 -3.663 12.360 1.00 98.12 197 TRP A C 1
ATOM 1496 O O . TRP A 1 197 ? -1.932 -3.390 11.204 1.00 98.12 197 TRP A O 1
ATOM 1506 N N . LEU A 1 198 ? -0.916 -4.764 12.653 1.00 97.88 198 LEU A N 1
ATOM 1507 C CA . LEU A 1 198 ? -0.451 -5.764 11.685 1.00 97.88 198 LEU A CA 1
ATOM 1508 C C . LEU A 1 198 ? -1.075 -7.141 11.997 1.00 97.88 198 LEU A C 1
ATOM 1510 O O . LEU A 1 198 ? -0.382 -8.030 12.494 1.00 97.88 198 LEU A O 1
ATOM 1514 N N . PRO A 1 199 ? -2.376 -7.346 11.738 1.00 97.00 199 PRO A N 1
ATOM 1515 C CA . PRO A 1 199 ? -3.075 -8.573 12.135 1.00 97.00 199 PRO A CA 1
ATOM 1516 C C . PRO A 1 199 ? -2.562 -9.816 11.401 1.00 97.00 199 PRO A C 1
ATOM 1518 O O . PRO A 1 199 ? -2.433 -10.876 11.998 1.00 97.00 199 PRO A O 1
ATOM 1521 N N . ILE A 1 200 ? -2.158 -9.673 10.137 1.00 97.75 200 ILE A N 1
ATOM 1522 C CA . ILE A 1 200 ? -1.625 -10.784 9.336 1.00 97.75 200 ILE A CA 1
ATOM 1523 C C . ILE A 1 200 ? -0.103 -10.948 9.458 1.00 97.75 200 ILE A C 1
ATOM 1525 O O . ILE A 1 200 ? 0.509 -11.645 8.651 1.00 97.75 200 ILE A O 1
ATOM 1529 N N . HIS A 1 201 ? 0.541 -10.287 10.430 1.00 97.81 201 HIS A N 1
ATOM 1530 C CA . HIS A 1 201 ? 2.007 -10.211 10.517 1.00 97.81 201 HIS A CA 1
ATOM 1531 C C . HIS A 1 201 ? 2.684 -11.579 10.541 1.00 97.81 201 HIS A C 1
ATOM 1533 O O . HIS A 1 201 ? 3.730 -11.759 9.921 1.00 97.81 201 HIS A O 1
ATOM 1539 N N . ARG A 1 202 ? 2.073 -12.543 11.231 1.00 96.38 202 ARG A N 1
ATOM 1540 C CA . ARG A 1 202 ? 2.620 -13.891 11.404 1.00 96.38 202 ARG A CA 1
ATOM 1541 C C . ARG A 1 202 ? 2.257 -14.853 10.277 1.00 96.38 202 ARG A C 1
ATOM 1543 O O . ARG A 1 202 ? 2.848 -15.923 10.230 1.00 96.38 202 ARG A O 1
ATOM 1550 N N . LEU A 1 203 ? 1.352 -14.476 9.371 1.00 97.19 203 LEU A N 1
ATOM 1551 C CA . LEU A 1 203 ? 0.954 -15.356 8.278 1.00 97.19 203 LEU A CA 1
ATOM 1552 C C . LEU A 1 203 ? 2.103 -15.538 7.280 1.00 97.19 203 LEU A C 1
ATOM 1554 O O . LEU A 1 203 ? 2.719 -14.579 6.798 1.00 97.19 203 LEU A O 1
ATOM 1558 N N . THR A 1 204 ? 2.353 -16.786 6.920 1.00 97.56 204 THR A N 1
ATOM 1559 C CA . THR A 1 204 ? 3.175 -17.192 5.781 1.00 97.56 204 THR A CA 1
ATOM 1560 C C . THR A 1 204 ? 2.450 -16.920 4.464 1.00 97.56 204 THR A C 1
ATOM 1562 O O . THR A 1 204 ? 1.254 -16.622 4.418 1.00 97.56 204 THR A O 1
ATOM 1565 N N . THR A 1 205 ? 3.173 -16.999 3.348 1.00 96.50 205 THR A N 1
ATOM 1566 C CA . THR A 1 205 ? 2.564 -16.818 2.024 1.00 96.50 205 THR A CA 1
ATOM 1567 C C . THR A 1 205 ? 1.508 -17.888 1.744 1.00 96.50 205 THR A C 1
ATOM 1569 O O . THR A 1 205 ? 0.472 -17.569 1.159 1.00 96.50 205 THR A O 1
ATOM 1572 N N . ASP A 1 206 ? 1.744 -19.124 2.181 1.00 97.56 206 ASP A N 1
ATOM 1573 C CA . ASP A 1 206 ? 0.812 -20.234 1.985 1.00 97.56 206 ASP A CA 1
ATOM 1574 C C . ASP A 1 206 ? -0.447 -20.071 2.835 1.00 97.56 206 ASP A C 1
ATOM 1576 O O . ASP A 1 206 ? -1.547 -20.303 2.332 1.00 97.56 206 ASP A O 1
ATOM 1580 N N . GLU A 1 207 ? -0.310 -19.592 4.074 1.00 98.44 207 GLU A N 1
ATOM 1581 C CA . GLU A 1 207 ? -1.449 -19.247 4.929 1.00 98.44 207 GLU A CA 1
ATOM 1582 C C . GLU A 1 207 ? -2.261 -18.096 4.343 1.00 98.44 207 GLU A C 1
ATOM 1584 O O . GLU A 1 207 ? -3.476 -18.213 4.275 1.00 98.44 207 GLU A O 1
ATOM 1589 N N . VAL A 1 208 ? -1.627 -17.044 3.808 1.00 98.25 208 VAL A N 1
ATOM 1590 C CA . VAL A 1 208 ? -2.350 -15.975 3.092 1.00 98.25 208 VAL A CA 1
ATOM 1591 C C . VAL A 1 208 ? -3.181 -16.557 1.951 1.00 98.25 208 VAL A C 1
ATOM 1593 O O . VAL A 1 208 ? -4.361 -16.243 1.813 1.00 98.25 208 VAL A O 1
ATOM 1596 N N . TRP A 1 209 ? -2.598 -17.426 1.127 1.00 98.00 209 TRP A N 1
ATOM 1597 C CA . TRP A 1 209 ? -3.344 -18.052 0.038 1.00 98.00 209 TRP A CA 1
ATOM 1598 C C . TRP A 1 209 ? -4.436 -19.002 0.532 1.00 98.00 209 TRP A C 1
ATOM 1600 O O . TRP A 1 209 ? -5.492 -19.075 -0.096 1.00 98.00 209 TRP A O 1
ATOM 1610 N N . LYS A 1 210 ? -4.203 -19.713 1.639 1.00 98.12 210 LYS A N 1
ATOM 1611 C CA . LYS A 1 210 ? -5.194 -20.577 2.284 1.00 98.12 210 LYS A CA 1
ATOM 1612 C C . LYS A 1 210 ? -6.373 -19.758 2.804 1.00 98.12 210 LYS A C 1
ATOM 1614 O O . LYS A 1 210 ? -7.488 -20.024 2.376 1.00 98.12 210 LYS A O 1
ATOM 1619 N N . THR A 1 211 ? -6.126 -18.715 3.600 1.00 98.12 211 THR A N 1
ATOM 1620 C CA . THR A 1 211 ? -7.146 -17.777 4.095 1.00 98.12 211 THR A CA 1
ATOM 1621 C C . THR A 1 211 ? -8.027 -17.287 2.962 1.00 98.12 211 THR A C 1
ATOM 1623 O O . THR A 1 211 ? -9.246 -17.266 3.081 1.00 98.12 211 THR A O 1
ATOM 1626 N N . ARG A 1 212 ? -7.431 -16.931 1.826 1.00 97.75 212 ARG A N 1
ATOM 1627 C CA . ARG A 1 212 ? -8.220 -16.457 0.699 1.00 97.75 212 ARG A CA 1
ATOM 1628 C C . ARG A 1 212 ? -9.097 -17.528 0.064 1.00 97.75 212 ARG A C 1
ATOM 1630 O O . ARG A 1 212 ? -10.250 -17.240 -0.231 1.00 97.75 212 ARG A O 1
ATOM 1637 N N . ARG A 1 213 ? -8.554 -18.727 -0.175 1.00 98.06 213 ARG A N 1
ATOM 1638 C CA . ARG A 1 213 ? -9.315 -19.837 -0.768 1.00 98.06 213 ARG A CA 1
ATOM 1639 C C . ARG A 1 213 ? -10.479 -20.239 0.126 1.00 98.06 213 ARG A C 1
ATOM 1641 O O . ARG A 1 213 ? -11.597 -20.338 -0.361 1.00 98.06 213 ARG A O 1
ATOM 1648 N N . ASP A 1 214 ? -10.212 -20.406 1.415 1.00 98.31 214 ASP A N 1
ATOM 1649 C CA . ASP A 1 214 ? -11.196 -20.886 2.385 1.00 98.31 214 ASP A CA 1
ATOM 1650 C C . ASP A 1 214 ? -12.343 -19.888 2.590 1.00 98.31 214 ASP A C 1
ATOM 1652 O O . ASP A 1 214 ? -13.455 -20.288 2.913 1.00 98.31 214 ASP A O 1
ATOM 1656 N N . ASN A 1 215 ? -12.082 -18.597 2.366 1.00 98.19 215 ASN A N 1
ATOM 1657 C CA . ASN A 1 215 ? -13.053 -17.521 2.568 1.00 98.19 215 ASN A CA 1
ATOM 1658 C C . ASN A 1 215 ? -13.519 -16.869 1.257 1.00 98.19 215 ASN A C 1
ATOM 1660 O O . ASN A 1 215 ? -14.062 -15.766 1.283 1.00 98.19 215 ASN A O 1
ATOM 1664 N N . GLY A 1 216 ? -13.269 -17.496 0.102 1.00 97.75 216 GLY A N 1
ATOM 1665 C CA . GLY A 1 216 ? -13.733 -16.997 -1.198 1.00 97.75 216 GLY A CA 1
ATOM 1666 C C . GLY A 1 216 ? -13.239 -15.592 -1.569 1.00 97.75 216 GLY A C 1
ATOM 1667 O O . GLY A 1 216 ? -13.885 -14.904 -2.353 1.00 97.75 216 GLY A O 1
ATOM 1668 N N . ILE A 1 217 ? -12.107 -15.144 -1.021 1.00 97.62 217 ILE A N 1
ATOM 1669 C CA . ILE A 1 217 ? -11.565 -13.807 -1.289 1.00 97.62 217 ILE A CA 1
ATOM 1670 C C . ILE A 1 217 ? -11.004 -13.807 -2.720 1.00 97.62 217 ILE A C 1
ATOM 1672 O O . ILE A 1 217 ? -10.178 -14.660 -3.070 1.00 97.62 217 ILE A O 1
ATOM 1676 N N . ALA A 1 218 ? -11.363 -12.831 -3.557 1.00 96.44 218 ALA A N 1
ATOM 1677 C CA . ALA A 1 218 ? -10.930 -12.739 -4.965 1.00 96.44 218 ALA A CA 1
ATOM 1678 C C . ALA A 1 218 ? -9.516 -12.146 -5.126 1.00 96.44 218 ALA A C 1
ATOM 1680 O O . ALA A 1 218 ? -9.204 -11.143 -4.495 1.00 96.44 218 ALA A O 1
ATOM 1681 N N . HIS A 1 219 ? -8.598 -12.784 -5.871 1.00 96.69 219 HIS A N 1
ATOM 1682 C CA . HIS A 1 219 ? -7.269 -12.200 -6.149 1.00 96.69 219 HIS A CA 1
ATOM 1683 C C . HIS A 1 219 ? -7.215 -11.652 -7.561 1.00 96.69 219 HIS A C 1
ATOM 1685 O O . HIS A 1 219 ? -7.945 -12.075 -8.446 1.00 96.69 219 HIS A O 1
ATOM 1691 N N . HIS A 1 220 ? -6.280 -10.737 -7.773 1.00 97.44 220 HIS A N 1
ATOM 1692 C CA . HIS A 1 220 ? -6.014 -10.185 -9.085 1.00 97.44 220 HIS A CA 1
ATOM 1693 C C . HIS A 1 220 ? -5.361 -11.199 -10.040 1.00 97.44 220 HIS A C 1
ATOM 1695 O O . HIS A 1 220 ? -4.373 -11.844 -9.680 1.00 97.44 220 HIS A O 1
ATOM 1701 N N . GLU A 1 221 ? -5.811 -11.238 -11.294 1.00 96.38 221 GLU A N 1
ATOM 1702 C CA . GLU A 1 221 ? -5.336 -12.159 -12.344 1.00 96.38 221 GLU A CA 1
ATOM 1703 C C . GLU A 1 221 ? -3.814 -12.143 -12.581 1.00 96.38 221 GLU A C 1
ATOM 1705 O O . GLU A 1 221 ? -3.216 -13.134 -12.993 1.00 96.38 221 GLU A O 1
ATOM 1710 N N . ALA A 1 222 ? -3.147 -11.027 -12.284 1.00 95.88 222 ALA A N 1
ATOM 1711 C CA . ALA A 1 222 ? -1.693 -10.905 -12.399 1.00 95.88 222 ALA A CA 1
ATOM 1712 C C . ALA A 1 222 ? -0.942 -12.000 -11.610 1.00 95.88 222 ALA A C 1
ATOM 1714 O O . ALA A 1 222 ? 0.138 -12.427 -12.027 1.00 95.88 222 ALA A O 1
ATOM 1715 N N . TYR A 1 223 ? -1.507 -12.481 -10.494 1.00 96.44 223 TYR A N 1
ATOM 1716 C CA . TYR A 1 223 ? -0.943 -13.604 -9.741 1.00 96.44 223 TYR A CA 1
ATOM 1717 C C . TYR A 1 223 ? -1.012 -14.923 -10.522 1.00 96.44 223 TYR A C 1
ATOM 1719 O O . TYR A 1 223 ? -0.033 -15.671 -10.529 1.00 96.44 223 TYR A O 1
ATOM 1727 N N . ASP A 1 224 ? -2.110 -15.179 -11.237 1.00 95.81 224 ASP A N 1
ATOM 1728 C CA . ASP A 1 224 ? -2.264 -16.355 -12.109 1.00 95.81 224 ASP A CA 1
ATOM 1729 C C . ASP A 1 224 ? -1.318 -16.286 -13.309 1.00 95.81 224 ASP A C 1
ATOM 1731 O O . ASP A 1 224 ? -0.842 -17.297 -13.824 1.00 95.81 224 ASP A O 1
ATOM 1735 N N . GLN A 1 225 ? -0.964 -15.064 -13.698 1.00 94.62 225 GLN A N 1
ATOM 1736 C CA . GLN A 1 225 ? 0.036 -14.791 -14.715 1.00 94.62 225 GLN A CA 1
ATOM 1737 C C . GLN A 1 225 ? 1.470 -14.841 -14.163 1.00 94.62 225 GLN A C 1
ATOM 1739 O O . GLN A 1 225 ? 2.400 -14.555 -14.908 1.00 94.62 225 GLN A O 1
ATOM 1744 N N . GLY A 1 226 ? 1.695 -15.233 -12.905 1.00 92.56 226 GLY A N 1
ATOM 1745 C CA . GLY A 1 226 ? 3.026 -15.498 -12.347 1.00 92.56 226 GLY A CA 1
ATOM 1746 C C . GLY A 1 226 ? 3.667 -14.336 -11.582 1.00 92.56 226 GLY A C 1
ATOM 1747 O O . GLY A 1 226 ? 4.827 -14.452 -11.178 1.00 92.56 226 GLY A O 1
ATOM 1748 N N . MET A 1 227 ? 2.948 -13.233 -11.347 1.00 94.75 227 MET A N 1
ATOM 1749 C CA . MET A 1 227 ? 3.426 -12.172 -10.455 1.00 94.75 227 MET A CA 1
ATOM 1750 C C . MET A 1 227 ? 3.441 -12.648 -9.000 1.00 94.75 227 MET A C 1
ATOM 1752 O O . MET A 1 227 ? 2.504 -13.287 -8.534 1.00 94.75 227 MET A O 1
ATOM 1756 N N . ARG A 1 228 ? 4.478 -12.285 -8.234 1.00 92.62 228 ARG A N 1
ATOM 1757 C CA . ARG A 1 228 ? 4.543 -12.579 -6.784 1.00 92.62 228 ARG A CA 1
ATOM 1758 C C . ARG A 1 228 ? 3.971 -11.472 -5.900 1.00 92.62 228 ARG A C 1
ATOM 1760 O O . ARG A 1 228 ? 3.622 -11.718 -4.746 1.00 92.62 228 ARG A O 1
ATOM 1767 N N . ARG A 1 229 ? 3.905 -10.244 -6.415 1.00 90.25 229 ARG A N 1
ATOM 1768 C CA . ARG A 1 229 ? 3.541 -9.030 -5.670 1.00 90.25 229 ARG A CA 1
ATOM 1769 C C . ARG A 1 229 ? 2.752 -8.061 -6.543 1.00 90.25 229 ARG A C 1
ATOM 1771 O O . ARG A 1 229 ? 2.994 -7.992 -7.745 1.00 90.25 229 ARG A O 1
ATOM 1778 N N . LEU A 1 230 ? 1.885 -7.268 -5.912 1.00 88.31 230 LEU A N 1
ATOM 1779 C CA . LEU A 1 230 ? 0.967 -6.358 -6.595 1.00 88.31 230 LEU A CA 1
ATOM 1780 C C . LEU A 1 230 ? 0.839 -5.021 -5.845 1.00 88.31 230 LEU A C 1
ATOM 1782 O O . LEU A 1 230 ? 0.611 -5.000 -4.639 1.00 88.31 230 LEU A O 1
ATOM 1786 N N . SER A 1 231 ? 1.044 -3.913 -6.567 1.00 82.12 231 SER A N 1
ATOM 1787 C CA . SER A 1 231 ? 0.642 -2.536 -6.219 1.00 82.12 231 SER A CA 1
ATOM 1788 C C . SER A 1 231 ? 0.854 -1.678 -7.478 1.00 82.12 231 SER A C 1
ATOM 1790 O O . SER A 1 231 ? -0.023 -1.643 -8.328 1.00 82.12 231 SER A O 1
ATOM 1792 N N . CYS A 1 232 ? 2.045 -1.111 -7.701 1.00 92.88 232 CYS A N 1
ATOM 1793 C CA . CYS A 1 232 ? 2.417 -0.506 -8.988 1.00 92.88 232 CYS A CA 1
ATOM 1794 C C . CYS A 1 232 ? 3.030 -1.523 -9.972 1.00 92.88 232 CYS A C 1
ATOM 1796 O O . CYS A 1 232 ? 3.619 -2.527 -9.548 1.00 92.88 232 CYS A O 1
ATOM 1798 N N . ARG A 1 233 ? 2.917 -1.244 -11.278 1.00 94.69 233 ARG A N 1
ATOM 1799 C CA . ARG A 1 233 ? 3.364 -2.143 -12.360 1.00 94.69 233 ARG A CA 1
ATOM 1800 C C . ARG A 1 233 ? 4.886 -2.257 -12.501 1.00 94.69 233 ARG A C 1
ATOM 1802 O O . ARG A 1 233 ? 5.375 -3.376 -12.638 1.00 94.69 233 ARG A O 1
ATOM 1809 N N . ALA A 1 234 ? 5.653 -1.179 -12.324 1.00 93.75 234 ALA A N 1
ATOM 1810 C CA . ALA A 1 234 ? 7.083 -1.264 -11.998 1.00 93.75 234 ALA A CA 1
ATOM 1811 C C . ALA A 1 234 ? 7.388 -0.549 -10.696 1.00 93.75 234 ALA A C 1
ATOM 1813 O O . ALA A 1 234 ? 7.402 0.674 -10.574 1.00 93.75 234 ALA A O 1
ATOM 1814 N N . CYS A 1 235 ? 7.678 -1.374 -9.702 1.00 93.44 235 CYS A N 1
ATOM 1815 C CA . CYS A 1 235 ? 8.222 -0.933 -8.440 1.00 93.44 235 CYS A CA 1
ATOM 1816 C C . CYS A 1 235 ? 9.739 -1.133 -8.481 1.00 93.44 235 CYS A C 1
ATOM 1818 O O . CYS A 1 235 ? 10.163 -2.280 -8.625 1.00 93.44 235 CYS A O 1
ATOM 1820 N N . PRO A 1 236 ? 10.566 -0.101 -8.256 1.00 91.75 236 PRO A N 1
ATOM 1821 C CA . PRO A 1 236 ? 12.021 -0.274 -8.152 1.00 91.75 236 PRO A CA 1
ATOM 1822 C C . PRO A 1 236 ? 12.452 -1.275 -7.061 1.00 91.75 236 PRO A C 1
ATOM 1824 O O . PRO A 1 236 ? 13.529 -1.876 -7.115 1.00 91.75 236 PRO A O 1
ATOM 1827 N N . LEU A 1 237 ? 11.580 -1.499 -6.067 1.00 89.06 237 LEU A N 1
ATOM 1828 C CA . LEU A 1 237 ? 11.766 -2.468 -4.983 1.00 89.06 237 LEU A CA 1
ATOM 1829 C C . LEU A 1 237 ? 11.343 -3.900 -5.347 1.00 89.06 237 LEU A C 1
ATOM 1831 O O . LEU A 1 237 ? 11.509 -4.800 -4.527 1.00 89.06 237 LEU A O 1
ATOM 1835 N N . ALA A 1 238 ? 10.770 -4.129 -6.530 1.00 91.12 238 ALA A N 1
ATOM 1836 C CA . ALA A 1 238 ? 10.433 -5.470 -6.989 1.00 91.12 238 ALA A CA 1
ATOM 1837 C C . ALA A 1 238 ? 11.692 -6.278 -7.337 1.00 91.12 238 ALA A C 1
ATOM 1839 O O . ALA A 1 238 ? 12.766 -5.730 -7.628 1.00 91.12 238 ALA A O 1
ATOM 1840 N N . HIS A 1 239 ? 11.534 -7.601 -7.313 1.00 91.25 239 HIS A N 1
ATOM 1841 C CA . HIS A 1 239 ? 12.532 -8.522 -7.836 1.00 91.25 239 HIS A CA 1
ATOM 1842 C C . HIS A 1 239 ? 12.605 -8.399 -9.363 1.00 91.25 239 HIS A C 1
ATOM 1844 O O . HIS A 1 239 ? 11.585 -8.168 -10.011 1.00 91.25 239 HIS A O 1
ATOM 1850 N N . THR A 1 240 ? 13.788 -8.597 -9.948 1.00 93.44 240 THR A N 1
ATOM 1851 C CA . THR A 1 240 ? 14.000 -8.453 -11.397 1.00 93.44 240 THR A CA 1
ATOM 1852 C C . THR A 1 240 ? 13.051 -9.332 -12.212 1.00 93.44 240 THR A C 1
ATOM 1854 O O . THR A 1 240 ? 12.404 -8.821 -13.115 1.00 93.44 240 THR A O 1
ATOM 1857 N N . ASP A 1 241 ? 12.866 -10.607 -11.851 1.00 93.31 241 ASP A N 1
ATOM 1858 C CA . ASP A 1 241 ? 11.911 -11.470 -12.571 1.00 93.31 241 ASP A CA 1
ATOM 1859 C C . ASP A 1 241 ? 10.457 -10.968 -12.519 1.00 93.31 241 ASP A C 1
ATOM 1861 O O . ASP A 1 241 ? 9.724 -11.158 -13.484 1.00 93.31 241 ASP A O 1
ATOM 1865 N N . ASP A 1 242 ? 10.034 -10.297 -11.435 1.00 94.94 242 ASP A N 1
ATOM 1866 C CA . ASP A 1 242 ? 8.692 -9.690 -11.385 1.00 94.94 242 ASP A CA 1
ATOM 1867 C C . ASP A 1 242 ? 8.603 -8.488 -12.331 1.00 94.94 242 ASP A C 1
ATOM 1869 O O . ASP A 1 242 ? 7.562 -8.256 -12.934 1.00 94.94 242 ASP A O 1
ATOM 1873 N N . LEU A 1 243 ? 9.688 -7.721 -12.477 1.00 95.75 243 LEU A N 1
ATOM 1874 C CA . LEU A 1 243 ? 9.752 -6.599 -13.415 1.00 95.75 243 LEU A CA 1
ATOM 1875 C C . LEU A 1 243 ? 9.749 -7.082 -14.864 1.00 95.75 2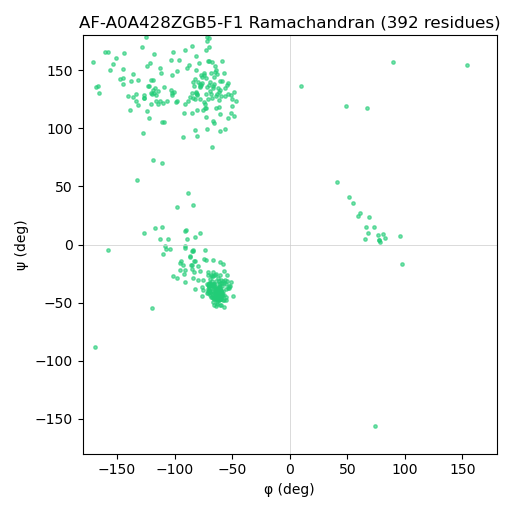43 LEU A C 1
ATOM 1877 O O . LEU A 1 243 ? 9.000 -6.543 -15.669 1.00 95.75 243 LEU A O 1
ATOM 1881 N N . VAL A 1 244 ? 10.522 -8.125 -15.179 1.00 96.31 244 VAL A N 1
ATOM 1882 C CA . VAL A 1 244 ? 10.520 -8.762 -16.505 1.00 96.31 244 VAL A CA 1
ATOM 1883 C C . VAL A 1 244 ? 9.130 -9.297 -16.825 1.00 96.31 244 VAL A C 1
ATOM 1885 O O . VAL A 1 244 ? 8.598 -9.018 -17.897 1.00 96.31 244 VAL A O 1
ATOM 1888 N N . ARG A 1 245 ? 8.495 -10.005 -15.881 1.00 95.94 245 ARG A N 1
ATOM 1889 C CA . ARG A 1 245 ? 7.136 -10.506 -16.090 1.00 95.94 245 ARG A CA 1
ATOM 1890 C C . ARG A 1 245 ? 6.131 -9.370 -16.260 1.00 95.94 245 ARG A C 1
ATOM 1892 O O . ARG A 1 245 ? 5.313 -9.414 -17.170 1.00 95.94 245 ARG A O 1
ATOM 1899 N N . SER A 1 246 ? 6.220 -8.329 -15.441 1.00 96.81 246 SER A N 1
ATOM 1900 C CA . SER A 1 246 ? 5.367 -7.151 -15.575 1.00 96.81 246 SER A CA 1
ATOM 1901 C C . SER A 1 246 ? 5.555 -6.452 -16.926 1.00 96.81 246 SER A C 1
ATOM 1903 O O . SER A 1 246 ? 4.566 -6.036 -17.521 1.00 96.81 246 SER A O 1
ATOM 1905 N N . ALA A 1 247 ? 6.779 -6.397 -17.459 1.00 97.06 247 ALA A N 1
ATOM 1906 C CA . ALA A 1 247 ? 7.072 -5.836 -18.778 1.00 97.06 247 ALA A CA 1
ATOM 1907 C C . ALA A 1 247 ? 6.494 -6.662 -19.931 1.00 97.06 247 ALA A C 1
ATOM 1909 O O . ALA A 1 247 ? 6.005 -6.083 -20.897 1.00 97.06 247 ALA A O 1
ATOM 1910 N N . GLN A 1 248 ? 6.471 -7.994 -19.810 1.00 96.19 248 GLN A N 1
ATOM 1911 C CA . GLN A 1 248 ? 5.776 -8.861 -20.772 1.00 96.19 248 GLN A CA 1
ATOM 1912 C C . GLN A 1 248 ? 4.270 -8.578 -20.810 1.00 96.19 248 GLN A C 1
ATOM 1914 O O . GLN A 1 248 ? 3.667 -8.590 -21.877 1.00 96.19 248 GLN A O 1
ATOM 1919 N N . LEU A 1 249 ? 3.670 -8.324 -19.645 1.00 95.44 249 LEU A N 1
ATOM 1920 C CA . LEU A 1 249 ? 2.231 -8.087 -19.506 1.00 95.44 249 LEU A CA 1
ATOM 1921 C C . LEU A 1 249 ? 1.828 -6.635 -19.804 1.00 95.44 249 LEU A C 1
ATOM 1923 O O . LEU A 1 249 ? 0.683 -6.368 -20.150 1.00 95.44 249 LEU A O 1
ATOM 1927 N N . ASN A 1 250 ? 2.758 -5.688 -19.669 1.00 96.00 250 ASN A N 1
ATOM 1928 C CA . ASN A 1 250 ? 2.498 -4.252 -19.771 1.00 96.00 250 ASN A CA 1
ATOM 1929 C C . ASN A 1 250 ? 3.528 -3.538 -20.676 1.00 96.00 250 ASN A C 1
ATOM 1931 O O . ASN A 1 250 ? 4.171 -2.584 -20.226 1.00 96.00 250 ASN A O 1
ATOM 1935 N N . PRO A 1 251 ? 3.711 -3.958 -21.943 1.00 96.19 251 PRO A N 1
ATOM 1936 C CA . PRO A 1 251 ? 4.832 -3.505 -22.770 1.00 96.19 251 PRO A CA 1
ATOM 1937 C C . PRO A 1 251 ? 4.815 -1.999 -23.069 1.00 96.19 251 PRO A C 1
ATOM 1939 O O . PRO A 1 251 ? 5.855 -1.354 -22.972 1.00 96.19 251 PRO A O 1
ATOM 1942 N N . GLN A 1 252 ? 3.647 -1.420 -23.377 1.00 95.69 252 GLN A N 1
ATOM 1943 C CA . GLN A 1 252 ? 3.514 0.020 -23.666 1.00 95.69 252 GLN A CA 1
ATOM 1944 C C . GLN A 1 252 ? 3.867 0.879 -22.445 1.00 95.69 252 GLN A C 1
ATOM 1946 O O . GLN A 1 252 ? 4.639 1.826 -22.536 1.00 95.69 252 GLN A O 1
ATOM 1951 N N . TRP A 1 253 ? 3.384 0.471 -21.272 1.00 95.25 253 TRP A N 1
ATOM 1952 C CA . TRP A 1 253 ? 3.671 1.153 -20.014 1.00 95.25 253 TRP A CA 1
ATOM 1953 C C . TRP A 1 253 ? 5.167 1.100 -19.656 1.00 95.25 253 TRP A C 1
ATOM 1955 O O . TRP A 1 253 ? 5.730 2.095 -19.207 1.00 95.25 253 TRP A O 1
ATOM 1965 N N . PHE A 1 254 ? 5.838 -0.038 -19.885 1.00 97.44 254 PHE A N 1
ATOM 1966 C CA . PHE A 1 254 ? 7.286 -0.138 -19.659 1.00 97.44 254 PHE A CA 1
ATOM 1967 C C . PHE A 1 254 ? 8.091 0.687 -20.666 1.00 97.44 254 PHE A C 1
ATOM 1969 O O . PHE A 1 254 ? 9.124 1.235 -20.285 1.00 97.44 254 PHE A O 1
ATOM 1976 N N . ALA A 1 255 ? 7.629 0.807 -21.915 1.00 97.06 255 ALA A N 1
ATOM 1977 C CA . ALA A 1 255 ? 8.258 1.676 -22.906 1.00 97.06 255 ALA A CA 1
ATOM 1978 C C . ALA A 1 255 ? 8.237 3.147 -22.454 1.00 97.06 255 ALA A C 1
ATOM 1980 O O . ALA A 1 255 ? 9.291 3.778 -22.422 1.00 97.06 255 ALA A O 1
ATOM 1981 N N . GLU A 1 256 ? 7.088 3.648 -21.988 1.00 96.75 256 GLU A N 1
ATOM 1982 C CA . GLU A 1 256 ? 6.969 5.008 -21.438 1.00 96.75 256 GLU A CA 1
ATOM 1983 C C . GLU A 1 256 ? 7.897 5.217 -20.224 1.00 96.75 256 GLU A C 1
ATOM 1985 O O . GLU A 1 256 ? 8.609 6.218 -20.126 1.00 96.75 256 GLU A O 1
ATOM 1990 N N . TYR A 1 257 ? 7.962 4.240 -19.313 1.00 96.62 257 TYR A N 1
ATOM 1991 C CA . TYR A 1 257 ? 8.873 4.292 -18.166 1.00 96.62 257 TYR A CA 1
ATOM 1992 C C . TYR A 1 257 ? 10.353 4.319 -18.586 1.00 96.62 257 TYR A C 1
ATOM 1994 O O . TYR A 1 257 ? 11.149 5.024 -17.966 1.00 96.62 257 TYR A O 1
ATOM 2002 N N . ALA A 1 258 ? 10.738 3.580 -19.631 1.00 96.81 258 ALA A N 1
ATOM 2003 C CA . ALA A 1 258 ? 12.109 3.574 -20.143 1.00 96.81 258 ALA A CA 1
ATOM 2004 C C . ALA A 1 258 ? 12.487 4.899 -20.827 1.00 96.81 258 ALA A C 1
ATOM 2006 O O . ALA A 1 258 ? 13.629 5.346 -20.719 1.00 96.81 258 ALA A O 1
ATOM 2007 N N . GLU A 1 259 ? 11.538 5.564 -21.490 1.00 95.56 259 GLU A N 1
ATOM 2008 C CA . GLU A 1 259 ? 11.737 6.927 -21.993 1.00 95.56 259 GLU A CA 1
ATOM 2009 C C . GLU A 1 259 ? 11.952 7.919 -20.846 1.00 95.56 259 GLU A C 1
ATOM 2011 O O . GLU A 1 259 ? 12.841 8.769 -20.923 1.00 95.56 259 GLU A O 1
ATOM 2016 N N . ALA A 1 260 ? 11.179 7.798 -19.763 1.00 94.19 260 ALA A N 1
ATOM 2017 C CA . ALA A 1 260 ? 11.390 8.611 -18.570 1.00 94.19 260 ALA A CA 1
ATOM 2018 C C . ALA A 1 260 ? 12.747 8.332 -17.910 1.00 94.19 260 ALA A C 1
ATOM 2020 O O . ALA A 1 260 ? 13.406 9.277 -17.495 1.00 94.19 260 ALA A O 1
ATOM 2021 N N . GLU A 1 261 ? 13.214 7.081 -17.870 1.00 95.56 261 GLU A N 1
ATOM 2022 C CA . GLU A 1 261 ? 14.547 6.737 -17.341 1.00 95.56 261 GLU A CA 1
ATOM 2023 C C . GLU A 1 261 ? 15.653 7.460 -18.106 1.00 95.56 261 GLU A C 1
ATOM 2025 O O . GLU A 1 261 ? 16.536 8.062 -17.496 1.00 95.56 261 GLU A O 1
ATOM 2030 N N . ALA A 1 262 ? 15.555 7.476 -19.437 1.00 93.62 262 ALA A N 1
ATOM 2031 C CA . ALA A 1 262 ? 16.499 8.187 -20.288 1.00 93.62 262 ALA A CA 1
ATOM 2032 C C . ALA A 1 262 ? 16.459 9.710 -20.070 1.00 93.62 262 ALA A C 1
ATOM 2034 O O . ALA A 1 262 ? 17.509 10.346 -20.061 1.00 93.62 262 ALA A O 1
ATOM 2035 N N . LYS A 1 263 ? 15.268 10.294 -19.869 1.00 89.94 263 LYS A N 1
ATOM 2036 C CA . LYS A 1 263 ? 15.098 11.736 -19.607 1.00 89.94 263 LYS A CA 1
ATOM 2037 C C . LYS A 1 263 ? 15.599 12.150 -18.223 1.00 89.94 263 LYS A C 1
ATOM 2039 O O . LYS A 1 263 ? 16.186 13.216 -18.086 1.00 89.94 263 LYS A O 1
ATOM 2044 N N . VAL A 1 264 ? 15.347 11.323 -17.209 1.00 88.44 264 VAL A N 1
ATOM 2045 C CA . VAL A 1 264 ? 15.771 11.558 -15.821 1.00 88.44 264 VAL A CA 1
ATOM 2046 C C . VAL A 1 264 ? 17.291 11.429 -15.679 1.00 88.44 264 VAL A C 1
ATOM 2048 O O . VAL A 1 264 ? 17.880 12.092 -14.835 1.00 88.44 264 VAL A O 1
ATOM 2051 N N . GLY A 1 265 ? 17.939 10.595 -16.499 1.00 87.50 265 GLY A N 1
ATOM 2052 C CA . GLY A 1 265 ? 19.398 10.435 -16.494 1.00 87.50 265 GLY A CA 1
ATOM 2053 C C . GLY A 1 265 ? 19.937 9.572 -15.347 1.00 87.50 265 GLY A C 1
ATOM 2054 O O . GLY A 1 265 ? 21.147 9.386 -15.231 1.00 87.50 265 GLY A O 1
ATOM 2055 N N . HIS A 1 266 ? 19.052 8.993 -14.532 1.00 87.19 266 HIS A N 1
ATOM 2056 C CA . HIS A 1 266 ? 19.394 8.054 -13.467 1.00 87.19 266 HIS A CA 1
ATOM 2057 C C . HIS A 1 266 ? 18.731 6.693 -13.704 1.00 87.19 266 HIS A C 1
ATOM 2059 O O . HIS A 1 266 ? 17.563 6.640 -14.109 1.00 87.19 266 HIS A O 1
ATOM 2065 N N . PRO A 1 267 ? 19.434 5.581 -13.414 1.00 87.12 267 PRO A N 1
ATOM 2066 C CA . PRO A 1 267 ? 18.876 4.252 -13.607 1.00 87.12 267 PRO A CA 1
ATOM 2067 C C . PRO A 1 267 ? 17.698 4.007 -12.656 1.00 87.12 267 PRO A C 1
ATOM 2069 O O . PRO A 1 267 ? 17.765 4.304 -11.462 1.00 87.12 267 PRO A O 1
ATOM 2072 N N . PHE A 1 268 ? 16.643 3.379 -13.174 1.00 91.62 268 PHE A N 1
ATOM 2073 C CA . PHE A 1 268 ? 15.451 2.944 -12.443 1.00 91.62 268 PHE A CA 1
ATOM 2074 C C . PHE A 1 268 ? 15.798 2.073 -11.237 1.00 91.62 268 PHE A C 1
ATOM 2076 O O . PHE A 1 268 ? 15.172 2.152 -10.176 1.00 91.62 268 PHE A O 1
ATOM 2083 N N . LYS A 1 269 ? 16.817 1.225 -11.398 1.00 90.19 269 LYS A N 1
ATOM 2084 C CA . LYS A 1 269 ? 17.378 0.386 -10.346 1.00 90.19 269 LYS A CA 1
ATOM 2085 C C . LYS A 1 269 ? 18.886 0.270 -10.553 1.00 90.19 269 LYS A C 1
ATOM 2087 O O . LYS A 1 269 ? 19.338 0.006 -11.658 1.00 90.19 269 LYS A O 1
ATOM 2092 N N . LYS A 1 270 ? 19.666 0.352 -9.467 1.00 85.69 270 LYS A N 1
ATOM 2093 C CA . LYS A 1 270 ? 21.142 0.245 -9.511 1.00 85.69 270 LYS A CA 1
ATOM 2094 C C . LYS A 1 270 ? 21.663 -0.984 -10.271 1.00 85.69 270 LYS A C 1
ATOM 2096 O O . LYS A 1 270 ? 22.743 -0.934 -10.835 1.00 85.69 270 LYS A O 1
ATOM 2101 N N . SER A 1 271 ? 20.926 -2.094 -10.239 1.00 87.44 271 SER A N 1
ATOM 2102 C CA . SER A 1 271 ? 21.363 -3.375 -10.802 1.00 87.44 271 SER A CA 1
ATOM 2103 C C . SER A 1 271 ? 20.889 -3.645 -12.232 1.00 87.44 271 SER A C 1
ATOM 2105 O O . SER A 1 271 ? 21.316 -4.644 -12.800 1.00 87.44 271 SER A O 1
ATOM 2107 N N . ILE A 1 272 ? 19.914 -2.886 -12.747 1.00 92.38 272 ILE A N 1
ATOM 2108 C CA . ILE A 1 272 ? 19.312 -3.126 -14.067 1.00 92.38 272 ILE A CA 1
ATOM 2109 C C . ILE A 1 272 ? 18.486 -1.912 -14.513 1.00 92.38 272 ILE A C 1
ATOM 2111 O O . ILE A 1 272 ? 17.705 -1.363 -13.732 1.00 92.38 272 ILE A O 1
ATOM 2115 N N . THR A 1 273 ? 18.628 -1.532 -15.776 1.00 95.69 273 THR A N 1
ATOM 2116 C CA . THR A 1 273 ? 17.834 -0.476 -16.421 1.00 95.69 273 THR A CA 1
ATOM 2117 C C . THR A 1 273 ? 16.474 -0.995 -16.889 1.00 95.69 273 THR A C 1
ATOM 2119 O O . THR A 1 273 ? 16.270 -2.201 -17.070 1.00 95.69 273 THR A O 1
ATOM 2122 N N . LEU A 1 274 ? 15.523 -0.097 -17.148 1.00 96.69 274 LEU A N 1
ATOM 2123 C CA . LEU A 1 274 ? 14.243 -0.483 -17.751 1.00 96.69 274 LEU A CA 1
ATOM 2124 C C . LEU A 1 274 ? 14.421 -1.006 -19.176 1.00 96.69 274 LEU A C 1
ATOM 2126 O O . LEU A 1 274 ? 13.734 -1.951 -19.563 1.00 96.69 274 LEU A O 1
ATOM 2130 N N . ARG A 1 275 ? 15.383 -0.468 -19.933 1.00 95.94 275 ARG A N 1
ATOM 2131 C CA . ARG A 1 275 ? 15.718 -0.983 -21.268 1.00 95.94 275 ARG A CA 1
ATOM 2132 C C . ARG A 1 275 ? 16.162 -2.447 -21.220 1.00 95.94 275 ARG A C 1
ATOM 2134 O O . ARG A 1 275 ? 15.665 -3.255 -22.000 1.00 95.94 275 ARG A O 1
ATOM 2141 N N . GLU A 1 276 ? 17.041 -2.808 -20.289 1.00 96.06 276 GLU A N 1
ATOM 2142 C CA . GLU A 1 276 ? 17.464 -4.202 -20.105 1.00 96.06 276 GLU A CA 1
ATOM 2143 C C . GLU A 1 276 ? 16.314 -5.103 -19.636 1.00 96.06 276 GLU A C 1
ATOM 2145 O O . GLU A 1 276 ? 16.226 -6.253 -20.063 1.00 96.06 276 GLU A O 1
ATOM 2150 N N . ILE A 1 277 ? 15.412 -4.601 -18.782 1.00 96.88 277 ILE A N 1
ATOM 2151 C CA . ILE A 1 277 ? 14.200 -5.338 -18.385 1.00 96.88 277 ILE A CA 1
ATOM 2152 C C . ILE A 1 277 ? 13.327 -5.639 -19.610 1.00 96.88 277 ILE A C 1
ATOM 2154 O O . ILE A 1 277 ? 12.880 -6.776 -19.768 1.00 96.88 277 ILE A O 1
ATOM 2158 N N . ILE A 1 278 ? 13.098 -4.647 -20.476 1.00 97.50 278 ILE A N 1
ATOM 2159 C CA . ILE A 1 278 ? 12.314 -4.800 -21.710 1.00 97.50 278 ILE A CA 1
ATOM 2160 C C . ILE A 1 278 ? 12.978 -5.808 -22.649 1.00 97.50 278 ILE A C 1
ATOM 2162 O O . ILE A 1 278 ? 12.294 -6.668 -23.202 1.00 97.50 278 ILE A O 1
ATOM 2166 N N . GLU A 1 279 ? 14.300 -5.749 -22.804 1.00 96.75 279 GLU A N 1
ATOM 2167 C CA . GLU A 1 279 ? 15.019 -6.690 -23.663 1.00 96.75 279 GLU A CA 1
ATOM 2168 C C . GLU A 1 279 ? 14.893 -8.128 -23.149 1.00 96.75 279 GLU A C 1
ATOM 2170 O O . GLU A 1 279 ? 14.520 -9.030 -23.901 1.00 96.75 279 GLU A O 1
ATOM 2175 N N . ARG A 1 280 ? 15.075 -8.341 -21.839 1.00 95.75 280 ARG A N 1
ATOM 2176 C CA . ARG A 1 280 ? 14.840 -9.650 -21.204 1.00 95.75 280 ARG A CA 1
ATOM 2177 C C . ARG A 1 280 ? 13.391 -10.114 -21.335 1.00 95.75 280 ARG A C 1
ATOM 2179 O O . ARG A 1 280 ? 13.147 -11.311 -21.439 1.00 95.75 280 ARG A O 1
ATOM 2186 N N . ALA A 1 281 ? 12.427 -9.196 -21.319 1.00 95.44 281 ALA A N 1
ATOM 2187 C CA . ALA A 1 281 ? 11.018 -9.527 -21.499 1.00 95.44 281 ALA A CA 1
ATOM 2188 C C . ALA A 1 281 ? 10.716 -10.042 -22.915 1.00 95.44 281 ALA A C 1
ATOM 2190 O O . ALA A 1 281 ? 9.887 -10.941 -23.047 1.00 95.44 281 ALA A O 1
ATOM 2191 N N . ARG A 1 282 ? 11.411 -9.524 -23.939 1.00 94.00 282 ARG A N 1
ATOM 2192 C CA . ARG A 1 282 ? 11.293 -9.961 -25.343 1.00 94.00 282 ARG A CA 1
ATOM 2193 C C . ARG A 1 282 ? 11.984 -11.295 -25.617 1.00 94.00 282 ARG A C 1
ATOM 2195 O O . ARG A 1 282 ? 11.461 -12.102 -26.376 1.00 94.00 282 ARG A O 1
ATOM 2202 N N . SER A 1 283 ? 13.152 -11.511 -25.015 1.00 85.31 283 SER A N 1
ATOM 2203 C CA . SER A 1 283 ? 13.999 -12.689 -25.261 1.00 85.31 283 SER A CA 1
ATOM 2204 C C . SER A 1 283 ? 13.743 -13.853 -24.294 1.00 85.31 283 SER A C 1
ATOM 2206 O O . SER A 1 283 ? 14.116 -14.993 -24.572 1.00 85.31 283 SER A O 1
ATOM 2208 N N . GLY A 1 284 ? 13.098 -13.602 -23.154 1.00 70.50 284 GLY A N 1
ATOM 2209 C CA . GLY A 1 284 ? 12.799 -14.622 -22.156 1.00 70.50 284 GLY A CA 1
ATOM 2210 C C . GLY A 1 284 ? 11.607 -15.507 -22.547 1.00 70.50 284 GLY A C 1
ATOM 2211 O O . GLY A 1 284 ? 10.574 -14.986 -22.971 1.00 70.50 284 GLY A O 1
ATOM 2212 N N . PRO A 1 285 ? 11.674 -16.837 -22.336 1.00 61.38 285 PRO A N 1
ATOM 2213 C CA . PRO A 1 285 ? 10.509 -17.694 -22.510 1.00 61.38 285 PRO A CA 1
ATOM 2214 C C . PRO A 1 285 ? 9.394 -17.257 -21.552 1.00 61.38 285 PRO A C 1
ATOM 2216 O O . PRO A 1 285 ? 9.655 -16.942 -20.386 1.00 61.38 285 PRO A O 1
ATOM 2219 N N . VAL A 1 286 ? 8.142 -17.283 -22.016 1.00 56.19 286 VAL A N 1
ATOM 2220 C CA . VAL A 1 286 ? 6.960 -17.074 -21.168 1.00 56.19 286 VAL A CA 1
ATOM 2221 C C . VAL A 1 286 ? 6.844 -18.261 -20.210 1.00 56.19 286 VAL A C 1
ATOM 2223 O O . VAL A 1 286 ? 6.161 -19.247 -20.472 1.00 56.19 286 VAL A O 1
ATOM 2226 N N . ARG A 1 287 ? 7.567 -18.209 -19.088 1.00 51.81 287 ARG A N 1
ATOM 2227 C CA . ARG A 1 287 ? 7.437 -19.202 -18.022 1.00 51.81 287 ARG A CA 1
ATOM 2228 C C . ARG A 1 287 ? 6.219 -18.838 -17.192 1.00 51.81 287 ARG A C 1
ATOM 2230 O O . ARG A 1 287 ? 6.319 -18.071 -16.237 1.00 51.81 287 ARG A O 1
ATOM 2237 N N . LEU A 1 288 ? 5.075 -19.421 -17.537 1.00 47.19 288 LEU A N 1
ATOM 2238 C CA . LEU A 1 288 ? 3.971 -19.546 -16.594 1.00 47.19 288 LEU A CA 1
ATOM 2239 C C . LEU A 1 288 ? 4.497 -20.372 -15.414 1.00 47.19 288 LEU A C 1
ATOM 2241 O O . LEU A 1 288 ? 4.578 -21.598 -15.480 1.00 47.19 288 LEU A O 1
ATOM 2245 N N . ARG A 1 289 ? 4.918 -19.718 -14.326 1.00 42.91 289 ARG A N 1
ATOM 2246 C CA . ARG A 1 289 ? 4.972 -20.422 -13.048 1.00 42.91 289 ARG A CA 1
ATOM 2247 C C . ARG A 1 289 ? 3.524 -20.710 -12.709 1.00 42.91 289 ARG A C 1
ATOM 2249 O O . ARG A 1 289 ? 2.803 -19.796 -12.327 1.00 42.91 289 ARG A O 1
ATOM 2256 N N . ALA A 1 290 ? 3.113 -21.968 -12.846 1.00 41.19 290 ALA A N 1
ATOM 2257 C CA . ALA A 1 290 ? 1.943 -22.436 -12.135 1.00 41.19 290 ALA A CA 1
ATOM 2258 C C . ALA A 1 290 ? 2.163 -22.037 -10.673 1.00 41.19 290 ALA A C 1
ATOM 2260 O O . ALA A 1 290 ? 3.103 -22.515 -10.028 1.00 41.19 290 ALA A O 1
ATOM 2261 N N . CYS A 1 291 ? 1.350 -21.113 -10.158 1.00 39.62 291 CYS A N 1
ATOM 2262 C CA . CYS A 1 291 ? 1.153 -21.055 -8.722 1.00 39.62 291 CYS A CA 1
ATOM 2263 C C . CYS A 1 291 ? 0.820 -22.498 -8.341 1.00 39.62 291 CYS A C 1
ATOM 2265 O O . CYS A 1 291 ? -0.088 -23.070 -8.951 1.00 39.62 291 CYS A O 1
ATOM 2267 N N . LYS A 1 292 ? 1.628 -23.149 -7.489 1.00 35.16 292 LYS A N 1
ATOM 2268 C CA . LYS A 1 292 ? 1.349 -24.527 -7.075 1.00 35.16 292 LYS A CA 1
ATOM 2269 C C . LYS A 1 292 ? -0.061 -24.501 -6.493 1.00 35.16 292 LYS A C 1
ATOM 2271 O O . LYS A 1 292 ? -0.224 -24.063 -5.362 1.00 35.16 292 LYS A O 1
ATOM 2276 N N . ARG A 1 293 ? -1.071 -24.910 -7.267 1.00 38.38 293 ARG A N 1
ATOM 2277 C CA . ARG A 1 293 ? -2.391 -25.242 -6.743 1.00 38.38 293 ARG A CA 1
ATOM 2278 C C . ARG A 1 293 ? -2.128 -26.401 -5.782 1.00 38.38 293 ARG A C 1
ATOM 2280 O O . ARG A 1 293 ? -1.706 -27.457 -6.259 1.00 38.38 293 ARG A O 1
ATOM 2287 N N . PRO A 1 294 ? -2.293 -26.244 -4.459 1.00 35.44 294 PRO A N 1
ATOM 2288 C CA . PRO A 1 294 ? -2.405 -27.410 -3.602 1.00 35.44 294 PRO A CA 1
ATOM 2289 C C . PRO A 1 294 ? -3.685 -28.120 -4.051 1.00 35.44 294 PRO A C 1
ATOM 2291 O O . PRO A 1 294 ? -4.697 -27.457 -4.283 1.00 35.44 294 PRO A O 1
ATOM 2294 N N . GLY A 1 295 ? -3.589 -29.425 -4.301 1.00 33.91 295 GLY A N 1
ATOM 2295 C CA . GLY A 1 295 ? -4.587 -30.200 -5.035 1.00 33.91 295 GLY A CA 1
ATOM 2296 C C . GLY A 1 295 ? -6.027 -29.979 -4.566 1.00 33.91 295 GLY A C 1
ATOM 2297 O 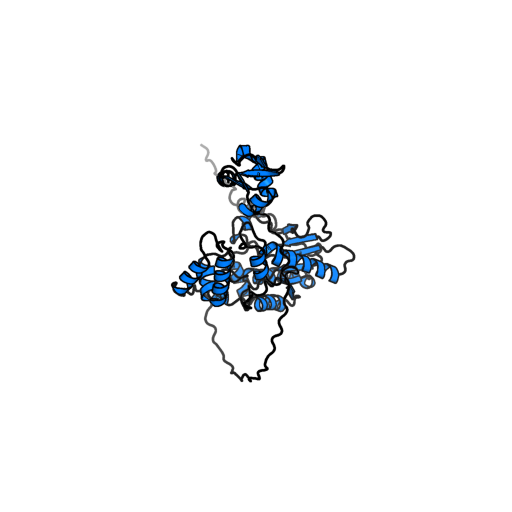O . GLY A 1 295 ? -6.326 -30.063 -3.380 1.00 33.91 295 GLY A O 1
ATOM 2298 N N . GLY A 1 296 ? -6.908 -29.740 -5.534 1.00 32.03 296 GLY A N 1
ATOM 2299 C CA . GLY A 1 296 ? -8.357 -29.810 -5.395 1.00 32.03 296 GLY A CA 1
ATOM 2300 C C . GLY A 1 296 ? -8.904 -30.533 -6.622 1.00 32.03 296 GLY A C 1
ATOM 2301 O O . GLY A 1 296 ? -8.521 -30.208 -7.747 1.00 32.03 296 GLY A O 1
ATOM 2302 N N . ALA A 1 297 ? -9.704 -31.571 -6.386 1.00 30.11 297 ALA A N 1
ATOM 2303 C CA . ALA A 1 297 ? -10.304 -32.446 -7.390 1.00 30.11 297 ALA A CA 1
ATOM 2304 C C . ALA A 1 297 ? -11.198 -31.671 -8.388 1.00 30.11 297 ALA A C 1
ATOM 2306 O O . ALA A 1 297 ? -11.662 -30.578 -8.065 1.00 30.11 297 ALA A O 1
ATOM 2307 N N . PRO A 1 298 ? -11.448 -32.205 -9.601 1.00 30.20 298 PRO A N 1
ATOM 2308 C CA . PRO A 1 298 ? -12.226 -31.503 -10.613 1.00 30.20 298 PRO A CA 1
ATOM 2309 C C . PRO A 1 298 ? -13.713 -31.517 -10.243 1.00 30.20 298 PRO A C 1
ATOM 2311 O O . PRO A 1 298 ? -14.334 -32.580 -10.196 1.00 30.20 298 PRO A O 1
ATOM 2314 N N . GLU A 1 299 ? -14.301 -30.343 -10.021 1.00 34.19 299 GLU A N 1
ATOM 2315 C CA . GLU A 1 299 ? -15.755 -30.217 -10.001 1.00 34.19 299 GLU A CA 1
ATOM 2316 C C . GLU A 1 299 ? -16.306 -30.106 -11.423 1.00 34.19 299 GLU A C 1
ATOM 2318 O O . GLU A 1 299 ? -15.809 -29.375 -12.282 1.00 34.19 299 GLU A O 1
ATOM 2323 N N . ARG A 1 300 ? -17.321 -30.937 -11.655 1.00 31.50 300 ARG A N 1
ATOM 2324 C CA . ARG A 1 300 ? -18.074 -31.105 -12.893 1.00 31.50 300 ARG A CA 1
ATOM 2325 C C . ARG A 1 300 ? -18.866 -29.836 -13.195 1.00 31.50 300 ARG A C 1
ATOM 2327 O O . ARG A 1 300 ? -19.482 -29.262 -12.304 1.00 31.50 300 ARG A O 1
ATOM 2334 N N . GLY A 1 301 ? -18.844 -29.427 -14.459 1.00 27.55 301 GLY A N 1
ATOM 2335 C CA . GLY A 1 301 ? -19.504 -28.214 -14.919 1.00 27.55 301 GLY A CA 1
ATOM 2336 C C . GLY A 1 301 ? -21.028 -28.282 -14.923 1.00 27.55 301 GLY A C 1
ATOM 2337 O O . GLY A 1 301 ? -21.629 -29.350 -14.837 1.00 27.55 301 GLY A O 1
ATOM 2338 N N . ASN A 1 302 ? -21.633 -27.116 -15.136 1.00 30.77 302 ASN A N 1
ATOM 2339 C CA . ASN A 1 302 ? -22.846 -27.009 -15.933 1.00 30.77 302 ASN A CA 1
ATOM 2340 C C . ASN A 1 302 ? -22.867 -25.647 -16.665 1.00 30.77 302 ASN A C 1
ATOM 2342 O O . ASN A 1 302 ? -22.403 -24.662 -16.085 1.00 30.77 302 ASN A O 1
ATOM 2346 N N . PRO A 1 303 ? -23.349 -25.569 -17.921 1.00 39.94 303 PRO A N 1
ATOM 2347 C CA . PRO A 1 303 ? -23.258 -24.387 -18.766 1.00 39.94 303 PRO A CA 1
ATOM 2348 C C . PRO A 1 303 ? -24.585 -23.614 -18.838 1.00 39.94 303 PRO A C 1
ATOM 2350 O O . PRO A 1 303 ? -25.663 -24.196 -18.889 1.00 39.94 303 PRO A O 1
ATOM 2353 N N . ALA A 1 304 ? -24.489 -22.295 -18.933 1.00 31.73 304 ALA A N 1
ATOM 2354 C CA . ALA A 1 304 ? -25.474 -21.388 -19.530 1.00 31.73 304 ALA A CA 1
ATOM 2355 C C . ALA A 1 304 ? -24.727 -20.058 -19.708 1.00 31.73 304 ALA A C 1
ATOM 2357 O O . ALA A 1 304 ? -24.053 -19.629 -18.781 1.00 31.73 304 ALA A O 1
ATOM 2358 N N . GLY A 1 305 ? -24.689 -19.345 -20.825 1.00 27.97 305 GLY A N 1
ATOM 2359 C CA . GLY A 1 305 ? -25.502 -19.240 -22.035 1.00 27.97 305 GLY A CA 1
ATOM 2360 C C . GLY A 1 305 ? -25.250 -17.802 -22.562 1.00 27.97 305 GLY A C 1
ATOM 2361 O O . GLY A 1 305 ? -24.815 -16.959 -21.780 1.00 27.97 305 GLY A O 1
ATOM 2362 N N . PRO A 1 306 ? -25.393 -17.509 -23.864 1.00 32.50 306 PRO A N 1
ATOM 2363 C CA . PRO A 1 306 ? -24.466 -16.617 -24.573 1.00 32.50 306 PRO A CA 1
ATOM 2364 C C . PRO A 1 306 ? -24.879 -15.136 -24.715 1.00 32.50 306 PRO A C 1
ATOM 2366 O O . PRO A 1 306 ? -26.050 -14.784 -24.674 1.00 32.50 306 PRO A O 1
ATOM 2369 N N . CYS A 1 307 ? -23.841 -14.319 -24.949 1.00 25.31 307 CYS A N 1
ATOM 2370 C CA . CYS A 1 307 ? -23.719 -13.114 -25.792 1.00 25.31 307 CYS A CA 1
ATOM 2371 C C . CYS A 1 307 ? -24.971 -12.457 -26.418 1.00 25.31 307 CYS A C 1
ATOM 2373 O O . CYS A 1 307 ? -25.732 -13.093 -27.141 1.00 25.31 307 CYS A O 1
ATOM 2375 N N . GLY A 1 308 ? -25.005 -11.119 -26.339 1.00 25.95 308 GLY A N 1
ATOM 2376 C CA . GLY A 1 308 ? -25.712 -10.214 -27.256 1.00 25.95 308 GLY A CA 1
ATOM 2377 C C . GLY A 1 308 ? -25.075 -8.807 -27.241 1.00 25.95 308 GLY A C 1
ATOM 2378 O O . GLY A 1 308 ? -24.461 -8.461 -26.235 1.00 25.95 308 GLY A O 1
ATOM 2379 N N . PRO A 1 309 ? -25.120 -8.033 -28.345 1.00 32.03 309 PRO A N 1
ATOM 2380 C CA . PRO A 1 309 ? -23.946 -7.308 -28.840 1.00 32.03 309 PRO A CA 1
ATOM 2381 C C . PRO A 1 309 ? -23.876 -5.807 -28.521 1.00 32.03 309 PRO A C 1
ATOM 2383 O O . PRO A 1 309 ? -24.852 -5.156 -28.158 1.00 32.03 309 PRO A O 1
ATOM 2386 N N . ALA A 1 310 ? -22.665 -5.285 -28.735 1.00 27.11 310 ALA A N 1
ATOM 2387 C CA . ALA A 1 310 ? -22.290 -3.880 -28.773 1.00 27.11 310 ALA A CA 1
ATOM 2388 C C . ALA A 1 310 ? -22.971 -3.112 -29.920 1.00 27.11 310 ALA A C 1
ATOM 2390 O O . ALA A 1 310 ? -23.139 -3.640 -31.019 1.00 27.11 310 ALA A O 1
ATOM 2391 N N . THR A 1 311 ? -23.270 -1.836 -29.678 1.00 28.16 311 THR A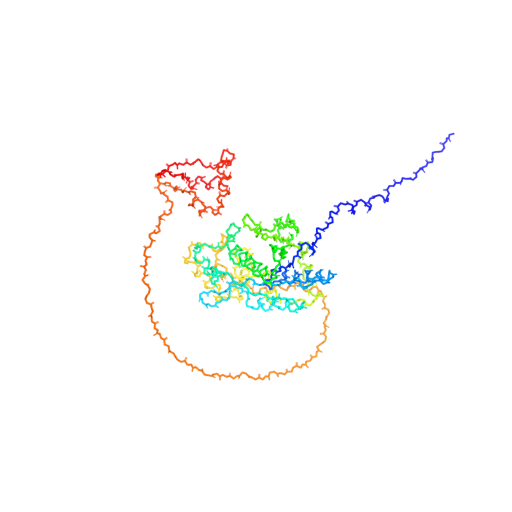 N 1
ATOM 2392 C CA . THR A 1 311 ? -23.652 -0.857 -30.704 1.00 28.16 311 THR A CA 1
ATOM 2393 C C . THR A 1 311 ? -22.655 0.297 -30.727 1.00 28.16 311 THR A C 1
ATOM 2395 O O . THR A 1 311 ? -22.334 0.878 -29.689 1.00 28.16 311 THR A O 1
ATOM 2398 N N . GLU A 1 312 ? -22.170 0.597 -31.929 1.00 25.91 312 GLU A N 1
ATOM 2399 C CA . GLU A 1 312 ? -21.225 1.656 -32.279 1.00 25.91 312 GLU A CA 1
ATOM 2400 C C . GLU A 1 312 ? -21.887 3.041 -32.435 1.00 25.91 312 GLU A C 1
ATOM 2402 O O . GLU A 1 312 ? -23.005 3.148 -32.934 1.00 25.91 312 GLU A O 1
ATOM 2407 N N . GLY A 1 313 ? -21.104 4.089 -32.132 1.00 24.25 313 GLY A N 1
ATOM 2408 C CA . GLY A 1 313 ? -21.091 5.392 -32.824 1.00 24.25 313 GLY A CA 1
ATOM 2409 C C . GLY A 1 313 ? -22.041 6.503 -32.327 1.00 24.25 313 GLY A C 1
ATOM 2410 O O . GLY A 1 313 ? -23.066 6.195 -31.730 1.00 24.25 313 GLY A O 1
ATOM 2411 N N . PRO A 1 314 ? -21.746 7.803 -32.593 1.00 31.48 314 PRO A N 1
ATOM 2412 C CA . PRO A 1 314 ? -20.769 8.309 -33.562 1.00 31.48 314 PRO A CA 1
ATOM 2413 C C . PRO A 1 314 ? -19.745 9.341 -33.030 1.00 31.48 314 PRO A C 1
ATOM 2415 O O . PRO A 1 314 ? -19.830 9.889 -31.934 1.00 31.48 314 PRO A O 1
ATOM 2418 N N . GLN A 1 315 ? -18.766 9.588 -33.902 1.00 26.56 315 GLN A N 1
ATOM 2419 C CA . GLN A 1 315 ? -17.718 10.606 -33.860 1.00 26.56 315 GLN A CA 1
ATOM 2420 C C . GLN A 1 315 ? -18.263 12.040 -33.747 1.00 26.56 315 GLN A C 1
ATOM 2422 O O . GLN A 1 315 ? -19.258 12.382 -34.381 1.00 26.56 315 GLN A O 1
ATOM 2427 N N . ALA A 1 316 ? -17.515 12.914 -33.064 1.00 27.89 316 ALA A N 1
ATOM 2428 C CA . ALA A 1 316 ? -17.580 14.356 -33.282 1.00 27.89 316 ALA A CA 1
ATOM 2429 C C . ALA A 1 316 ? -16.202 15.019 -33.123 1.00 27.89 316 ALA A C 1
ATOM 2431 O O . ALA A 1 316 ? -15.353 14.624 -32.327 1.00 27.89 316 ALA A O 1
ATOM 2432 N N . SER A 1 317 ? -16.014 16.012 -33.976 1.00 25.16 317 SER A N 1
ATOM 2433 C CA . SER A 1 317 ? -14.812 16.689 -34.444 1.00 25.16 317 SER A CA 1
ATOM 2434 C C . SER A 1 317 ? -14.362 17.894 -33.603 1.00 25.16 317 SER A C 1
ATOM 2436 O O . SER A 1 317 ? -15.199 18.622 -33.092 1.00 25.16 317 SER A O 1
ATOM 2438 N N . HIS A 1 318 ? -13.044 18.149 -33.627 1.00 26.39 318 HIS A N 1
ATOM 2439 C CA . HIS A 1 318 ? -12.344 19.451 -33.625 1.00 26.39 318 HIS A CA 1
ATOM 2440 C C . HIS A 1 318 ? -12.736 20.537 -32.595 1.00 26.39 318 HIS A C 1
ATOM 2442 O O . HIS A 1 318 ? -13.773 21.173 -32.724 1.00 26.39 318 HIS A O 1
ATOM 2448 N N . ASN A 1 319 ? -11.786 20.942 -31.737 1.00 26.55 319 ASN A N 1
ATOM 2449 C CA . ASN A 1 319 ? -11.094 22.226 -31.946 1.00 26.55 319 ASN A CA 1
ATOM 2450 C C . ASN A 1 319 ? -9.851 22.406 -31.057 1.00 26.55 319 ASN A C 1
ATOM 2452 O O . ASN A 1 319 ? -9.863 22.140 -29.858 1.00 26.55 319 ASN A O 1
ATOM 2456 N N . ARG A 1 320 ? -8.775 22.886 -31.689 1.00 28.66 320 ARG A N 1
ATOM 2457 C CA . ARG A 1 320 ? -7.546 23.386 -31.064 1.00 28.66 320 ARG A CA 1
ATOM 2458 C C . ARG A 1 320 ? -7.745 24.855 -30.702 1.00 28.66 320 ARG A C 1
ATOM 2460 O O . ARG A 1 320 ? -8.029 25.647 -31.594 1.00 28.66 320 ARG A O 1
ATOM 2467 N N . THR A 1 321 ? -7.426 25.228 -29.467 1.00 28.05 321 THR A N 1
ATOM 2468 C CA . THR A 1 321 ? -7.084 26.616 -29.134 1.00 28.05 321 THR A CA 1
ATOM 2469 C C . THR A 1 321 ? -5.900 26.603 -28.178 1.00 28.05 321 THR A C 1
ATOM 2471 O O . THR A 1 321 ? -5.971 26.039 -27.089 1.00 28.05 321 THR A O 1
ATOM 2474 N N . GLY A 1 322 ? -4.777 27.149 -28.645 1.00 25.08 322 GLY A N 1
ATOM 2475 C CA . GLY A 1 322 ? -3.543 27.260 -27.881 1.00 25.08 322 GLY A CA 1
ATOM 2476 C C . GLY A 1 322 ? -3.646 28.330 -26.801 1.00 25.08 322 GLY A C 1
ATOM 2477 O O . GLY A 1 322 ? -4.228 29.389 -27.020 1.00 25.08 322 GLY A O 1
ATOM 2478 N N . ILE A 1 323 ? -3.033 28.055 -25.653 1.00 26.12 323 ILE A N 1
ATOM 2479 C CA . ILE A 1 323 ? -2.723 29.061 -24.641 1.00 26.12 323 ILE A CA 1
ATOM 2480 C C . ILE A 1 323 ? -1.218 28.994 -24.398 1.00 26.12 323 ILE A C 1
ATOM 2482 O O . ILE A 1 323 ? -0.674 27.982 -23.958 1.00 26.12 323 ILE A O 1
ATOM 2486 N N . ILE A 1 324 ? -0.561 30.091 -24.756 1.00 26.09 324 ILE A N 1
ATOM 2487 C CA . ILE A 1 324 ? 0.838 30.396 -24.482 1.00 26.09 324 ILE A CA 1
ATOM 2488 C C . ILE A 1 324 ? 0.924 30.768 -22.999 1.00 26.09 324 ILE A C 1
ATOM 2490 O O . ILE A 1 324 ? 0.254 31.706 -22.570 1.00 26.09 324 ILE A O 1
ATOM 2494 N N . VAL A 1 325 ? 1.745 30.061 -22.220 1.00 28.34 325 VAL A N 1
ATOM 2495 C CA . VAL A 1 325 ? 2.105 30.479 -20.857 1.00 28.34 325 VAL A CA 1
ATOM 2496 C C . VAL A 1 325 ? 3.592 30.801 -20.834 1.00 28.34 325 VAL A C 1
ATOM 2498 O O . VAL A 1 325 ? 4.436 29.974 -21.181 1.00 28.34 325 VAL A O 1
ATOM 2501 N N . ALA A 1 326 ? 3.878 32.048 -20.472 1.00 23.78 326 ALA A N 1
ATOM 2502 C CA . ALA A 1 326 ? 5.205 32.619 -20.357 1.00 23.78 326 ALA A CA 1
ATOM 2503 C C . ALA A 1 326 ? 6.052 31.862 -19.322 1.00 23.78 326 ALA A C 1
ATOM 2505 O O . ALA A 1 326 ? 5.610 31.595 -18.205 1.00 23.78 326 ALA A O 1
ATOM 2506 N N . ARG A 1 327 ? 7.289 31.538 -19.711 1.00 25.83 327 ARG A N 1
ATOM 2507 C CA . ARG A 1 327 ? 8.341 31.039 -18.825 1.00 25.83 327 ARG A CA 1
ATOM 2508 C C . ARG A 1 327 ? 8.838 32.189 -17.955 1.00 25.83 327 ARG A C 1
ATOM 2510 O O . ARG A 1 327 ? 9.403 33.142 -18.481 1.00 25.83 327 ARG A O 1
ATOM 2517 N N . THR A 1 328 ? 8.669 32.080 -16.644 1.00 26.59 328 THR A N 1
ATOM 2518 C CA . THR A 1 328 ? 9.493 32.824 -15.689 1.00 26.59 328 THR A CA 1
ATOM 2519 C C . THR A 1 328 ? 10.682 31.953 -15.326 1.00 26.59 328 THR A C 1
ATOM 2521 O O . THR A 1 328 ? 10.531 30.875 -14.753 1.00 26.59 328 THR A O 1
ATOM 2524 N N . ASP A 1 329 ? 11.844 32.421 -15.754 1.00 27.52 329 ASP A N 1
ATOM 2525 C CA . ASP A 1 329 ? 13.161 31.857 -15.520 1.00 27.52 329 ASP A CA 1
ATOM 2526 C C . ASP A 1 329 ? 13.544 32.100 -14.052 1.00 27.52 329 ASP A C 1
ATOM 2528 O O . ASP A 1 329 ? 13.748 33.242 -13.638 1.00 27.52 329 ASP A O 1
ATOM 2532 N N . THR A 1 330 ? 13.584 31.042 -13.243 1.00 29.45 330 THR A N 1
ATOM 2533 C CA . THR A 1 330 ? 14.226 31.074 -11.925 1.00 29.45 330 THR A CA 1
ATOM 2534 C C . THR A 1 330 ? 15.467 30.207 -12.019 1.00 29.45 330 THR A C 1
ATOM 2536 O O . THR A 1 330 ? 15.404 28.979 -12.083 1.00 29.45 330 THR A O 1
ATOM 2539 N N . THR A 1 331 ? 16.606 30.882 -12.065 1.00 30.14 331 THR A N 1
ATOM 2540 C CA . THR A 1 331 ? 17.951 30.326 -12.067 1.00 30.14 331 THR A CA 1
ATOM 2541 C C . THR A 1 331 ? 18.121 29.278 -10.961 1.00 30.14 331 THR A C 1
ATOM 2543 O O . THR A 1 331 ? 18.143 29.582 -9.769 1.00 30.14 331 THR A O 1
ATOM 2546 N N . AR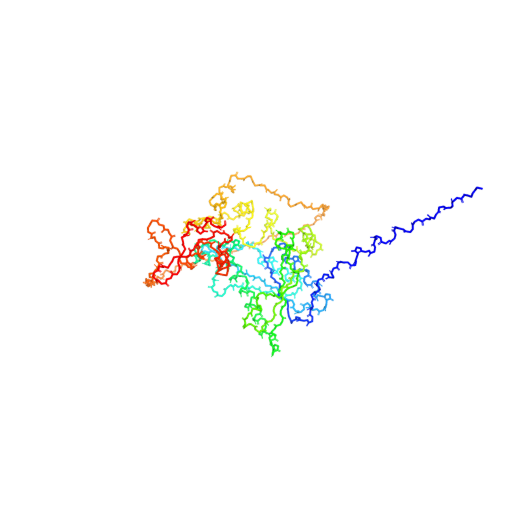G A 1 332 ? 18.252 28.009 -11.368 1.00 33.38 332 ARG A N 1
ATOM 2547 C CA . ARG A 1 332 ? 18.751 26.917 -10.522 1.00 33.38 332 ARG A CA 1
ATOM 2548 C C . ARG A 1 332 ? 20.184 27.254 -10.107 1.00 33.38 332 ARG A C 1
ATOM 2550 O O . ARG A 1 332 ? 21.055 27.371 -10.964 1.00 33.38 332 ARG A O 1
ATOM 2557 N N . SER A 1 333 ? 20.425 27.396 -8.805 1.00 35.34 333 SER A N 1
ATOM 2558 C CA . SER A 1 333 ? 21.781 27.418 -8.249 1.00 35.34 333 SER A CA 1
ATOM 2559 C C . SER A 1 333 ? 22.477 26.099 -8.593 1.00 35.34 333 SER A C 1
ATOM 2561 O O . SER A 1 333 ? 21.930 25.026 -8.355 1.00 35.34 333 SER A O 1
ATOM 2563 N N . THR A 1 334 ? 23.663 26.184 -9.184 1.00 38.41 334 THR A N 1
ATOM 2564 C CA . THR A 1 334 ? 24.539 25.058 -9.536 1.00 38.41 334 THR A CA 1
ATOM 2565 C C . THR A 1 334 ? 24.815 24.156 -8.321 1.00 38.41 334 THR A C 1
ATOM 2567 O O . THR A 1 334 ? 25.216 24.693 -7.286 1.00 38.41 334 THR A O 1
ATOM 2570 N N . PRO A 1 335 ? 24.638 22.822 -8.417 1.00 51.38 335 PRO A N 1
ATOM 2571 C CA . PRO A 1 335 ? 24.934 21.900 -7.325 1.00 51.38 335 PRO A CA 1
ATOM 2572 C C . PRO A 1 335 ? 26.427 21.532 -7.323 1.00 51.38 335 PRO A C 1
ATOM 2574 O O . PRO A 1 335 ? 27.001 21.304 -8.386 1.00 51.38 335 PRO A O 1
ATOM 2577 N N . VAL A 1 336 ? 27.027 21.445 -6.128 1.00 61.81 336 VAL A N 1
ATOM 2578 C CA . VAL A 1 336 ? 28.430 21.054 -5.864 1.00 61.81 336 VAL A CA 1
ATOM 2579 C C . VAL A 1 336 ? 29.479 22.057 -6.376 1.00 61.81 336 VAL A C 1
ATOM 2581 O O . VAL A 1 336 ? 29.643 22.287 -7.573 1.00 61.81 336 VAL A O 1
ATOM 2584 N N . LYS A 1 337 ? 30.260 22.643 -5.459 1.00 70.88 337 LYS A N 1
ATOM 2585 C CA . LYS A 1 337 ? 31.361 23.551 -5.819 1.00 70.88 337 LYS A CA 1
ATOM 2586 C C . LYS A 1 337 ? 32.618 22.755 -6.150 1.00 70.88 337 LYS A C 1
ATOM 2588 O O . LYS A 1 337 ? 33.091 21.964 -5.337 1.00 70.88 337 LYS A O 1
ATOM 2593 N N . SER A 1 338 ? 33.195 23.000 -7.322 1.00 73.56 338 SER A N 1
ATOM 2594 C CA . SER A 1 338 ? 34.531 22.505 -7.655 1.00 73.56 338 SER A CA 1
ATOM 2595 C C . SER A 1 338 ? 35.586 23.468 -7.121 1.00 73.56 338 SER A C 1
ATOM 2597 O O . SER A 1 338 ? 35.690 24.597 -7.594 1.00 73.56 338 SER A O 1
ATOM 2599 N N . VAL A 1 339 ? 36.368 23.020 -6.142 1.00 72.19 339 VAL A N 1
ATOM 2600 C CA . VAL A 1 339 ? 37.491 23.774 -5.566 1.00 72.19 339 VAL A CA 1
ATOM 2601 C C . VAL A 1 339 ? 38.726 22.884 -5.634 1.00 72.19 339 VAL A C 1
ATOM 2603 O O . VAL A 1 339 ? 38.683 21.737 -5.189 1.00 72.19 339 VAL A O 1
ATOM 2606 N N . ASP A 1 340 ? 39.804 23.388 -6.240 1.00 69.19 340 ASP A N 1
ATOM 2607 C CA . ASP A 1 340 ? 41.084 22.679 -6.405 1.00 69.19 340 ASP A CA 1
ATOM 2608 C C . ASP A 1 340 ? 40.956 21.300 -7.093 1.00 69.19 340 ASP A C 1
ATOM 2610 O O . ASP A 1 340 ? 41.642 20.339 -6.752 1.00 69.19 340 ASP A O 1
ATOM 2614 N N . GLY A 1 341 ? 40.034 21.181 -8.057 1.00 71.50 341 GLY A N 1
ATOM 2615 C CA . GLY A 1 341 ? 39.784 19.936 -8.799 1.00 71.50 341 GLY A CA 1
ATOM 2616 C C . GLY A 1 341 ? 38.964 18.886 -8.041 1.00 71.50 341 GLY A C 1
ATOM 2617 O O . GLY A 1 341 ? 38.739 17.801 -8.573 1.00 71.50 341 GLY A O 1
ATOM 2618 N N . ARG A 1 342 ? 38.481 19.202 -6.833 1.00 76.31 342 ARG A N 1
ATOM 2619 C CA . ARG A 1 342 ? 37.629 18.323 -6.022 1.00 76.31 342 ARG A CA 1
ATOM 2620 C C . ARG A 1 342 ? 36.219 18.871 -5.865 1.00 76.31 342 ARG A C 1
ATOM 2622 O O . ARG A 1 342 ? 35.997 20.081 -5.920 1.00 76.31 342 ARG A O 1
ATOM 2629 N N . GLN A 1 343 ? 35.266 17.965 -5.681 1.00 86.06 343 GLN A N 1
ATOM 2630 C CA . GLN A 1 343 ? 33.852 18.278 -5.514 1.00 86.06 343 GLN A CA 1
ATOM 2631 C C . GLN A 1 343 ? 33.514 18.464 -4.035 1.00 86.06 343 GLN A C 1
ATOM 2633 O O . GLN A 1 343 ? 33.693 17.549 -3.237 1.00 86.06 343 GLN A O 1
ATOM 2638 N N . TRP A 1 344 ? 33.005 19.645 -3.689 1.00 86.44 344 TRP A N 1
ATOM 2639 C CA . TRP A 1 344 ? 32.607 20.017 -2.336 1.00 86.44 344 TRP A CA 1
ATOM 2640 C C . TRP A 1 344 ? 31.104 20.269 -2.283 1.00 86.44 344 TRP A C 1
ATOM 2642 O O . TRP A 1 344 ? 30.575 21.113 -3.010 1.00 86.44 344 TRP A O 1
ATOM 2652 N N . ALA A 1 345 ? 30.419 19.545 -1.408 1.00 86.50 345 ALA A N 1
ATOM 2653 C CA . ALA A 1 345 ? 28.970 19.597 -1.260 1.00 86.50 345 ALA A CA 1
ATOM 2654 C C . ALA A 1 345 ? 28.602 20.167 0.108 1.00 86.50 345 ALA A C 1
ATOM 2656 O O . ALA A 1 345 ? 29.139 19.734 1.129 1.00 86.50 345 ALA A O 1
ATOM 2657 N N . ASN A 1 346 ? 27.678 21.129 0.142 1.00 89.44 346 ASN A N 1
ATOM 2658 C CA . ASN A 1 346 ? 27.070 21.541 1.405 1.00 89.44 346 ASN A CA 1
ATOM 2659 C C . ASN A 1 346 ? 26.117 20.440 1.908 1.00 89.44 346 ASN A C 1
ATOM 2661 O O . ASN A 1 346 ? 25.924 19.413 1.263 1.00 89.44 346 ASN A O 1
ATOM 2665 N N . ARG A 1 347 ? 25.489 20.634 3.070 1.00 89.50 347 ARG A N 1
ATOM 2666 C CA . ARG A 1 347 ? 24.655 19.587 3.681 1.00 89.50 347 ARG A CA 1
ATOM 2667 C C . ARG A 1 347 ? 23.468 19.177 2.807 1.00 89.50 347 ARG A C 1
ATOM 2669 O O . ARG A 1 347 ? 23.142 17.997 2.796 1.00 89.50 347 ARG A O 1
ATOM 2676 N N . GLU A 1 348 ? 22.812 20.116 2.135 1.00 84.88 348 GLU A N 1
ATOM 2677 C CA . GLU A 1 348 ? 21.663 19.810 1.276 1.00 84.88 348 GLU A CA 1
ATOM 2678 C C . GLU A 1 348 ? 22.114 19.079 0.011 1.00 84.88 348 GLU A C 1
ATOM 2680 O O . GLU A 1 348 ? 21.531 18.051 -0.329 1.00 84.88 348 GLU A O 1
ATOM 2685 N N . ASP A 1 349 ? 23.227 19.508 -0.584 1.00 85.81 349 ASP A N 1
ATOM 2686 C CA . ASP A 1 349 ? 23.847 18.814 -1.717 1.00 85.81 349 ASP A CA 1
ATOM 2687 C C . ASP A 1 349 ? 24.276 17.389 -1.324 1.00 85.81 349 ASP A C 1
ATOM 2689 O O . ASP A 1 349 ? 24.130 16.449 -2.097 1.00 85.81 349 ASP A O 1
ATOM 2693 N N . LEU A 1 350 ? 24.761 17.189 -0.093 1.00 84.56 350 LEU A N 1
ATOM 2694 C CA . LEU A 1 350 ? 25.136 15.874 0.429 1.00 84.56 350 LEU A CA 1
ATOM 2695 C C . LEU A 1 350 ? 23.913 14.980 0.679 1.00 84.56 350 LEU A C 1
ATOM 2697 O O . LEU A 1 350 ? 24.003 13.763 0.516 1.00 84.56 350 LEU A O 1
ATOM 2701 N N . ILE A 1 351 ? 22.776 15.556 1.095 1.00 86.56 351 ILE A N 1
ATOM 2702 C CA . ILE A 1 351 ? 21.489 14.844 1.221 1.00 86.56 351 ILE A CA 1
ATOM 2703 C C . ILE A 1 351 ? 21.039 14.375 -0.157 1.00 86.56 351 ILE A C 1
ATOM 2705 O O . ILE A 1 351 ? 20.625 13.225 -0.302 1.00 86.56 351 ILE A O 1
ATOM 2709 N N . GLU A 1 352 ? 21.138 15.248 -1.156 1.00 79.38 352 GLU A N 1
ATOM 2710 C CA . GLU A 1 352 ? 20.789 14.937 -2.538 1.00 79.38 352 GLU A CA 1
ATOM 2711 C C . GLU A 1 352 ? 21.724 13.869 -3.128 1.00 79.38 352 GLU A C 1
ATOM 2713 O O . GLU A 1 352 ? 21.244 12.871 -3.667 1.00 79.38 352 GLU A O 1
ATOM 2718 N N . HIS A 1 353 ? 23.038 14.015 -2.928 1.00 81.31 353 HIS A N 1
ATOM 2719 C CA . HIS A 1 353 ? 24.076 13.099 -3.417 1.00 81.31 353 HIS A CA 1
ATOM 2720 C C . HIS A 1 353 ? 23.997 11.710 -2.773 1.00 81.31 353 HIS A C 1
ATOM 2722 O O . HIS A 1 353 ? 23.938 10.691 -3.461 1.00 81.31 353 HIS A O 1
ATOM 2728 N N . SER A 1 354 ? 23.956 11.646 -1.439 1.00 80.88 354 SER A N 1
ATOM 2729 C CA . SER A 1 354 ? 23.978 10.373 -0.700 1.00 80.88 354 SER A CA 1
ATOM 2730 C C . SER A 1 354 ? 22.596 9.724 -0.549 1.00 80.88 354 SER A C 1
ATOM 2732 O O . SER A 1 354 ? 22.484 8.526 -0.274 1.00 80.88 354 SER A O 1
ATOM 2734 N N . GLY A 1 355 ? 21.520 10.507 -0.680 1.00 77.62 355 GLY A N 1
ATOM 2735 C CA . GLY A 1 355 ? 20.153 10.085 -0.367 1.00 77.62 355 GLY A CA 1
ATOM 2736 C C . GLY A 1 355 ? 19.898 9.851 1.129 1.00 77.62 355 GLY A C 1
ATOM 2737 O O . GLY A 1 355 ? 18.857 9.294 1.499 1.00 77.62 355 GLY A O 1
ATOM 2738 N N . TYR A 1 356 ? 20.835 10.228 2.005 1.00 84.44 356 TYR A N 1
ATOM 2739 C CA . TYR A 1 356 ? 20.674 10.120 3.450 1.00 84.44 356 TYR A CA 1
ATOM 2740 C C . TYR A 1 356 ? 19.768 11.219 4.000 1.00 84.44 356 TYR A C 1
ATOM 2742 O O . TYR A 1 356 ? 19.801 12.369 3.576 1.00 84.44 356 TYR A O 1
ATOM 2750 N N . SER A 1 357 ? 18.970 10.878 5.017 1.00 86.69 357 SER A N 1
ATOM 2751 C CA . SER A 1 357 ? 18.202 11.896 5.736 1.00 86.69 357 SER A CA 1
ATOM 2752 C C . SER A 1 357 ? 19.142 12.865 6.461 1.00 86.69 357 SER A C 1
ATOM 2754 O O . SER A 1 357 ? 20.228 12.475 6.897 1.00 86.69 357 SER A O 1
ATOM 2756 N N . ARG A 1 358 ? 18.694 14.104 6.693 1.00 88.12 358 ARG A N 1
ATOM 2757 C CA . ARG A 1 358 ? 19.462 15.097 7.466 1.00 88.12 358 ARG A CA 1
ATOM 2758 C C . ARG A 1 358 ? 19.907 14.565 8.839 1.00 88.12 358 ARG A C 1
ATOM 2760 O O . ARG A 1 358 ? 21.020 14.843 9.277 1.00 88.12 358 ARG A O 1
ATOM 2767 N N . ASP A 1 359 ? 19.066 13.772 9.508 1.00 86.62 359 ASP A N 1
ATOM 2768 C CA . ASP A 1 359 ? 19.406 13.145 10.796 1.00 86.62 359 ASP A CA 1
ATOM 2769 C C . ASP A 1 359 ? 20.477 12.052 10.654 1.00 86.62 359 ASP A C 1
ATOM 2771 O O . ASP A 1 359 ? 21.366 11.937 11.498 1.00 86.62 359 ASP A O 1
ATOM 2775 N N . THR A 1 360 ? 20.424 11.281 9.565 1.00 86.06 360 THR A N 1
ATOM 2776 C CA . THR A 1 360 ? 21.433 10.269 9.232 1.00 86.06 360 THR A CA 1
ATOM 2777 C C . THR A 1 360 ? 22.790 10.920 8.993 1.00 86.06 360 THR A C 1
ATOM 2779 O O . THR A 1 360 ? 23.761 10.518 9.629 1.00 86.06 360 THR A O 1
ATOM 2782 N N . LEU A 1 361 ? 22.851 11.968 8.166 1.00 89.25 361 LEU A N 1
ATOM 2783 C CA . LEU A 1 361 ? 24.090 12.711 7.928 1.00 89.25 361 LEU A CA 1
ATOM 2784 C C . LEU A 1 361 ? 24.651 13.323 9.207 1.00 89.25 361 LEU A C 1
ATOM 2786 O O . LEU A 1 361 ? 25.848 13.227 9.462 1.00 89.25 361 LEU A O 1
ATOM 2790 N N . ARG A 1 362 ? 23.786 13.893 10.055 1.00 93.38 362 ARG A N 1
ATOM 2791 C CA . ARG A 1 362 ? 24.197 14.412 11.363 1.00 93.38 362 ARG A CA 1
ATOM 2792 C C . ARG A 1 362 ? 24.854 13.321 12.209 1.00 93.38 362 ARG A C 1
ATOM 2794 O O . ARG A 1 362 ? 25.922 13.555 12.756 1.00 93.38 362 ARG A O 1
ATOM 2801 N N . LYS A 1 363 ? 24.243 12.136 12.306 1.00 91.31 363 LYS A N 1
ATOM 2802 C CA . LYS A 1 363 ? 24.786 11.008 13.084 1.00 91.31 363 LYS A CA 1
ATOM 2803 C C . LYS A 1 363 ? 26.115 10.505 12.521 1.00 91.31 363 LYS A C 1
ATOM 2805 O O . LYS A 1 363 ? 27.051 10.314 13.292 1.00 91.31 363 LYS A O 1
ATOM 2810 N N . LEU A 1 364 ? 26.200 10.335 11.200 1.00 88.88 364 LEU A N 1
ATOM 2811 C CA . LEU A 1 364 ? 27.419 9.908 10.512 1.00 88.88 364 LEU A CA 1
ATOM 2812 C C . LEU A 1 364 ? 28.560 10.905 10.741 1.00 88.88 364 LEU A C 1
ATOM 2814 O O . LEU A 1 364 ? 29.641 10.505 11.165 1.00 88.88 364 LEU A O 1
ATOM 2818 N N . TRP A 1 365 ? 28.294 12.202 10.582 1.00 91.06 365 TRP A N 1
ATOM 2819 C CA . TRP A 1 365 ? 29.294 13.245 10.798 1.00 91.06 365 TRP A CA 1
ATOM 2820 C C . TRP A 1 365 ? 29.680 13.431 12.275 1.00 91.06 365 TRP A C 1
ATOM 2822 O O . TRP A 1 365 ? 30.845 13.674 12.600 1.00 91.06 365 TRP A O 1
ATOM 2832 N N . SER A 1 366 ? 28.735 13.296 13.212 1.00 90.44 366 SER A N 1
ATOM 2833 C CA . SER A 1 366 ? 29.041 13.324 14.650 1.00 90.44 366 SER A CA 1
ATOM 2834 C C . SER A 1 366 ? 29.928 12.148 15.071 1.00 90.44 366 SER A C 1
ATOM 2836 O O . SER A 1 366 ? 30.768 12.312 15.952 1.00 90.44 366 SER A O 1
ATOM 2838 N N . ALA A 1 367 ? 29.795 10.993 14.413 1.00 89.44 367 ALA A N 1
ATOM 2839 C CA . ALA A 1 367 ? 30.619 9.808 14.641 1.00 89.44 367 ALA A CA 1
ATOM 2840 C C . ALA A 1 367 ? 31.876 9.736 13.746 1.00 89.44 367 ALA A C 1
ATOM 2842 O O . ALA A 1 367 ? 32.545 8.704 13.733 1.00 89.44 367 ALA A O 1
ATOM 2843 N N . ARG A 1 368 ? 32.240 10.823 13.043 1.00 90.75 368 ARG A N 1
ATOM 2844 C CA . ARG A 1 368 ? 33.280 10.832 11.991 1.00 90.75 368 ARG A CA 1
ATOM 2845 C C . ARG A 1 368 ? 34.641 10.254 12.381 1.00 90.75 368 ARG A C 1
ATOM 2847 O O . ARG A 1 368 ? 35.274 9.564 11.597 1.00 90.75 368 ARG A O 1
ATOM 2854 N N . LYS A 1 369 ? 35.067 10.456 13.632 1.00 86.62 369 LYS A N 1
ATOM 2855 C CA . LYS A 1 369 ? 36.329 9.890 14.145 1.00 86.62 369 LYS A CA 1
ATOM 2856 C C . LYS A 1 369 ? 36.330 8.356 14.192 1.00 86.62 369 LYS A C 1
ATOM 2858 O O . LYS A 1 369 ? 37.399 7.764 14.186 1.00 86.62 369 LYS A O 1
ATOM 2863 N N . ALA A 1 370 ? 35.154 7.734 14.287 1.00 83.88 370 ALA A N 1
ATOM 2864 C CA . ALA A 1 370 ? 34.989 6.289 14.407 1.00 83.88 370 ALA A CA 1
ATOM 2865 C C . ALA A 1 370 ? 34.592 5.610 13.087 1.00 83.88 370 ALA A C 1
ATOM 2867 O O . ALA A 1 370 ? 34.891 4.434 12.918 1.00 83.88 370 ALA A O 1
ATOM 2868 N N . ASN A 1 371 ? 33.919 6.318 12.172 1.00 85.56 371 ASN A N 1
ATOM 2869 C CA . ASN A 1 371 ? 33.485 5.763 10.882 1.00 85.56 371 ASN A CA 1
ATOM 2870 C C . ASN A 1 371 ? 34.291 6.273 9.674 1.00 85.56 371 ASN A C 1
ATOM 2872 O O . ASN A 1 371 ? 34.077 5.789 8.575 1.00 85.56 371 ASN A O 1
ATOM 2876 N N . GLY A 1 372 ? 35.235 7.199 9.864 1.00 83.25 372 GLY A N 1
ATOM 2877 C CA . GLY A 1 372 ? 36.148 7.626 8.802 1.00 83.25 372 GLY A CA 1
ATOM 2878 C C . GLY A 1 372 ? 35.578 8.660 7.830 1.00 83.25 372 GLY A C 1
ATOM 2879 O O . GLY A 1 372 ? 36.240 8.965 6.844 1.00 83.25 372 GLY A O 1
ATOM 2880 N N . HIS A 1 373 ? 34.399 9.236 8.093 1.00 87.69 373 HIS A N 1
ATOM 2881 C CA . HIS A 1 373 ? 33.903 10.354 7.284 1.00 87.69 373 HIS A CA 1
ATOM 2882 C C . HIS A 1 373 ? 34.788 11.611 7.423 1.00 87.69 373 HIS A C 1
ATOM 2884 O O . HIS A 1 373 ? 35.341 11.867 8.501 1.00 87.69 373 HIS A O 1
ATOM 2890 N N . PRO A 1 374 ? 34.904 12.432 6.363 1.00 88.50 374 PRO A N 1
ATOM 2891 C CA . PRO A 1 374 ? 35.811 13.571 6.344 1.00 88.50 374 PRO A CA 1
ATOM 2892 C C . PRO A 1 374 ? 35.352 14.696 7.282 1.00 88.50 374 PRO A C 1
ATOM 2894 O O . PRO A 1 374 ? 34.177 14.823 7.655 1.00 88.50 374 PRO A O 1
ATOM 2897 N N . ALA A 1 375 ? 36.306 15.542 7.670 1.00 90.25 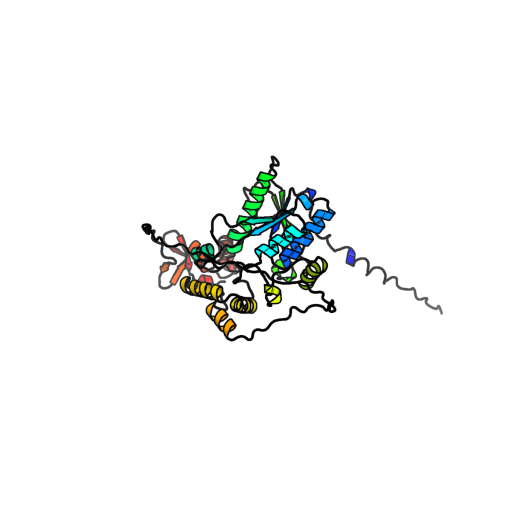375 ALA A N 1
ATOM 2898 C CA . ALA A 1 375 ? 35.990 16.830 8.274 1.00 90.25 375 ALA A CA 1
ATOM 2899 C C . ALA A 1 375 ? 35.331 17.755 7.237 1.00 90.25 375 ALA A C 1
ATOM 2901 O O . ALA A 1 375 ? 35.473 17.563 6.031 1.00 90.25 375 ALA A O 1
ATOM 2902 N N . ASP A 1 376 ? 34.586 18.746 7.712 1.00 91.56 376 ASP A N 1
ATOM 2903 C CA . ASP A 1 376 ? 34.076 19.808 6.855 1.00 91.56 376 ASP A CA 1
ATOM 2904 C C . ASP A 1 376 ? 35.160 20.850 6.547 1.00 91.56 376 ASP A C 1
ATOM 2906 O O . ASP A 1 376 ? 36.115 21.037 7.303 1.00 91.56 376 ASP A O 1
ATOM 2910 N N . ARG A 1 377 ? 34.969 21.555 5.435 1.00 90.00 377 ARG A N 1
ATOM 2911 C CA . ARG A 1 377 ? 35.672 22.780 5.069 1.00 90.00 377 ARG A CA 1
ATOM 2912 C C . ARG A 1 377 ? 34.645 23.893 4.948 1.00 90.00 377 ARG A C 1
ATOM 2914 O O . ARG A 1 377 ? 33.615 23.727 4.296 1.00 90.00 377 ARG A O 1
ATOM 2921 N N . GLU A 1 378 ? 34.933 25.038 5.544 1.00 89.56 378 GLU A N 1
ATOM 2922 C CA . GLU A 1 378 ? 34.097 26.219 5.371 1.00 89.56 378 GLU A CA 1
ATOM 2923 C C . GLU A 1 378 ? 34.396 26.876 4.016 1.00 89.56 378 GLU A C 1
ATOM 2925 O O . GLU A 1 378 ? 35.549 27.171 3.695 1.00 89.56 378 GLU A O 1
ATOM 2930 N N . ILE A 1 379 ? 33.356 27.070 3.205 1.00 82.44 379 ILE A N 1
ATOM 2931 C CA . ILE A 1 379 ? 33.412 27.767 1.916 1.00 82.44 379 ILE A CA 1
ATOM 2932 C C . ILE A 1 379 ? 32.260 28.770 1.913 1.00 82.44 379 ILE A C 1
ATOM 2934 O O . ILE A 1 379 ? 31.103 28.382 2.075 1.00 82.44 379 ILE A O 1
ATOM 2938 N N . ASP A 1 380 ? 32.582 30.057 1.769 1.00 83.00 380 ASP A N 1
ATOM 2939 C CA . ASP A 1 380 ? 31.627 31.175 1.818 1.00 83.00 380 ASP A CA 1
ATOM 2940 C C . ASP A 1 380 ? 30.720 31.170 3.067 1.00 83.00 380 ASP A C 1
ATOM 2942 O O . ASP A 1 380 ? 29.519 31.421 2.983 1.00 83.00 380 ASP A O 1
ATOM 2946 N N . GLY A 1 381 ? 31.281 30.844 4.238 1.00 79.19 381 GLY A N 1
ATOM 2947 C CA . GLY A 1 381 ? 30.542 30.811 5.508 1.00 79.19 381 GLY A CA 1
ATOM 2948 C C . GLY A 1 381 ? 29.642 29.585 5.700 1.00 79.19 381 GLY A C 1
ATOM 2949 O O . GLY A 1 381 ? 28.855 29.538 6.646 1.00 79.19 381 GLY A O 1
ATOM 2950 N N . VAL A 1 382 ? 29.723 28.589 4.809 1.00 84.38 382 VAL A N 1
ATOM 2951 C CA . VAL A 1 382 ? 28.911 27.366 4.858 1.00 84.38 382 VAL A CA 1
ATOM 2952 C C . VAL A 1 382 ? 29.811 26.133 4.898 1.00 84.38 382 VAL A C 1
ATOM 2954 O O . VAL A 1 382 ? 30.784 26.020 4.151 1.00 84.38 382 VAL A O 1
ATOM 2957 N N . MET A 1 383 ? 29.464 25.175 5.758 1.00 91.38 383 MET A N 1
ATOM 2958 C CA . MET A 1 383 ? 30.155 23.887 5.852 1.00 91.38 383 MET A CA 1
ATOM 2959 C C . MET A 1 383 ? 29.934 23.057 4.583 1.00 91.38 383 MET A C 1
ATOM 2961 O O . MET A 1 383 ? 28.787 22.787 4.210 1.00 91.38 383 MET A O 1
ATOM 2965 N N . HIS A 1 384 ? 31.027 22.613 3.971 1.00 91.19 384 HIS A N 1
ATOM 2966 C CA . HIS A 1 384 ? 31.038 21.689 2.844 1.00 91.19 384 HIS A CA 1
ATOM 2967 C C . HIS A 1 384 ? 31.895 20.461 3.156 1.00 91.19 384 HIS A C 1
ATOM 2969 O O . HIS A 1 384 ? 32.839 20.532 3.938 1.00 91.19 384 HIS A O 1
ATOM 2975 N N . TRP A 1 385 ? 31.596 19.342 2.509 1.00 92.38 385 TRP A N 1
ATOM 2976 C CA . TRP A 1 385 ? 32.360 18.102 2.610 1.00 92.38 385 TRP A CA 1
ATOM 2977 C C . TRP A 1 385 ? 32.873 17.694 1.236 1.00 92.38 385 TRP A C 1
ATOM 2979 O O . TRP A 1 385 ? 32.163 17.855 0.240 1.00 92.38 385 TRP A O 1
ATOM 2989 N N . ASP A 1 386 ? 34.096 17.169 1.195 1.00 90.69 386 ASP A N 1
ATOM 2990 C CA . ASP A 1 386 ? 34.644 16.537 -0.002 1.00 90.69 386 ASP A CA 1
ATOM 2991 C C . ASP A 1 386 ? 33.793 15.304 -0.321 1.00 90.69 386 ASP A C 1
ATOM 2993 O O . ASP A 1 386 ? 33.681 14.381 0.487 1.00 90.69 386 ASP A O 1
ATOM 2997 N N . VAL A 1 387 ? 33.144 15.324 -1.481 1.00 84.31 387 VAL A N 1
ATOM 2998 C CA . VAL A 1 387 ? 32.174 14.306 -1.893 1.00 84.31 387 VAL A CA 1
ATOM 2999 C C . VAL A 1 387 ? 32.845 12.943 -2.058 1.00 84.31 387 VAL A C 1
ATOM 3001 O O . VAL A 1 387 ? 32.284 11.922 -1.664 1.00 84.31 387 VAL A O 1
ATOM 3004 N N . GLN A 1 388 ? 34.067 12.917 -2.590 1.00 80.44 388 GLN A N 1
ATOM 3005 C CA . GLN A 1 388 ? 34.788 11.678 -2.855 1.00 80.44 388 GLN A CA 1
ATOM 3006 C C . GLN A 1 388 ? 35.268 11.029 -1.552 1.00 80.44 388 GLN A C 1
ATOM 3008 O O . GLN A 1 388 ? 35.147 9.815 -1.382 1.00 80.44 388 GLN A O 1
ATOM 3013 N N . GLU A 1 389 ? 35.779 11.828 -0.614 1.00 85.00 389 GLU A N 1
ATOM 3014 C CA . GLU A 1 389 ? 36.165 11.330 0.713 1.00 85.00 389 GLU A CA 1
ATOM 3015 C C . GLU A 1 389 ? 34.941 10.940 1.550 1.00 85.00 389 GLU A C 1
ATOM 3017 O O . GLU A 1 389 ? 34.985 9.977 2.317 1.00 85.00 389 GLU A O 1
ATOM 3022 N N . TRP A 1 390 ? 33.824 11.648 1.379 1.00 84.81 390 TRP A N 1
ATOM 3023 C CA . TRP A 1 390 ? 32.573 11.315 2.046 1.00 84.81 390 TRP A CA 1
ATOM 3024 C C . TRP A 1 390 ? 32.061 9.930 1.643 1.00 84.81 390 TRP A C 1
ATOM 3026 O O . TRP A 1 390 ? 31.704 9.129 2.514 1.00 84.81 390 TRP A O 1
ATOM 3036 N N . ASP A 1 391 ? 32.081 9.628 0.345 1.00 80.19 391 ASP A N 1
ATOM 3037 C CA . ASP A 1 391 ? 31.688 8.324 -0.189 1.00 80.19 391 ASP A CA 1
ATOM 3038 C C . ASP A 1 391 ? 32.663 7.210 0.227 1.00 80.19 391 ASP A C 1
ATOM 3040 O O . ASP A 1 391 ? 32.236 6.079 0.456 1.00 80.19 391 ASP A O 1
ATOM 3044 N N . ALA A 1 392 ? 33.952 7.524 0.395 1.00 72.88 392 ALA A N 1
ATOM 3045 C CA . ALA A 1 392 ? 34.960 6.569 0.860 1.00 72.88 392 ALA A CA 1
ATOM 3046 C C . ALA A 1 392 ? 34.815 6.181 2.347 1.00 72.88 392 ALA A C 1
ATOM 3048 O O . ALA A 1 392 ? 35.281 5.112 2.740 1.00 72.88 392 ALA A O 1
ATOM 3049 N N . GLY A 1 393 ? 34.174 7.024 3.165 1.00 60.31 393 GLY A N 1
ATOM 3050 C CA . GLY A 1 393 ? 33.895 6.760 4.584 1.00 60.31 393 GLY A CA 1
ATOM 3051 C C . GLY A 1 393 ? 32.566 6.042 4.870 1.00 60.31 393 GLY A C 1
ATOM 3052 O O . GLY A 1 393 ? 32.196 5.920 6.037 1.00 60.31 393 GLY A O 1
ATOM 3053 N N . SER A 1 394 ? 31.821 5.631 3.832 1.00 54.44 394 SER A N 1
ATOM 3054 C CA . SER A 1 394 ? 30.476 5.025 3.933 1.00 54.44 394 SER A CA 1
ATOM 3055 C C . SER A 1 394 ? 30.466 3.506 4.095 1.00 54.44 394 SER A C 1
ATOM 3057 O O . SER A 1 394 ? 31.281 2.826 3.431 1.00 54.44 394 SER A O 1
#

Nearest PDB structures (foldseek):
  2goy-assembly2_E  TM=7.000E-01  e=1.860E-07  Pseudomonas aeruginosa
  8rom-assembly1_A  TM=7.218E-01  e=7.511E-05  Homo sapiens
  2xls-assembly1_A  TM=5.250E-01  e=7.072E-01  Methylophaga aminisulfidivorans
  7ufp-assembly1_I  TM=4.619E-01  e=2.061E+00  Methanothermus fervidus DSM 2088
  8h2c-assembly2_C  TM=2.268E-01  e=3.123E+00  Campylobacter jejuni

Radius of gyration: 27.46 Å; Cα contacts (8 Å, |Δi|>4): 522; chains: 1; bounding box: 67×91×87 Å

Mean predicted aligned error: 15.76 Å